Protein AF-A0A7R8H6S0-F1 (afdb_monomer)

Radius of gyration: 32.1 Å; Cα contacts (8 Å, |Δi|>4): 580; chains: 1; bounding box: 75×57×100 Å

pLDDT: mean 83.44, std 14.95, range [30.36, 95.69]

InterPro domains:
  IPR000210 BTB/POZ domain [PF00651] (3-63)
  IPR011333 SKP1/BTB/POZ domain superfamily [G3DSA:3.30.710.10] (1-94)
  IPR011333 SKP1/BTB/POZ domain superfamily [SSF54695] (4-63)

Secondary structure (DSSP, 8-state):
-------------SS-HHHHHHHHHHHHHS-----TTTHHHHHHHHHHTT-HHHHHHHHHHHHHH--HHHHHHHHHHHGGG--HHHHHHHHHHHHHTHHHHHT-GGGGGS-HHHHHHHHH-TT----HHHHHHHHHHHHHHHTT----TTTTT-HHHHHHHHHHHHGGGGGG--GGGS-HHHIIIIITTTT-S-HHHHHHHHHHHHHHT------------------EEEEEEE-S-GGGEEES---SEEEEEEEESS-EEEEEEEEE-B-TT-EEEEEEEETTEEEEEEEEE--TT--SEEEEEEEEEEEE-TT-EEEEEEEESSS-BSEEEE--PPPP-SSEEEEEPPSSEE-EEEEEEEEE-

Structure (mmCIF, N/CA/C/O backbone):
data_AF-A0A7R8H6S0-F1
#
_entry.id   AF-A0A7R8H6S0-F1
#
loop_
_atom_site.group_PDB
_atom_site.id
_atom_site.type_symbol
_atom_site.label_atom_id
_atom_site.label_alt_id
_atom_site.label_comp_id
_atom_site.label_asym_id
_atom_site.label_entity_id
_atom_site.label_seq_id
_atom_site.pdbx_PDB_ins_code
_atom_site.Cartn_x
_atom_site.Cartn_y
_atom_site.Cartn_z
_atom_site.occupancy
_atom_site.B_iso_or_equiv
_atom_site.auth_seq_id
_atom_site.auth_comp_id
_atom_site.auth_asym_id
_atom_site.auth_atom_id
_atom_site.pdbx_PDB_model_num
ATOM 1 N N . MET A 1 1 ? -0.229 -6.163 66.210 1.00 37.16 1 MET A N 1
ATOM 2 C CA . MET A 1 1 ? -0.300 -6.773 64.867 1.00 37.16 1 MET A CA 1
ATOM 3 C C . MET A 1 1 ? -1.257 -5.933 64.043 1.00 37.16 1 MET A C 1
ATOM 5 O O . MET A 1 1 ? -2.426 -6.271 63.925 1.00 37.16 1 MET A O 1
ATOM 9 N N . GLU A 1 2 ? -0.787 -4.789 63.555 1.00 43.22 2 GLU A N 1
ATOM 10 C CA . GLU A 1 2 ? -1.497 -4.060 62.506 1.00 43.22 2 GLU A CA 1
ATOM 11 C C . GLU A 1 2 ? -1.163 -4.761 61.197 1.00 43.22 2 GLU A C 1
ATOM 13 O O . GLU A 1 2 ? -0.018 -4.790 60.759 1.00 43.22 2 GLU A O 1
ATOM 18 N N . SER A 1 3 ? -2.159 -5.429 60.628 1.00 49.91 3 SER A N 1
ATOM 19 C CA . SER A 1 3 ? -2.093 -5.940 59.270 1.00 49.91 3 SER A CA 1
ATOM 20 C C . SER A 1 3 ? -1.896 -4.751 58.331 1.00 49.91 3 SER A C 1
ATOM 22 O O . SER A 1 3 ? -2.841 -3.989 58.112 1.00 49.91 3 SER A O 1
ATOM 24 N N . GLU A 1 4 ? -0.688 -4.581 57.796 1.00 51.12 4 GLU A N 1
ATOM 25 C CA . GLU A 1 4 ? -0.420 -3.687 56.671 1.00 51.12 4 GLU A CA 1
ATOM 26 C C . GLU A 1 4 ? -1.408 -4.025 55.544 1.00 51.12 4 GLU A C 1
ATOM 28 O O . GLU A 1 4 ? -1.285 -5.038 54.850 1.00 51.12 4 GLU A O 1
ATOM 33 N N . LYS A 1 5 ? -2.442 -3.193 55.379 1.00 58.12 5 LYS A N 1
ATOM 34 C CA . LYS A 1 5 ? -3.279 -3.205 54.180 1.00 58.12 5 LYS A CA 1
ATOM 35 C C . LYS A 1 5 ? -2.359 -2.844 53.021 1.00 58.12 5 LYS A C 1
ATOM 37 O O . LYS A 1 5 ? -2.042 -1.674 52.834 1.00 58.12 5 LYS A O 1
ATOM 42 N N . LYS A 1 6 ? -1.939 -3.839 52.239 1.00 59.38 6 LYS A N 1
ATOM 43 C CA . LYS A 1 6 ? -1.389 -3.600 50.903 1.00 59.38 6 LYS A CA 1
ATOM 44 C C . LYS A 1 6 ? -2.432 -2.800 50.128 1.00 59.38 6 LYS A C 1
ATOM 46 O O . LYS A 1 6 ? -3.485 -3.329 49.777 1.00 59.38 6 LYS A O 1
ATOM 51 N N . GLU A 1 7 ? -2.178 -1.512 49.924 1.00 63.22 7 GLU A N 1
ATOM 52 C CA . GLU A 1 7 ? -2.964 -0.706 49.001 1.00 63.22 7 GLU A CA 1
ATOM 53 C C . GLU A 1 7 ? -2.786 -1.322 47.611 1.00 63.22 7 GLU A C 1
ATOM 55 O O . GLU A 1 7 ? -1.752 -1.143 46.971 1.00 63.22 7 GLU A O 1
ATOM 60 N N . ASN A 1 8 ? -3.778 -2.093 47.164 1.00 77.56 8 ASN A N 1
ATOM 61 C CA . ASN A 1 8 ? -3.835 -2.642 45.812 1.00 77.56 8 ASN A CA 1
ATOM 62 C C . ASN A 1 8 ? -4.110 -1.497 44.826 1.00 77.56 8 ASN A C 1
ATOM 64 O O . ASN A 1 8 ? -5.227 -1.328 44.339 1.00 77.56 8 ASN A O 1
ATOM 68 N N . LYS A 1 9 ? -3.092 -0.670 44.578 1.00 86.56 9 LYS A N 1
ATOM 69 C CA . LYS A 1 9 ? -3.110 0.358 43.540 1.00 86.56 9 LYS A CA 1
ATOM 70 C C . LYS A 1 9 ? -2.977 -0.330 42.187 1.00 86.56 9 LYS A C 1
ATOM 72 O O . LYS A 1 9 ? -2.050 -1.105 41.971 1.00 86.56 9 LYS A O 1
ATOM 77 N N . ILE A 1 10 ? -3.929 -0.060 41.300 1.00 87.75 10 ILE A N 1
ATOM 78 C CA . ILE A 1 10 ? -3.900 -0.521 39.913 1.00 87.75 10 ILE A CA 1
ATOM 79 C C . ILE A 1 10 ? -3.520 0.684 39.062 1.00 87.75 10 ILE A C 1
ATOM 81 O O . ILE A 1 10 ? -4.277 1.651 38.986 1.00 87.75 10 ILE A O 1
ATOM 85 N N . GLU A 1 11 ? -2.342 0.633 38.449 1.00 90.38 11 GLU A N 1
ATOM 86 C CA . GLU A 1 11 ? -1.889 1.664 37.518 1.00 90.38 11 GLU A CA 1
ATOM 87 C C . GLU A 1 11 ? -2.497 1.432 36.131 1.00 90.38 11 GLU A C 1
ATOM 89 O O . GLU A 1 11 ? -2.486 0.318 35.603 1.00 90.38 11 GLU A O 1
ATOM 94 N N . VAL A 1 12 ? -3.034 2.498 35.537 1.00 91.75 12 VAL A N 1
ATOM 95 C CA . VAL A 1 12 ? -3.550 2.514 34.164 1.00 91.75 12 VAL A CA 1
ATOM 96 C C . VAL A 1 12 ? -2.610 3.395 33.349 1.00 91.75 12 VAL A C 1
ATOM 98 O O . VAL A 1 12 ? -2.536 4.595 33.591 1.00 91.75 12 VAL A O 1
ATOM 101 N N . LEU A 1 13 ? -1.853 2.785 32.434 1.00 91.12 13 LEU A N 1
ATOM 102 C CA . LEU A 1 13 ? -0.758 3.443 31.700 1.00 91.12 13 LEU A CA 1
ATOM 103 C C . LEU A 1 13 ? -1.096 3.738 30.231 1.00 91.12 13 LEU A C 1
ATOM 105 O O . LEU A 1 13 ? -0.345 4.419 29.545 1.00 91.12 13 LEU A O 1
ATOM 109 N N . ASP A 1 14 ? -2.198 3.184 29.738 1.00 90.44 14 ASP A N 1
ATOM 110 C CA . ASP A 1 14 ? -2.565 3.113 28.322 1.00 90.44 14 ASP A CA 1
ATOM 111 C C . ASP A 1 14 ? -3.850 3.886 27.984 1.00 90.44 14 ASP A C 1
ATOM 113 O O . ASP A 1 14 ? -4.357 3.781 26.870 1.00 90.44 14 ASP A O 1
ATOM 117 N N . VAL A 1 15 ? -4.397 4.634 28.945 1.00 91.62 15 VAL A N 1
ATOM 118 C CA . VAL A 1 15 ? -5.603 5.452 28.774 1.00 91.62 15 VAL A CA 1
ATOM 119 C C . VAL A 1 15 ? -5.359 6.818 29.396 1.00 91.62 15 VAL A C 1
ATOM 121 O O . VAL A 1 15 ? -4.911 6.906 30.539 1.00 91.62 15 VAL A O 1
ATOM 124 N N . GLU A 1 16 ? -5.694 7.875 28.661 1.00 93.31 16 GLU A N 1
ATOM 125 C CA . GLU A 1 16 ? -5.599 9.240 29.169 1.00 93.31 16 GLU A CA 1
ATOM 126 C C . GLU A 1 16 ? -6.530 9.450 30.381 1.00 93.31 16 GLU A C 1
ATOM 128 O O . GLU A 1 16 ? -7.654 8.925 30.411 1.00 93.31 16 GLU A O 1
ATOM 133 N N . PRO A 1 17 ? -6.119 10.246 31.388 1.00 93.94 17 PRO A N 1
ATOM 134 C CA . PRO A 1 17 ? -6.906 10.443 32.606 1.00 93.94 17 PRO A CA 1
ATOM 135 C C . PRO A 1 17 ? -8.337 10.940 32.356 1.00 93.94 17 PRO A C 1
ATOM 137 O O . PRO A 1 17 ? -9.260 10.557 33.077 1.00 93.94 17 PRO A O 1
ATOM 140 N N . GLU A 1 18 ? -8.544 11.782 31.339 1.00 93.75 18 GLU A N 1
ATOM 141 C CA . GLU A 1 18 ? -9.859 12.342 31.000 1.00 93.75 18 GLU A CA 1
ATOM 142 C C . GLU A 1 18 ? -10.824 11.290 30.431 1.00 93.75 18 GLU A C 1
ATOM 144 O O . GLU A 1 18 ? -12.000 11.243 30.818 1.00 93.75 18 GLU A O 1
ATOM 149 N N . ASP A 1 19 ? -10.327 10.399 29.573 1.00 93.94 19 ASP A N 1
ATOM 150 C CA . ASP A 1 19 ? -11.112 9.306 28.998 1.00 93.94 19 ASP A CA 1
ATOM 151 C C . ASP A 1 19 ? -11.450 8.262 30.064 1.00 93.94 19 ASP A C 1
ATOM 153 O O . ASP A 1 19 ? -12.594 7.805 30.159 1.00 93.94 19 ASP A O 1
ATOM 157 N N . PHE A 1 20 ? -10.490 7.937 30.937 1.00 94.62 20 PHE A N 1
ATOM 158 C CA . PHE A 1 20 ? -10.730 7.019 32.049 1.00 94.62 20 PHE A CA 1
ATOM 159 C C . PHE A 1 20 ? -11.716 7.602 33.070 1.00 94.62 20 PHE A C 1
ATOM 161 O O . PHE A 1 20 ? -12.605 6.906 33.561 1.00 94.62 20 PHE A O 1
ATOM 168 N N . LYS A 1 21 ? -11.642 8.908 33.348 1.00 93.50 21 LYS A N 1
ATOM 169 C CA . LYS A 1 21 ? -12.635 9.600 34.180 1.00 93.50 21 LYS A CA 1
ATOM 170 C C . LYS A 1 21 ? -14.029 9.553 33.553 1.00 93.50 21 LYS A C 1
ATOM 172 O O . LYS A 1 21 ? -15.009 9.351 34.269 1.00 93.50 21 LYS A O 1
ATOM 177 N N . SER A 1 22 ? -14.125 9.700 32.233 1.00 94.50 22 SER A N 1
ATOM 178 C CA . SER A 1 22 ? -15.390 9.580 31.498 1.00 94.50 22 SER A CA 1
ATOM 179 C C . SER A 1 22 ? -15.961 8.160 31.578 1.00 94.50 22 SER A C 1
ATOM 181 O O . SER A 1 22 ? -17.162 7.991 31.799 1.00 94.50 22 SER A O 1
ATOM 183 N N . LEU A 1 23 ? -15.101 7.139 31.499 1.00 95.69 23 LEU A N 1
ATOM 184 C CA . LEU A 1 23 ? -15.468 5.742 31.728 1.00 95.69 23 LEU A CA 1
ATOM 185 C C . LEU A 1 23 ? -16.005 5.512 33.149 1.00 95.69 23 LEU A C 1
ATOM 187 O O . LEU A 1 23 ? -17.052 4.891 33.315 1.00 95.69 23 LEU A O 1
ATOM 191 N N . LEU A 1 24 ? -15.326 6.029 34.178 1.00 94.12 24 LEU A N 1
ATOM 192 C CA . LEU A 1 24 ? -15.793 5.928 35.564 1.00 94.12 24 LEU A CA 1
ATOM 193 C C . LEU A 1 24 ? -17.132 6.649 35.761 1.00 94.12 24 LEU A C 1
ATOM 195 O O . LEU A 1 24 ? -18.025 6.115 36.413 1.00 94.12 24 LEU A O 1
ATOM 199 N N . GLY A 1 25 ? -17.303 7.827 35.155 1.00 94.12 25 GLY A N 1
ATOM 200 C CA . GLY A 1 25 ? -18.578 8.544 35.146 1.00 94.12 25 GLY A CA 1
ATOM 201 C C . GLY A 1 25 ? -19.708 7.696 34.561 1.00 94.12 25 GLY A C 1
ATOM 202 O O . GLY A 1 25 ? -20.786 7.622 35.148 1.00 94.12 25 GLY A O 1
ATOM 203 N N . TYR A 1 26 ? -19.442 6.979 33.469 1.00 95.50 26 TYR A N 1
ATOM 204 C CA . TYR A 1 26 ? -20.394 6.031 32.904 1.00 95.50 26 TYR A CA 1
ATOM 205 C C . TYR A 1 26 ? -20.711 4.876 33.865 1.00 95.50 26 TYR A C 1
ATOM 207 O O . TYR A 1 26 ? -21.879 4.591 34.106 1.00 95.50 26 TYR A O 1
ATOM 215 N N . LEU A 1 27 ? -19.694 4.246 34.457 1.00 94.56 27 LEU A N 1
ATOM 216 C CA . LEU A 1 27 ? -19.874 3.096 35.351 1.00 94.56 27 LEU A CA 1
ATOM 217 C C . LEU A 1 27 ? -20.654 3.435 36.627 1.00 94.56 27 LEU A C 1
ATOM 219 O O . LEU A 1 27 ? -21.456 2.627 37.085 1.00 94.56 27 LEU A O 1
ATOM 223 N N . TYR A 1 28 ? -20.426 4.619 37.196 1.00 95.19 28 TYR A N 1
ATOM 224 C CA . TYR A 1 28 ? -21.049 5.024 38.457 1.00 95.19 28 TYR A CA 1
ATOM 225 C C . TYR A 1 28 ? -22.362 5.793 38.277 1.00 95.19 28 TYR A C 1
ATOM 227 O O . TYR A 1 28 ? -23.196 5.772 39.180 1.00 95.19 28 TYR A O 1
ATOM 235 N N . LEU A 1 29 ? -22.553 6.496 37.154 1.00 94.50 29 LEU A N 1
ATOM 236 C CA . LEU A 1 29 ? -23.683 7.417 36.959 1.00 94.50 29 LEU A CA 1
ATOM 237 C C . LEU A 1 29 ? -24.564 7.074 35.744 1.00 94.50 29 LEU A C 1
ATOM 239 O O . LEU A 1 29 ? -25.540 7.784 35.513 1.00 94.50 29 LEU A O 1
ATOM 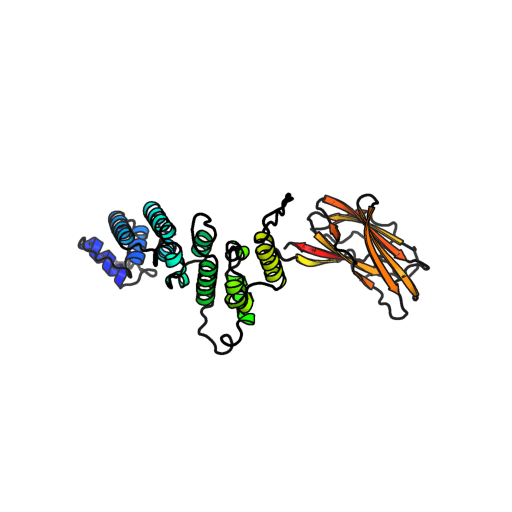243 N N . ASP A 1 30 ? -24.205 6.065 34.938 1.00 90.00 30 ASP A N 1
ATOM 244 C CA . ASP A 1 30 ? -24.798 5.731 33.621 1.00 90.00 30 ASP A CA 1
ATOM 245 C C . ASP A 1 30 ? -24.841 6.919 32.628 1.00 90.00 30 ASP A C 1
ATOM 247 O O . ASP A 1 30 ? -25.557 6.920 31.620 1.00 90.00 30 ASP A O 1
ATOM 251 N N . LYS A 1 31 ? -24.028 7.953 32.883 1.00 87.81 31 LYS A N 1
ATOM 252 C CA . LYS A 1 31 ? -23.928 9.170 32.069 1.00 87.81 31 LYS A CA 1
ATOM 253 C C . LYS A 1 31 ? -22.616 9.190 31.306 1.00 87.81 31 LYS A C 1
ATOM 255 O O . LYS A 1 31 ? -21.547 9.098 31.901 1.00 87.81 31 LYS A O 1
ATOM 260 N N . ILE A 1 32 ? -22.707 9.367 29.991 1.00 91.81 32 ILE A N 1
ATOM 261 C CA . ILE A 1 32 ? -21.542 9.545 29.131 1.00 91.81 32 ILE A CA 1
ATOM 262 C C . ILE A 1 32 ? -21.863 10.488 27.975 1.00 91.81 32 ILE A C 1
ATOM 264 O O . ILE A 1 32 ? -22.926 10.385 27.362 1.00 91.81 32 ILE A O 1
ATOM 268 N N . THR A 1 33 ? -20.933 11.391 27.680 1.00 92.19 33 THR A N 1
ATOM 269 C CA . THR A 1 33 ? -21.018 12.309 26.542 1.00 92.19 33 THR A CA 1
ATOM 270 C C . THR A 1 33 ? -19.977 11.893 25.516 1.00 92.19 33 THR A C 1
ATOM 272 O O . THR A 1 33 ? -18.779 12.038 25.754 1.00 92.19 33 THR A O 1
ATOM 275 N N . LEU A 1 34 ? -20.435 11.357 24.386 1.00 93.94 34 LEU A N 1
ATOM 276 C CA . LEU A 1 34 ? -19.569 10.944 23.283 1.00 93.94 34 LEU A CA 1
ATOM 277 C C . LEU A 1 34 ? -19.321 12.115 22.329 1.00 93.94 34 LEU A C 1
ATOM 279 O O . LEU A 1 34 ? -20.243 12.861 21.997 1.00 93.94 34 LEU A O 1
ATOM 283 N N . ASN A 1 35 ? -18.075 12.263 21.893 1.00 91.88 35 ASN A N 1
ATOM 284 C CA . ASN A 1 35 ? -17.638 13.218 20.884 1.00 91.88 35 ASN A CA 1
ATOM 285 C C . ASN A 1 35 ? -16.559 12.589 19.980 1.00 91.88 35 ASN A C 1
ATOM 287 O O . ASN A 1 35 ? -16.081 11.485 20.241 1.00 91.88 35 ASN A O 1
ATOM 291 N N . GLU A 1 36 ? -16.165 13.286 18.913 1.00 86.88 36 GLU A N 1
ATOM 292 C CA . GLU A 1 36 ? -15.186 12.779 17.936 1.00 86.88 36 GLU A CA 1
ATOM 293 C C . GLU A 1 36 ? -13.788 12.530 18.533 1.00 86.88 36 GLU A C 1
ATOM 295 O O . GLU A 1 36 ? -13.051 11.692 18.017 1.00 86.88 36 GLU A O 1
ATOM 300 N N . ASN A 1 37 ? -13.436 13.204 19.634 1.00 87.12 37 ASN A N 1
ATOM 301 C CA . ASN A 1 37 ? -12.122 13.085 20.271 1.00 87.12 37 ASN A CA 1
ATOM 302 C C . ASN A 1 37 ? -12.060 11.910 21.256 1.00 87.12 37 ASN A C 1
ATOM 304 O O . ASN A 1 37 ? -11.053 11.211 21.304 1.00 87.12 37 ASN A O 1
ATOM 308 N N . ASN A 1 38 ? -13.129 11.672 22.024 1.00 91.56 38 ASN A N 1
ATOM 309 C CA . ASN A 1 38 ? -13.133 10.667 23.090 1.00 91.56 38 ASN A CA 1
ATOM 310 C C . ASN A 1 38 ? -13.687 9.302 22.658 1.00 91.56 38 ASN A C 1
ATOM 312 O O . ASN A 1 38 ? -13.403 8.295 23.304 1.00 91.56 38 ASN A O 1
ATOM 316 N N . VAL A 1 39 ? -14.471 9.222 21.573 1.00 92.44 39 VAL A N 1
ATOM 317 C CA . VAL A 1 39 ? -15.181 7.978 21.235 1.00 92.44 39 VAL A CA 1
ATOM 318 C C . VAL A 1 39 ? -14.233 6.813 20.950 1.00 92.44 39 VAL A C 1
ATOM 320 O O . VAL A 1 39 ? -14.534 5.688 21.339 1.00 92.44 39 VAL A O 1
ATOM 323 N N . ALA A 1 40 ? -13.080 7.059 20.322 1.00 89.50 40 ALA A N 1
ATOM 324 C CA . ALA A 1 40 ? -12.101 6.012 20.034 1.00 89.50 40 ALA A CA 1
ATOM 325 C C . ALA A 1 40 ? -11.478 5.448 21.324 1.00 89.50 40 ALA A C 1
ATOM 327 O O . ALA A 1 40 ? -11.431 4.231 21.506 1.00 89.50 40 ALA A O 1
ATOM 328 N N . ALA A 1 41 ? -11.080 6.324 22.252 1.00 91.56 41 ALA A N 1
ATOM 329 C CA . ALA A 1 41 ? -10.533 5.934 23.550 1.00 91.56 41 ALA A CA 1
ATOM 330 C C . ALA A 1 41 ? -11.584 5.235 24.429 1.00 91.56 41 ALA A C 1
ATOM 332 O O . ALA A 1 41 ? -11.310 4.213 25.055 1.00 91.56 41 ALA A O 1
ATOM 333 N N . LEU A 1 42 ? -12.825 5.724 24.428 1.00 94.44 42 LEU A N 1
ATOM 334 C CA . LEU A 1 42 ? -13.928 5.101 25.161 1.00 94.44 42 LEU A CA 1
ATOM 335 C C . LEU A 1 42 ? -14.349 3.759 24.561 1.00 94.44 42 LEU A C 1
ATOM 337 O O . LEU A 1 42 ? -14.696 2.842 25.307 1.00 94.44 42 LEU A O 1
ATOM 341 N N . LEU A 1 43 ? -14.292 3.608 23.237 1.00 93.81 43 LEU A N 1
ATOM 342 C CA . LEU A 1 43 ? -14.485 2.321 22.578 1.00 93.81 43 LEU A CA 1
ATOM 343 C C . LEU A 1 43 ? -13.378 1.342 22.990 1.00 93.81 43 LEU A C 1
ATOM 345 O O . LEU A 1 43 ? -13.700 0.233 23.419 1.00 93.81 43 LEU A O 1
ATOM 349 N N . TYR A 1 44 ? -12.111 1.768 22.970 1.00 93.06 44 TYR A N 1
ATOM 350 C CA . TYR A 1 44 ? -10.987 0.975 23.476 1.00 93.06 44 TYR A CA 1
ATOM 351 C C . TYR A 1 44 ? -11.215 0.510 24.915 1.00 93.06 44 TYR A C 1
ATOM 353 O O . TYR A 1 44 ? -11.195 -0.690 25.188 1.00 93.06 44 TYR A O 1
ATOM 361 N N . CYS A 1 45 ? -11.539 1.438 25.817 1.00 93.94 45 CYS A N 1
ATOM 362 C CA . CYS A 1 45 ? -11.882 1.133 27.201 1.00 93.94 45 CYS A CA 1
ATOM 363 C C . CYS A 1 45 ? -13.044 0.140 27.307 1.00 93.94 45 CYS A C 1
ATOM 365 O O . CYS A 1 45 ? -12.981 -0.802 28.093 1.00 93.94 45 CYS A O 1
ATOM 367 N N . SER A 1 46 ? -14.097 0.313 26.505 1.00 94.38 46 SER A N 1
ATOM 368 C CA . SER A 1 46 ? -15.259 -0.578 26.534 1.00 94.38 46 SER A CA 1
ATOM 369 C C . SER A 1 46 ? -14.898 -2.021 26.172 1.00 94.38 46 SER A C 1
ATOM 371 O O . SER A 1 46 ? -15.391 -2.943 26.814 1.00 94.38 46 SER A O 1
ATOM 373 N N . HIS A 1 47 ? -13.993 -2.220 25.208 1.00 92.50 47 HIS A N 1
ATOM 374 C CA . HIS A 1 47 ? -13.483 -3.542 24.853 1.00 92.50 47 HIS A CA 1
ATOM 375 C C . HIS A 1 47 ? -12.531 -4.076 25.925 1.00 92.50 47 HIS A C 1
ATOM 377 O O . HIS A 1 47 ? -12.707 -5.198 26.393 1.00 92.50 47 HIS A O 1
ATOM 383 N N . LYS A 1 48 ? -11.566 -3.261 26.368 1.00 93.38 48 LYS A N 1
ATOM 384 C CA . LYS A 1 48 ? -10.565 -3.643 27.374 1.00 93.38 48 LYS A CA 1
ATOM 385 C C . LYS A 1 48 ? -11.199 -4.094 28.690 1.00 93.38 48 LYS A C 1
ATOM 387 O O . LYS A 1 48 ? -10.775 -5.090 29.268 1.00 93.38 48 LYS A O 1
ATOM 392 N N . TYR A 1 49 ? -12.209 -3.366 29.161 1.00 93.25 49 TYR A N 1
ATOM 393 C CA . TYR A 1 49 ? -12.894 -3.641 30.424 1.00 93.25 49 TYR A CA 1
ATOM 394 C C . TYR A 1 49 ? -14.184 -4.451 30.250 1.00 93.25 49 TYR A C 1
ATOM 396 O O . TYR A 1 49 ? -14.907 -4.638 31.226 1.00 93.25 49 TYR A O 1
ATOM 404 N N . MET A 1 50 ? -14.465 -4.952 29.039 1.00 94.38 50 MET A N 1
ATOM 405 C CA . MET A 1 50 ? -15.601 -5.832 28.744 1.00 94.38 50 MET A CA 1
ATOM 406 C C . MET A 1 50 ? -16.948 -5.214 29.160 1.00 94.38 50 MET A C 1
ATOM 408 O O . MET A 1 50 ? -17.692 -5.794 29.949 1.00 94.38 50 MET A O 1
ATOM 412 N N . ILE A 1 51 ? -17.268 -4.027 28.630 1.00 95.12 51 ILE A N 1
ATOM 413 C CA . ILE A 1 51 ? -18.491 -3.259 28.929 1.00 95.12 51 ILE A CA 1
ATOM 414 C C . ILE A 1 51 ? -19.358 -3.159 27.656 1.00 95.12 51 ILE A C 1
ATOM 416 O O . ILE A 1 51 ? -19.332 -2.136 26.963 1.00 95.12 51 ILE A O 1
ATOM 420 N N . PRO A 1 52 ? -20.179 -4.181 27.331 1.00 92.44 52 PRO A N 1
ATOM 421 C CA . PRO A 1 52 ? -20.842 -4.284 26.026 1.00 92.44 52 PRO A CA 1
ATOM 422 C C . PRO A 1 52 ? -21.859 -3.172 25.756 1.00 92.44 52 PRO A C 1
ATOM 424 O O . PRO A 1 52 ? -22.053 -2.756 24.614 1.00 92.44 52 PRO A O 1
ATOM 427 N N . LEU A 1 53 ? -22.519 -2.667 26.805 1.00 93.50 53 LEU A N 1
ATOM 428 C CA . LEU A 1 53 ? -23.467 -1.556 26.686 1.00 93.50 53 LEU A CA 1
ATOM 429 C C . LEU A 1 53 ? -22.770 -0.267 26.240 1.00 93.50 53 LEU A C 1
ATOM 431 O O . LEU A 1 53 ? -23.311 0.458 25.403 1.00 93.50 53 LEU A O 1
ATOM 435 N N . LEU A 1 54 ? -21.558 -0.017 26.745 1.00 94.81 54 LEU A N 1
ATOM 436 C CA . LEU A 1 54 ? -20.748 1.114 26.310 1.00 94.81 54 LEU A CA 1
ATOM 437 C C . LEU A 1 54 ? -20.253 0.903 24.881 1.00 94.81 54 LEU A C 1
ATOM 439 O O . LEU A 1 54 ? -20.389 1.815 24.072 1.00 94.81 54 LEU A O 1
ATOM 443 N N . THR A 1 55 ? -19.781 -0.301 24.541 1.00 93.25 55 THR A N 1
ATOM 444 C CA . THR A 1 55 ? -19.383 -0.646 23.166 1.00 93.25 55 THR A CA 1
ATOM 445 C C . THR A 1 55 ? -20.515 -0.342 22.190 1.00 93.25 55 THR A C 1
ATOM 447 O O . THR A 1 55 ? -20.316 0.384 21.222 1.00 93.25 55 THR A O 1
ATOM 450 N N . LYS A 1 56 ? -21.742 -0.779 22.500 1.00 92.50 56 LYS A N 1
ATOM 451 C CA . LYS A 1 56 ? -22.928 -0.503 21.680 1.00 92.50 56 LYS A CA 1
ATOM 452 C C . LYS A 1 56 ? -23.217 0.996 21.538 1.00 92.50 56 LYS A C 1
ATOM 454 O O . LYS A 1 56 ? -23.540 1.437 20.435 1.00 92.50 56 LYS A O 1
ATOM 459 N N . ARG A 1 57 ? -23.101 1.786 22.616 1.00 93.69 57 ARG A N 1
ATOM 460 C CA . ARG A 1 57 ? -23.273 3.253 22.566 1.00 93.69 57 ARG A CA 1
ATOM 461 C C . ARG A 1 57 ? -22.183 3.919 21.712 1.00 93.69 57 ARG A C 1
ATOM 463 O O . ARG A 1 57 ? -22.519 4.736 20.857 1.00 93.69 57 ARG A O 1
ATOM 470 N N . CYS A 1 58 ? -20.917 3.533 21.879 1.00 94.38 58 CYS A N 1
ATOM 471 C CA . CYS A 1 58 ? -19.797 4.035 21.078 1.00 94.38 58 CYS A CA 1
ATOM 472 C C . CYS A 1 58 ? -19.961 3.687 19.593 1.00 94.38 58 CYS A C 1
ATOM 474 O O . CYS A 1 58 ? -19.838 4.568 18.746 1.00 94.38 58 CYS A O 1
ATOM 476 N N . SER A 1 59 ? -20.315 2.441 19.261 1.00 92.62 59 SER A N 1
ATOM 477 C CA . SER A 1 59 ? -20.567 2.024 17.877 1.00 92.62 59 SER A CA 1
ATOM 478 C C . SER A 1 59 ? -21.742 2.779 17.250 1.00 92.62 59 SER A C 1
ATOM 480 O O . SER A 1 59 ? -21.648 3.199 16.100 1.00 92.62 59 SER A O 1
ATOM 482 N N . ALA A 1 60 ? -22.832 3.002 17.994 1.00 93.06 60 ALA A N 1
ATOM 483 C CA . ALA A 1 60 ? -23.975 3.777 17.507 1.00 93.06 60 ALA A CA 1
ATOM 484 C C . ALA A 1 60 ? -23.607 5.245 17.235 1.00 93.06 60 ALA A C 1
ATOM 486 O O . ALA A 1 60 ? -24.010 5.802 16.213 1.00 93.06 60 ALA A O 1
ATOM 487 N N . TYR A 1 61 ? -22.804 5.856 18.109 1.00 94.31 61 TYR A N 1
ATOM 488 C CA . TYR A 1 61 ? -22.287 7.204 17.884 1.00 94.31 61 TYR A CA 1
ATOM 489 C C . TYR A 1 61 ? -21.383 7.260 16.650 1.00 94.31 61 TYR A C 1
ATOM 491 O O . TYR A 1 61 ? -21.596 8.109 15.786 1.00 94.31 61 TYR A O 1
ATOM 499 N N . LEU A 1 62 ? -20.438 6.322 16.521 1.00 93.25 62 LEU A N 1
ATOM 500 C CA . LEU A 1 62 ? -19.547 6.233 15.364 1.00 93.25 62 LEU A CA 1
ATOM 501 C C . LEU A 1 62 ? -20.341 6.131 14.058 1.00 93.25 62 LEU A C 1
ATOM 503 O O . LEU A 1 62 ? -20.072 6.885 13.128 1.00 93.25 62 LEU A O 1
ATOM 507 N N . LEU A 1 63 ? -21.367 5.272 14.010 1.00 93.31 63 LEU A N 1
ATOM 508 C CA . LEU A 1 63 ? -22.265 5.141 12.855 1.00 93.31 63 LEU A CA 1
ATOM 509 C C . LEU A 1 63 ? -22.956 6.464 12.478 1.00 93.31 63 LEU A C 1
ATOM 511 O O . LEU A 1 63 ? -23.189 6.709 11.297 1.00 93.31 63 LEU A O 1
ATOM 515 N N . SER A 1 64 ? -23.270 7.316 13.459 1.00 93.81 64 SER A N 1
ATOM 516 C CA . SER A 1 64 ? -23.956 8.598 13.239 1.00 93.81 64 SER A CA 1
ATOM 517 C C . SER A 1 64 ? -23.063 9.690 12.638 1.00 93.81 64 SER A C 1
ATOM 519 O O . SER A 1 64 ? -23.572 10.625 12.022 1.00 93.81 64 SER A O 1
ATOM 521 N N . ILE A 1 65 ? -21.739 9.562 12.782 1.00 92.81 65 ILE A N 1
ATOM 522 C CA . ILE A 1 65 ? -20.766 10.576 12.347 1.00 92.81 65 ILE A CA 1
ATOM 523 C C . ILE A 1 65 ? -20.011 10.194 11.065 1.00 92.81 65 ILE A C 1
ATOM 525 O O . ILE A 1 65 ? -19.206 10.994 10.581 1.00 92.81 65 ILE A O 1
ATOM 529 N N . VAL A 1 66 ? -20.250 9.001 10.500 1.00 94.12 66 VAL A N 1
ATOM 530 C CA . VAL A 1 66 ? -19.570 8.550 9.272 1.00 94.12 66 VAL A CA 1
ATO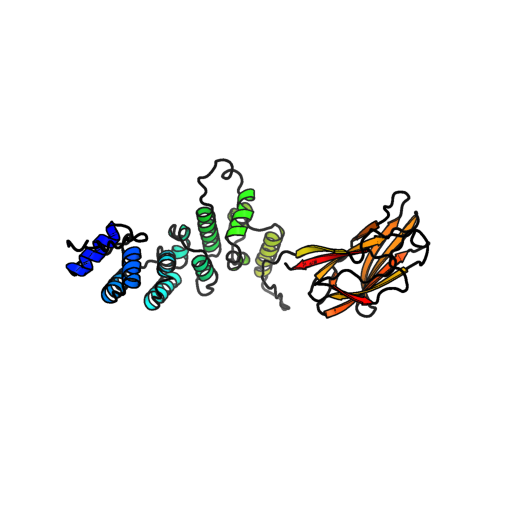M 531 C C . VAL A 1 66 ? -19.957 9.433 8.087 1.00 94.12 66 VAL A C 1
ATOM 533 O O . VAL A 1 66 ? -21.121 9.531 7.696 1.00 94.12 66 VAL A O 1
ATOM 536 N N . LYS A 1 67 ? -18.947 10.042 7.473 1.00 94.50 67 LYS A N 1
ATOM 537 C CA . LYS A 1 67 ? -19.019 10.884 6.275 1.00 94.50 67 LYS A CA 1
ATOM 538 C C . LYS A 1 67 ? -17.922 10.451 5.295 1.00 94.50 67 LYS A C 1
ATOM 540 O O . LYS A 1 67 ? -16.927 9.877 5.733 1.00 94.50 67 LYS A O 1
ATOM 545 N N . PRO A 1 68 ? -18.038 10.750 3.988 1.00 93.62 68 PRO A N 1
ATOM 546 C CA . PRO A 1 68 ? -16.999 10.399 3.015 1.00 93.62 68 PRO A CA 1
ATOM 547 C C . PRO A 1 68 ? -15.599 10.842 3.453 1.00 93.62 68 PRO A C 1
ATOM 549 O O . PRO A 1 68 ? -14.675 10.037 3.467 1.00 93.62 68 PRO A O 1
ATOM 552 N N . SER A 1 69 ? -15.473 12.073 3.953 1.00 93.31 69 SER A N 1
ATOM 553 C CA . SER A 1 69 ? -14.200 12.657 4.381 1.00 93.31 69 SER A CA 1
ATOM 554 C C . SER A 1 69 ? -13.568 12.022 5.626 1.00 93.31 69 SER A C 1
ATOM 556 O O . SER A 1 69 ? -12.382 12.227 5.857 1.00 93.31 69 SER A O 1
ATOM 558 N N . ASN A 1 70 ? -14.295 11.263 6.450 1.00 93.38 70 ASN A N 1
ATOM 559 C CA . ASN A 1 70 ? -13.728 10.636 7.653 1.00 93.38 70 ASN A CA 1
ATOM 560 C C . ASN A 1 70 ? -13.820 9.104 7.648 1.00 93.38 70 ASN A C 1
ATOM 562 O O . ASN A 1 70 ? -13.180 8.470 8.482 1.00 93.38 70 ASN A O 1
ATOM 566 N N . ALA A 1 71 ? -14.550 8.497 6.707 1.00 94.75 71 ALA A N 1
ATOM 567 C CA . ALA A 1 71 ? -14.829 7.063 6.701 1.00 94.75 71 ALA A CA 1
ATOM 568 C C . ALA A 1 71 ? -13.556 6.202 6.671 1.00 94.75 71 ALA A C 1
ATOM 570 O O . ALA A 1 71 ? -13.438 5.266 7.459 1.00 94.75 71 ALA A O 1
ATOM 571 N N . ILE A 1 72 ? -12.576 6.542 5.824 1.00 95.25 72 ILE A N 1
ATOM 572 C CA . ILE A 1 72 ? -11.304 5.801 5.736 1.00 95.25 72 ILE A CA 1
ATOM 573 C C . ILE A 1 72 ? -10.522 5.905 7.052 1.00 95.25 72 ILE A C 1
ATOM 575 O O . ILE A 1 72 ? -10.008 4.909 7.560 1.00 95.25 72 ILE A O 1
ATOM 579 N N . TYR A 1 73 ? -10.474 7.103 7.637 1.00 93.69 73 TYR A N 1
ATOM 580 C CA . TYR A 1 73 ? -9.801 7.332 8.911 1.00 93.69 73 TYR A CA 1
ATOM 581 C C . TYR A 1 73 ? -10.473 6.574 10.056 1.00 93.69 73 TYR A C 1
ATOM 583 O O . TYR A 1 73 ? -9.803 5.843 10.779 1.00 93.69 73 TYR A O 1
ATOM 591 N N . LEU A 1 74 ? -11.795 6.682 10.196 1.00 92.56 74 LEU A N 1
ATOM 592 C CA . LEU A 1 74 ? -12.533 5.967 11.233 1.00 92.56 74 LEU A CA 1
ATOM 593 C C . LEU A 1 74 ? -12.410 4.447 11.072 1.00 92.56 74 LEU A C 1
ATOM 595 O O . LEU A 1 74 ? -12.287 3.733 12.066 1.00 92.56 74 LEU A O 1
ATOM 599 N N . MET A 1 75 ? -12.390 3.944 9.835 1.00 92.62 75 MET A N 1
ATOM 600 C CA . MET A 1 75 ? -12.137 2.531 9.554 1.00 92.62 75 MET A CA 1
ATOM 601 C C . MET A 1 75 ? -10.739 2.096 10.022 1.00 92.62 75 MET A C 1
ATOM 603 O O . MET A 1 75 ? -10.619 1.043 10.643 1.00 92.62 75 MET A O 1
ATOM 607 N N . SER A 1 76 ? -9.711 2.924 9.808 1.00 92.38 76 SER A N 1
ATOM 608 C CA . SER A 1 76 ? -8.356 2.687 10.333 1.00 92.38 76 SER A CA 1
ATOM 609 C C . SER A 1 76 ? -8.334 2.658 11.865 1.00 92.38 76 SER A C 1
ATOM 611 O O . SER A 1 76 ? -7.840 1.703 12.462 1.00 92.38 76 SER A O 1
ATOM 613 N N . GLN A 1 77 ? -8.948 3.653 12.517 1.00 88.81 77 GLN A N 1
ATOM 614 C CA . GLN A 1 77 ? -8.955 3.760 13.982 1.00 88.81 77 GLN A CA 1
ATOM 615 C C . GLN A 1 77 ? -9.715 2.623 14.674 1.00 88.81 77 GLN A C 1
ATOM 617 O O . GLN A 1 77 ? -9.425 2.288 15.819 1.00 88.81 77 GLN A O 1
ATOM 622 N N . THR A 1 78 ? -10.696 2.026 13.996 1.00 88.44 78 THR A N 1
ATOM 623 C CA . THR A 1 78 ? -11.572 1.003 14.586 1.00 88.44 78 THR A CA 1
ATOM 624 C C . THR A 1 78 ? -11.226 -0.426 14.182 1.00 88.44 78 THR A C 1
ATOM 626 O O . THR A 1 78 ? -11.897 -1.365 14.613 1.00 88.44 78 THR A O 1
ATOM 629 N N . ARG A 1 79 ? -10.154 -0.618 13.403 1.00 87.00 79 ARG A N 1
ATOM 630 C CA . ARG A 1 79 ? -9.768 -1.911 12.822 1.00 87.00 79 ARG A CA 1
ATOM 631 C C . ARG A 1 79 ? -9.594 -3.029 13.854 1.00 87.00 79 ARG A C 1
ATOM 633 O O . ARG A 1 79 ? -9.882 -4.182 13.554 1.00 87.00 79 ARG A O 1
ATOM 640 N N . PHE A 1 80 ? -9.153 -2.691 15.064 1.00 86.19 80 PHE A N 1
ATOM 641 C CA . PHE A 1 80 ? -8.881 -3.653 16.138 1.00 86.19 80 PHE A CA 1
ATOM 642 C C . PHE A 1 80 ? -10.127 -4.100 16.918 1.00 86.19 80 PHE A C 1
ATOM 644 O O . PHE A 1 80 ? -10.052 -5.080 17.652 1.00 86.19 80 PHE A O 1
ATOM 651 N N . PHE A 1 81 ? -11.260 -3.402 16.783 1.00 83.69 81 PHE A N 1
ATOM 652 C CA . PHE A 1 81 ? -12.448 -3.621 17.621 1.00 83.69 81 PHE A CA 1
ATOM 653 C C . PHE A 1 81 ? -13.458 -4.623 17.044 1.00 83.69 81 PHE A C 1
ATOM 655 O O . PHE A 1 81 ? -14.510 -4.816 17.644 1.00 83.69 81 PHE A O 1
ATOM 662 N N . ASP A 1 82 ? -13.153 -5.248 15.900 1.00 80.31 82 ASP A N 1
ATOM 663 C CA . ASP A 1 82 ? -14.023 -6.203 15.191 1.00 80.31 82 ASP A CA 1
ATOM 664 C C . ASP A 1 82 ? -15.495 -5.746 15.123 1.00 80.31 82 ASP A C 1
ATOM 666 O O . ASP A 1 82 ? -16.414 -6.368 15.656 1.00 80.31 82 ASP A O 1
ATOM 670 N N . LEU A 1 83 ? -15.717 -4.583 14.497 1.00 87.56 83 LEU A N 1
ATOM 671 C CA . LEU A 1 83 ? -17.041 -3.979 14.326 1.00 87.56 83 LEU A CA 1
ATOM 672 C C . LEU A 1 83 ? -17.529 -4.143 12.873 1.00 87.56 83 LEU A C 1
ATOM 674 O O . LEU A 1 83 ? -17.439 -3.187 12.094 1.00 87.56 83 LEU A O 1
ATOM 678 N N . PRO A 1 84 ? -18.067 -5.314 12.471 1.00 88.50 84 PRO A N 1
ATOM 679 C CA . PRO A 1 84 ? -18.402 -5.597 11.072 1.00 88.50 84 PRO A CA 1
ATOM 680 C C . PRO A 1 84 ? -19.459 -4.638 10.514 1.00 88.50 84 PRO A C 1
ATOM 682 O O . PRO A 1 84 ? -19.258 -4.054 9.456 1.00 88.50 84 PRO A O 1
ATOM 685 N N . VAL A 1 85 ? -20.526 -4.362 11.275 1.00 89.19 85 VAL A N 1
ATOM 686 C CA . VAL A 1 85 ? -21.598 -3.436 10.860 1.00 89.19 85 VAL A CA 1
ATOM 687 C C . VAL A 1 85 ? -21.065 -2.018 10.623 1.00 89.19 85 VAL A C 1
ATOM 689 O O . VAL A 1 85 ? -21.486 -1.333 9.692 1.00 89.19 85 VAL A O 1
ATOM 692 N N . PHE A 1 86 ? -20.124 -1.569 11.457 1.00 90.69 86 PHE A N 1
ATOM 693 C CA . PHE A 1 86 ? -19.489 -0.265 11.288 1.00 90.69 86 PHE A CA 1
ATOM 694 C C . PHE A 1 86 ? -18.594 -0.238 10.048 1.00 90.69 86 PHE A C 1
ATOM 696 O O . PHE A 1 86 ? -18.667 0.694 9.249 1.00 90.69 86 PHE A O 1
ATOM 703 N N . ARG A 1 87 ? -17.792 -1.290 9.857 1.00 91.81 87 ARG A N 1
ATOM 704 C CA . ARG A 1 87 ? -16.921 -1.451 8.691 1.00 91.81 87 ARG A CA 1
ATOM 705 C C . ARG A 1 87 ? -17.713 -1.448 7.384 1.00 91.81 87 ARG A C 1
ATOM 707 O O . ARG A 1 87 ? -17.330 -0.741 6.455 1.00 91.81 87 ARG A O 1
ATOM 714 N N . ASP A 1 88 ? -18.824 -2.175 7.329 1.00 92.62 88 ASP A N 1
ATOM 715 C CA . ASP A 1 88 ? -19.701 -2.220 6.156 1.00 92.62 88 ASP A CA 1
ATOM 716 C C . ASP A 1 88 ? -20.300 -0.842 5.865 1.00 92.62 88 ASP A C 1
ATOM 718 O O . ASP A 1 88 ? -20.323 -0.400 4.714 1.00 92.62 88 ASP A O 1
ATOM 722 N N . LYS A 1 89 ? -20.696 -0.105 6.913 1.00 93.50 89 LYS A N 1
ATOM 723 C CA . LYS A 1 89 ? -21.190 1.264 6.752 1.00 93.50 89 LYS A CA 1
ATOM 724 C C . LYS A 1 89 ? -20.119 2.214 6.216 1.00 93.50 89 LYS A C 1
ATOM 726 O O . LYS A 1 89 ? -20.417 3.038 5.352 1.00 93.50 89 LYS A O 1
ATOM 731 N N . CYS A 1 90 ? -18.882 2.108 6.701 1.00 94.50 90 CYS A N 1
ATOM 732 C CA . CYS A 1 90 ? -17.760 2.880 6.169 1.00 94.50 90 CYS A CA 1
ATOM 733 C C . CYS A 1 90 ? -17.558 2.592 4.679 1.00 94.50 90 CYS A C 1
ATOM 735 O O . CYS A 1 90 ? -17.469 3.535 3.896 1.00 94.50 90 CYS A O 1
ATOM 737 N N . TRP A 1 91 ? -17.563 1.320 4.271 1.00 94.75 91 TRP A N 1
ATOM 738 C CA . TRP A 1 91 ? -17.449 0.952 2.859 1.00 94.75 91 TRP A CA 1
ATOM 739 C C . TRP A 1 91 ? -18.596 1.490 2.007 1.00 94.75 91 TRP A C 1
ATOM 741 O O . TRP A 1 91 ? -18.332 2.049 0.947 1.00 94.75 91 TRP A O 1
ATOM 751 N N . GLU A 1 92 ? -19.842 1.402 2.475 1.00 94.19 92 GLU A N 1
ATOM 752 C CA . GLU A 1 92 ? -21.006 1.979 1.787 1.00 94.19 92 GLU A CA 1
ATOM 753 C C . GLU A 1 92 ? -20.812 3.483 1.520 1.00 94.19 92 GLU A C 1
ATOM 755 O O . GLU A 1 92 ? -21.041 3.970 0.411 1.00 94.19 92 GLU A O 1
ATOM 760 N N . VAL A 1 93 ? -20.341 4.227 2.526 1.00 94.44 93 VAL A N 1
ATOM 761 C CA . VAL A 1 93 ? -20.100 5.671 2.415 1.00 94.44 93 VAL A CA 1
ATOM 762 C C . VAL A 1 93 ? -18.918 5.983 1.490 1.00 94.44 93 VAL A C 1
ATOM 764 O O . VAL A 1 93 ? -19.011 6.927 0.705 1.00 94.44 93 VAL A O 1
ATOM 767 N N . ILE A 1 94 ? -17.843 5.187 1.537 1.00 95.12 94 ILE A N 1
ATOM 768 C CA . ILE A 1 94 ? -16.676 5.330 0.650 1.00 95.12 94 ILE A CA 1
ATOM 769 C C . ILE A 1 94 ? -17.060 5.037 -0.803 1.00 95.12 94 ILE A C 1
ATOM 771 O O . ILE A 1 94 ? -16.643 5.761 -1.699 1.00 95.12 94 ILE A O 1
ATOM 775 N N . VAL A 1 95 ? -17.865 4.006 -1.067 1.00 93.94 95 VAL A N 1
ATOM 776 C CA . VAL A 1 95 ? -18.320 3.673 -2.428 1.00 93.94 95 VAL A CA 1
ATOM 777 C C . VAL A 1 95 ? -19.192 4.792 -2.998 1.00 93.94 95 VAL A C 1
ATOM 779 O O . VAL A 1 95 ? -19.062 5.136 -4.171 1.00 93.94 95 VAL A O 1
ATOM 782 N N . ARG A 1 96 ? -20.055 5.395 -2.170 1.00 92.69 96 ARG A N 1
ATOM 783 C CA . ARG A 1 96 ? -20.949 6.482 -2.593 1.00 92.69 96 ARG A CA 1
ATOM 784 C C . ARG A 1 96 ? -20.196 7.738 -3.038 1.00 92.69 96 ARG A C 1
ATOM 786 O O . ARG A 1 96 ? -20.651 8.411 -3.957 1.00 92.69 96 ARG A O 1
ATOM 793 N N . ASP A 1 97 ? -19.089 8.064 -2.376 1.00 93.81 97 ASP A N 1
ATOM 794 C CA . ASP A 1 97 ? -18.271 9.237 -2.694 1.00 93.81 97 ASP A CA 1
ATOM 795 C C . ASP A 1 97 ? -16.789 8.955 -2.424 1.00 93.81 97 ASP A C 1
ATOM 797 O O . ASP A 1 97 ? -16.185 9.407 -1.446 1.00 93.81 97 ASP A O 1
ATOM 801 N N . SER A 1 98 ? -16.202 8.148 -3.309 1.00 93.75 98 SER A N 1
ATOM 802 C CA . SER A 1 98 ? -14.810 7.729 -3.158 1.00 93.75 98 SER A CA 1
ATOM 803 C C . SER A 1 98 ? -13.859 8.906 -3.333 1.00 93.75 98 SER A C 1
ATOM 805 O O . SER A 1 98 ? -12.862 8.992 -2.625 1.00 93.75 98 SER A O 1
ATOM 807 N N . LYS A 1 99 ? -14.174 9.847 -4.230 1.00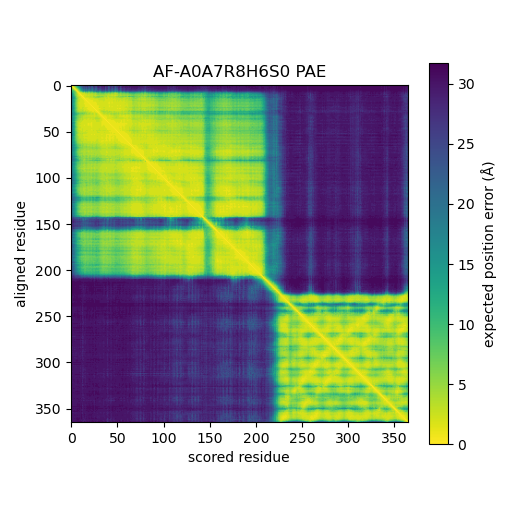 93.31 99 LYS A N 1
ATOM 808 C CA . LYS A 1 99 ? -13.321 11.010 -4.487 1.00 93.31 99 LYS A CA 1
ATOM 809 C C . LYS A 1 99 ? -13.089 11.817 -3.206 1.00 93.31 99 LYS A C 1
ATOM 811 O O . LYS A 1 99 ? -11.937 11.983 -2.811 1.00 93.31 99 LYS A O 1
ATOM 816 N N . SER A 1 100 ? -14.153 12.238 -2.514 1.00 94.00 100 SER A N 1
ATOM 817 C CA . SER A 1 100 ? -14.004 12.997 -1.265 1.00 94.00 100 SER A CA 1
ATOM 818 C C . SER A 1 100 ? -13.390 12.183 -0.126 1.00 94.00 100 SER A C 1
ATOM 820 O O . SER A 1 100 ? -12.759 12.757 0.761 1.00 94.00 100 SER A O 1
ATOM 822 N N . ALA A 1 101 ? -13.532 10.855 -0.141 1.00 94.56 101 ALA A N 1
ATOM 823 C CA . ALA A 1 101 ? -12.865 9.997 0.831 1.00 94.56 101 ALA A CA 1
ATOM 824 C C . ALA A 1 101 ? -11.336 9.999 0.667 1.00 94.56 101 ALA A C 1
ATOM 826 O O . ALA A 1 101 ? -10.617 10.103 1.662 1.00 94.56 101 ALA A O 1
ATOM 827 N N . PHE A 1 102 ? -10.834 9.941 -0.571 1.00 94.75 102 PHE A N 1
ATOM 828 C CA . PHE A 1 102 ? -9.395 9.993 -0.853 1.00 94.75 102 PHE A CA 1
ATOM 829 C C . PHE A 1 102 ? -8.793 11.402 -0.732 1.00 94.75 102 PHE A C 1
ATOM 831 O O . PHE A 1 102 ? -7.636 11.525 -0.347 1.00 94.75 102 PHE A O 1
ATOM 838 N N . GLU A 1 103 ? -9.549 12.463 -1.023 1.00 93.75 103 GLU A N 1
ATOM 839 C CA . GLU A 1 103 ? -9.075 13.857 -0.898 1.00 93.75 103 GLU A CA 1
ATOM 840 C C . GLU A 1 103 ? -8.982 14.346 0.559 1.00 93.75 103 GLU A C 1
ATOM 842 O O . GLU A 1 103 ? -8.508 15.450 0.818 1.00 93.75 103 GLU A O 1
ATOM 847 N N . SER A 1 104 ? -9.428 13.543 1.527 1.00 93.81 104 SER A N 1
ATOM 848 C CA . SER A 1 104 ? -9.421 13.922 2.937 1.00 93.81 104 SER A CA 1
ATOM 849 C C . SER A 1 104 ? -8.014 14.071 3.516 1.00 93.81 104 SER A C 1
ATOM 851 O O . SER A 1 104 ? -7.193 13.158 3.449 1.00 93.81 104 SER A O 1
ATOM 853 N N . GLU A 1 105 ? -7.782 15.156 4.256 1.00 91.31 105 GLU A N 1
ATOM 854 C CA . GLU A 1 105 ? -6.570 15.335 5.068 1.00 91.31 105 GLU A CA 1
ATOM 855 C C . GLU A 1 105 ? -6.403 14.242 6.136 1.00 91.31 105 GLU A C 1
ATOM 857 O O . GLU A 1 105 ? -5.288 13.924 6.555 1.00 91.31 105 GLU A O 1
ATOM 862 N N . SER A 1 106 ? -7.506 13.613 6.559 1.00 90.44 106 SER A N 1
ATOM 863 C CA . SER A 1 106 ? -7.476 12.528 7.547 1.00 90.44 106 SER A CA 1
ATOM 864 C C . SER A 1 106 ? -6.780 11.274 7.010 1.00 90.44 106 SER A C 1
ATOM 866 O O . SER A 1 106 ? -6.331 10.437 7.794 1.00 90.44 106 SER A O 1
ATOM 868 N N . PHE A 1 107 ? -6.625 11.170 5.686 1.00 92.38 107 PHE A N 1
ATOM 869 C CA . PHE A 1 107 ? -5.879 10.107 5.020 1.00 92.38 107 PHE A CA 1
ATOM 870 C C . PHE A 1 107 ? -4.400 10.082 5.444 1.00 92.38 107 PHE A C 1
ATOM 872 O O . PHE A 1 107 ? -3.792 9.020 5.492 1.00 92.38 107 PHE A O 1
ATOM 879 N N . ALA A 1 108 ? -3.827 11.216 5.862 1.00 91.88 108 ALA A N 1
ATOM 880 C CA . ALA A 1 108 ? -2.460 11.289 6.383 1.00 91.88 108 ALA A CA 1
ATOM 881 C C . ALA A 1 108 ? -2.235 10.462 7.668 1.00 91.88 108 ALA A C 1
ATOM 883 O O . ALA A 1 108 ? -1.105 10.085 7.976 1.00 91.88 108 ALA A O 1
ATOM 884 N N . LYS A 1 109 ? -3.301 10.197 8.435 1.00 91.19 109 LYS A N 1
ATOM 885 C CA . LYS A 1 109 ? -3.239 9.605 9.783 1.00 91.19 109 LYS A CA 1
ATOM 886 C C . LYS A 1 109 ? -3.525 8.101 9.818 1.00 91.19 109 LYS A C 1
ATOM 888 O O . LYS A 1 109 ? -3.542 7.521 10.900 1.00 91.19 109 LYS A O 1
ATOM 893 N N . ILE A 1 110 ? -3.798 7.481 8.672 1.00 94.69 110 ILE A N 1
ATOM 894 C CA . ILE A 1 110 ? -4.187 6.066 8.613 1.00 94.69 110 ILE A CA 1
ATOM 895 C C . ILE A 1 110 ? -2.975 5.140 8.714 1.00 94.69 110 ILE A C 1
ATOM 897 O O . ILE A 1 110 ? -1.847 5.514 8.384 1.00 94.69 110 ILE A O 1
ATOM 901 N N . ASP A 1 111 ? -3.214 3.904 9.134 1.00 92.94 111 ASP A N 1
ATOM 902 C CA . ASP A 1 111 ? -2.217 2.840 9.084 1.00 92.94 111 ASP A CA 1
ATOM 903 C C . ASP A 1 111 ? -2.000 2.314 7.649 1.00 92.94 111 ASP A C 1
ATOM 905 O O . ASP A 1 111 ? -2.853 2.449 6.767 1.00 92.94 111 ASP A O 1
ATOM 909 N N . PHE A 1 112 ? -0.840 1.692 7.414 1.00 93.81 112 PHE A N 1
ATOM 910 C CA . PHE A 1 112 ? -0.454 1.177 6.094 1.00 93.81 112 PHE A CA 1
ATOM 911 C C . PHE A 1 112 ? -1.410 0.110 5.550 1.00 93.81 112 PHE A C 1
ATOM 913 O O . PHE A 1 112 ? -1.613 0.003 4.341 1.00 93.81 112 PHE A O 1
ATOM 920 N N . GLU A 1 113 ? -1.999 -0.699 6.422 1.00 94.00 113 GLU A N 1
ATOM 921 C CA . GLU A 1 113 ? -2.879 -1.765 5.974 1.00 94.00 113 GLU A CA 1
ATOM 922 C C . GLU A 1 113 ? -4.230 -1.206 5.521 1.00 94.00 113 GLU A C 1
ATOM 924 O O . GLU A 1 113 ? -4.758 -1.657 4.507 1.00 94.00 113 GLU A O 1
ATOM 929 N N . THR A 1 114 ? -4.740 -0.160 6.180 1.00 94.62 114 THR A N 1
ATOM 930 C CA . THR A 1 114 ? -5.895 0.589 5.666 1.00 94.62 114 THR A CA 1
ATOM 931 C C . THR A 1 114 ? -5.589 1.222 4.307 1.00 94.62 114 THR A C 1
ATOM 933 O O . THR A 1 114 ? -6.398 1.093 3.389 1.00 94.62 114 THR A O 1
ATOM 936 N N . LEU A 1 115 ? -4.420 1.854 4.132 1.00 95.62 115 LEU A N 1
ATOM 937 C CA . LEU A 1 115 ? -3.991 2.384 2.828 1.00 95.62 115 LEU A CA 1
ATOM 938 C C . LEU A 1 115 ? -4.066 1.305 1.737 1.00 95.62 115 LEU A C 1
ATOM 940 O O . LEU A 1 115 ? -4.615 1.536 0.657 1.00 95.62 115 LEU A O 1
ATOM 944 N N . LEU A 1 116 ? -3.515 0.126 2.027 1.00 94.75 116 LEU A N 1
ATOM 945 C CA . LEU A 1 116 ? -3.497 -0.994 1.099 1.00 94.75 116 LEU A CA 1
ATOM 946 C C . LEU A 1 116 ? -4.907 -1.494 0.773 1.00 94.75 116 LEU A C 1
ATOM 948 O O . LEU A 1 116 ? -5.217 -1.707 -0.398 1.00 94.75 116 LEU A O 1
ATOM 952 N N . ASP A 1 117 ? -5.752 -1.668 1.791 1.00 93.25 117 ASP A N 1
ATOM 953 C CA . ASP A 1 117 ? -7.121 -2.166 1.645 1.00 93.25 117 ASP A CA 1
ATOM 954 C C . ASP A 1 117 ? -7.958 -1.240 0.749 1.00 93.25 117 ASP A C 1
ATOM 956 O O . ASP A 1 117 ? -8.671 -1.722 -0.137 1.00 93.25 117 ASP A O 1
ATOM 960 N N . VAL A 1 118 ? -7.841 0.085 0.921 1.00 94.50 118 VAL A N 1
ATOM 961 C CA . VAL A 1 118 ? -8.582 1.048 0.091 1.00 94.50 118 VAL A CA 1
ATOM 962 C C . VAL A 1 118 ? -8.034 1.112 -1.333 1.00 94.50 118 VAL A C 1
ATOM 964 O O . VAL A 1 118 ? -8.821 1.045 -2.274 1.00 94.50 118 VAL A O 1
ATOM 967 N N . LEU A 1 119 ? -6.711 1.175 -1.529 1.00 93.50 119 LEU A N 1
ATOM 968 C CA . LEU A 1 119 ? -6.137 1.230 -2.882 1.00 93.50 119 LEU A CA 1
ATOM 969 C C . LEU A 1 119 ? -6.381 -0.056 -3.681 1.00 93.50 119 LEU A C 1
ATOM 971 O O . LEU A 1 119 ? -6.577 -0.007 -4.893 1.00 93.50 119 LEU A O 1
ATOM 975 N N . ARG A 1 120 ? -6.382 -1.217 -3.017 1.00 92.94 120 ARG A N 1
ATOM 976 C CA . ARG A 1 120 ? -6.619 -2.521 -3.651 1.00 92.94 120 ARG A CA 1
ATOM 977 C C . ARG A 1 120 ? -8.061 -2.697 -4.130 1.00 92.94 120 ARG A C 1
ATOM 979 O O . ARG A 1 120 ? -8.299 -3.526 -5.017 1.00 92.94 120 ARG A O 1
ATOM 986 N N . ASN A 1 121 ? -9.015 -1.976 -3.544 1.00 89.06 121 ASN A N 1
ATOM 987 C CA . ASN A 1 121 ? -10.429 -2.132 -3.846 1.00 89.06 121 ASN A CA 1
ATOM 988 C C . ASN A 1 121 ? -10.760 -1.585 -5.248 1.00 89.06 121 ASN A C 1
ATOM 990 O O . ASN A 1 121 ? -10.742 -0.382 -5.495 1.00 89.06 121 ASN A O 1
ATOM 994 N N . LYS A 1 122 ? -11.082 -2.496 -6.173 1.00 81.56 122 LYS A N 1
ATOM 995 C CA . LYS A 1 122 ? -11.379 -2.174 -7.578 1.00 81.56 122 LYS A CA 1
ATOM 996 C C . LYS A 1 122 ? -12.811 -1.693 -7.812 1.00 81.56 122 LYS A C 1
ATOM 998 O O . LYS A 1 122 ? -13.090 -1.221 -8.912 1.00 81.56 122 LYS A O 1
ATOM 1003 N N . ASP A 1 123 ? -13.683 -1.818 -6.815 1.00 83.38 123 ASP A N 1
ATOM 1004 C CA . ASP A 1 123 ? -15.095 -1.433 -6.907 1.00 83.38 123 ASP A CA 1
ATOM 1005 C C . ASP A 1 123 ? -15.298 0.067 -6.645 1.00 83.38 123 ASP A C 1
ATOM 1007 O O . ASP A 1 123 ? -16.370 0.617 -6.897 1.00 83.38 123 ASP A O 1
ATOM 1011 N N . LEU A 1 124 ? -14.260 0.749 -6.159 1.00 86.94 124 LEU A N 1
ATOM 1012 C CA . LEU A 1 124 ? -14.277 2.182 -5.918 1.00 86.94 124 LEU A CA 1
ATOM 1013 C C . LEU A 1 124 ? -14.098 2.968 -7.221 1.00 86.94 124 LEU A C 1
ATOM 1015 O O . LEU A 1 124 ? -13.175 2.728 -8.004 1.00 86.94 124 LEU A O 1
ATOM 1019 N N . ASN A 1 125 ? -14.961 3.962 -7.426 1.00 86.94 125 ASN A N 1
ATOM 1020 C CA . ASN A 1 125 ? -14.932 4.811 -8.609 1.00 86.94 125 ASN A CA 1
ATOM 1021 C C . ASN A 1 125 ? -14.310 6.174 -8.284 1.00 86.94 125 ASN A C 1
ATOM 1023 O O . ASN A 1 125 ? -14.973 7.065 -7.752 1.00 86.94 125 ASN A O 1
ATOM 1027 N N . TYR A 1 126 ? -13.031 6.343 -8.613 1.00 89.69 126 TYR A N 1
ATOM 1028 C CA . TYR A 1 126 ? -12.314 7.608 -8.464 1.00 89.69 126 TYR A CA 1
ATOM 1029 C C . TYR A 1 126 ? -11.256 7.791 -9.566 1.00 89.69 126 TYR A C 1
ATOM 1031 O O . TYR A 1 126 ? -10.700 6.805 -10.073 1.00 89.69 126 TYR A O 1
ATOM 1039 N N . PRO A 1 127 ? -10.920 9.046 -9.926 1.00 91.31 127 PRO A N 1
ATOM 1040 C CA . PRO A 1 127 ? -9.787 9.321 -10.800 1.00 91.31 127 PRO A CA 1
ATOM 1041 C C . PRO A 1 127 ? -8.490 8.851 -10.141 1.00 91.31 127 PRO A C 1
ATOM 1043 O O . PRO A 1 127 ? -8.221 9.170 -8.983 1.00 91.31 127 PRO A O 1
ATOM 1046 N N . GLN A 1 128 ? -7.660 8.103 -10.869 1.00 92.38 128 GLN A N 1
ATOM 1047 C CA . GLN A 1 128 ? -6.455 7.495 -10.290 1.00 92.38 128 GLN A CA 1
ATOM 1048 C C . GLN A 1 128 ? -5.459 8.531 -9.762 1.00 92.38 128 GLN A C 1
ATOM 1050 O O . GLN A 1 128 ? -4.729 8.236 -8.817 1.00 92.38 128 GLN A O 1
ATOM 1055 N N . ILE A 1 129 ? -5.467 9.750 -10.312 1.00 93.31 129 ILE A N 1
ATOM 1056 C CA . ILE A 1 129 ? -4.656 10.856 -9.801 1.00 93.31 129 ILE A CA 1
ATOM 1057 C C . ILE A 1 129 ? -4.985 11.196 -8.341 1.00 93.31 129 ILE A C 1
ATOM 1059 O O . ILE A 1 129 ? -4.091 11.512 -7.563 1.00 93.31 129 ILE A O 1
ATOM 1063 N N . VAL A 1 130 ? -6.252 11.060 -7.938 1.00 94.19 130 VAL A N 1
ATOM 1064 C CA . VAL A 1 130 ? -6.699 11.363 -6.575 1.00 94.19 130 VAL A CA 1
ATOM 1065 C C . VAL A 1 130 ? -6.111 10.349 -5.596 1.00 94.19 130 VAL A C 1
ATOM 1067 O O . VAL A 1 130 ? -5.552 10.732 -4.573 1.00 94.19 130 VAL A O 1
ATOM 1070 N N . ALA A 1 131 ? -6.140 9.062 -5.948 1.00 94.44 131 ALA A N 1
ATOM 1071 C CA . ALA A 1 131 ? -5.488 8.023 -5.154 1.00 94.44 131 ALA A CA 1
ATOM 1072 C C . ALA A 1 131 ? -3.967 8.194 -5.090 1.00 94.44 131 ALA A C 1
ATOM 1074 O O . ALA A 1 131 ? -3.369 7.952 -4.043 1.00 94.44 131 ALA A O 1
ATOM 1075 N N . PHE A 1 132 ? -3.337 8.642 -6.178 1.00 95.06 132 PHE A N 1
ATOM 1076 C CA . PHE A 1 132 ? -1.908 8.946 -6.183 1.00 95.06 132 PHE A CA 1
ATOM 1077 C C . PHE A 1 132 ? -1.557 10.100 -5.241 1.00 95.06 132 PHE A C 1
ATOM 1079 O O . PHE A 1 132 ? -0.651 9.960 -4.419 1.00 95.06 132 PHE A O 1
ATOM 1086 N N . ASN A 1 133 ? -2.314 11.196 -5.283 1.00 94.00 133 ASN A N 1
ATOM 1087 C CA . ASN A 1 133 ? -2.125 12.327 -4.376 1.00 94.00 133 ASN A CA 1
ATOM 1088 C C . ASN A 1 133 ? -2.360 11.933 -2.911 1.00 94.00 133 ASN A C 1
ATOM 1090 O O . ASN A 1 133 ? -1.565 12.300 -2.047 1.00 94.00 133 ASN A O 1
ATOM 1094 N N . ALA A 1 134 ? -3.390 11.130 -2.633 1.00 94.44 134 ALA A N 1
ATOM 1095 C CA . ALA A 1 134 ? -3.661 10.604 -1.297 1.00 94.44 134 ALA A CA 1
ATOM 1096 C C . ALA A 1 134 ? -2.519 9.707 -0.784 1.00 94.44 134 ALA A C 1
ATOM 1098 O O . ALA A 1 134 ? -2.090 9.826 0.364 1.00 94.44 134 ALA A O 1
ATOM 1099 N N . ALA A 1 135 ? -1.965 8.847 -1.645 1.00 94.38 135 ALA A N 1
ATOM 1100 C CA . ALA A 1 135 ? -0.813 8.013 -1.314 1.00 94.38 135 ALA A CA 1
ATOM 1101 C C . ALA A 1 135 ? 0.435 8.860 -1.008 1.00 94.38 135 ALA A C 1
ATOM 1103 O O . ALA A 1 135 ? 1.139 8.593 -0.033 1.00 94.38 135 ALA A O 1
ATOM 1104 N N . ILE A 1 136 ? 0.687 9.917 -1.790 1.00 91.50 136 ILE A N 1
ATOM 1105 C CA . ILE A 1 136 ? 1.761 10.877 -1.503 1.00 91.50 136 ILE A CA 1
ATOM 1106 C C . ILE A 1 136 ? 1.528 11.549 -0.151 1.00 91.50 136 ILE A C 1
ATOM 1108 O O . ILE A 1 136 ? 2.449 11.564 0.660 1.00 91.50 136 ILE A O 1
ATOM 1112 N N . LEU A 1 137 ? 0.323 12.065 0.110 1.00 91.50 137 LEU A N 1
ATOM 1113 C CA . LEU A 1 137 ? -0.041 12.709 1.376 1.00 91.50 137 LEU A CA 1
ATOM 1114 C C . LEU A 1 137 ? 0.208 11.785 2.576 1.00 91.50 137 LEU A C 1
ATOM 1116 O O . LEU A 1 137 ? 0.782 12.200 3.582 1.00 91.50 137 LEU A O 1
ATOM 1120 N N . TRP A 1 138 ? -0.190 10.520 2.463 1.00 94.38 138 TRP A N 1
ATOM 1121 C CA . TRP A 1 138 ? 0.079 9.526 3.492 1.00 94.38 138 TRP A CA 1
ATOM 1122 C C . TRP A 1 138 ? 1.583 9.319 3.696 1.00 94.38 138 TRP A C 1
ATOM 1124 O O . TRP A 1 138 ? 2.081 9.430 4.816 1.00 94.38 138 TRP A O 1
ATOM 1134 N N . ALA A 1 139 ? 2.334 9.069 2.621 1.00 91.31 139 ALA A N 1
ATOM 1135 C CA . ALA A 1 139 ? 3.760 8.768 2.714 1.00 91.31 139 ALA A CA 1
ATOM 1136 C C . ALA A 1 139 ? 4.579 9.959 3.237 1.00 91.31 139 ALA A C 1
ATOM 1138 O O . ALA A 1 139 ? 5.516 9.771 4.015 1.00 91.31 139 ALA A O 1
ATOM 1139 N N . THR A 1 140 ? 4.229 11.186 2.847 1.00 86.19 140 THR A N 1
ATOM 1140 C CA . THR A 1 140 ? 4.881 12.401 3.352 1.00 86.19 140 THR A CA 1
ATOM 1141 C C . THR A 1 140 ? 4.603 12.611 4.837 1.00 86.19 140 THR A C 1
ATOM 1143 O O . THR A 1 140 ? 5.530 12.955 5.574 1.00 86.19 140 THR A O 1
ATOM 1146 N N . ALA A 1 141 ? 3.386 12.321 5.305 1.00 88.19 141 ALA A N 1
ATOM 1147 C CA . ALA A 1 141 ? 3.048 12.358 6.725 1.00 88.19 141 ALA A CA 1
ATOM 1148 C C . ALA A 1 141 ? 3.839 11.317 7.542 1.00 88.19 141 ALA A C 1
ATOM 1150 O O . ALA A 1 141 ? 4.372 11.646 8.605 1.00 88.19 141 ALA A O 1
ATOM 1151 N N . GLN A 1 142 ? 4.004 10.090 7.025 1.00 86.31 142 GLN A N 1
ATOM 1152 C CA . GLN A 1 142 ? 4.775 9.036 7.705 1.00 86.31 142 GLN A CA 1
ATOM 1153 C C . GLN A 1 142 ? 6.263 9.366 7.851 1.00 86.31 142 GLN A C 1
ATOM 1155 O O . GLN A 1 142 ? 6.897 8.959 8.826 1.00 86.31 142 GLN A O 1
ATOM 1160 N N . LEU A 1 143 ? 6.836 10.144 6.928 1.00 80.69 143 LEU A N 1
ATOM 1161 C CA . LEU A 1 143 ? 8.233 10.573 7.025 1.00 80.69 143 LEU A CA 1
ATOM 1162 C C . LEU A 1 143 ? 8.502 11.520 8.207 1.00 80.69 143 LEU A C 1
ATOM 1164 O O . LEU A 1 143 ? 9.668 11.838 8.446 1.00 80.69 143 LEU A O 1
ATOM 1168 N N . LYS A 1 144 ? 7.469 11.968 8.947 1.00 67.25 144 LYS A N 1
ATOM 1169 C CA . LYS A 1 144 ? 7.578 12.917 10.074 1.00 67.25 144 LYS A CA 1
ATOM 1170 C C . LYS A 1 144 ? 8.485 14.104 9.739 1.00 67.25 144 LYS A C 1
ATOM 1172 O O . LYS A 1 144 ? 9.248 14.573 10.587 1.00 67.25 144 LYS A O 1
ATOM 1177 N N . LEU A 1 145 ? 8.448 14.572 8.490 1.00 54.25 145 LEU A N 1
ATOM 1178 C CA . LEU A 1 145 ? 9.256 15.701 8.061 1.00 54.25 145 LEU A CA 1
ATOM 1179 C C . LEU A 1 145 ? 8.725 16.946 8.779 1.00 54.25 145 LEU A C 1
ATOM 1181 O O . LEU A 1 145 ? 7.856 17.647 8.276 1.00 54.25 145 LEU A O 1
ATOM 1185 N N . LYS A 1 146 ? 9.327 17.289 9.925 1.00 43.53 146 LYS A N 1
ATOM 1186 C CA . LYS A 1 146 ? 9.720 18.686 10.103 1.00 43.53 146 LYS A CA 1
ATOM 1187 C C . LYS A 1 146 ? 10.571 18.979 8.881 1.00 43.53 146 LYS A C 1
ATOM 1189 O O . LYS A 1 146 ? 11.682 18.455 8.784 1.00 43.53 146 LYS A O 1
ATOM 1194 N N . LEU A 1 147 ? 9.969 19.661 7.914 1.00 45.47 147 LEU A N 1
ATOM 1195 C CA . LEU A 1 147 ? 10.569 20.092 6.663 1.00 45.47 147 LEU A CA 1
ATOM 1196 C C . LEU A 1 147 ? 11.915 20.732 7.000 1.00 45.47 147 LEU A C 1
ATOM 1198 O O . LEU A 1 147 ? 12.005 21.881 7.412 1.00 45.47 147 LEU A O 1
ATOM 1202 N N . THR A 1 148 ? 12.983 19.943 6.939 1.00 43.84 148 THR A N 1
ATOM 1203 C CA . THR A 1 148 ? 14.323 20.499 6.952 1.00 43.84 148 THR A CA 1
ATOM 1204 C C . THR A 1 148 ? 14.464 21.078 5.558 1.00 43.84 148 THR A C 1
ATOM 1206 O O . THR A 1 148 ? 14.326 20.343 4.580 1.00 43.84 148 THR A O 1
ATOM 1209 N N . GLU A 1 149 ? 14.703 22.385 5.478 1.00 49.03 149 GLU A N 1
ATOM 1210 C CA . GLU A 1 149 ? 14.742 23.244 4.275 1.00 49.03 149 GLU A CA 1
ATOM 1211 C C . GLU A 1 149 ? 15.540 22.664 3.081 1.00 49.03 149 GLU A C 1
ATOM 1213 O O . GLU A 1 149 ? 15.453 23.132 1.945 1.00 49.03 149 GLU A O 1
ATOM 1218 N N . LYS A 1 150 ? 16.336 21.617 3.323 1.00 48.34 150 LYS A N 1
ATOM 1219 C CA . LYS A 1 150 ? 17.108 20.853 2.341 1.00 48.34 150 LYS A CA 1
ATOM 1220 C C . LYS A 1 150 ? 16.260 19.907 1.471 1.00 48.34 150 LYS A C 1
ATOM 1222 O O . LYS A 1 150 ? 16.668 19.622 0.349 1.00 48.34 150 LYS A O 1
ATOM 1227 N N . TYR A 1 151 ? 15.120 19.411 1.964 1.00 49.31 151 TYR A N 1
ATOM 1228 C CA . TYR A 1 151 ? 14.271 18.430 1.263 1.00 49.31 151 TYR A CA 1
ATOM 1229 C C . TYR A 1 151 ? 13.148 19.063 0.432 1.00 49.31 151 TYR A C 1
ATOM 1231 O O . TYR A 1 151 ? 12.729 18.471 -0.558 1.00 49.31 151 TYR A O 1
ATOM 1239 N N . GLU A 1 152 ? 12.716 20.279 0.776 1.00 51.44 152 GLU A N 1
ATOM 1240 C CA . GLU A 1 152 ? 11.697 21.034 0.027 1.00 51.44 152 GLU A CA 1
ATOM 1241 C C . GLU A 1 152 ? 12.141 21.398 -1.394 1.00 51.44 152 GLU A C 1
ATOM 1243 O O . GLU A 1 152 ? 11.316 21.567 -2.286 1.00 51.44 152 GLU A O 1
ATOM 1248 N N . LYS A 1 153 ? 13.454 21.499 -1.632 1.00 54.75 153 LYS A N 1
ATOM 1249 C CA . LYS A 1 153 ? 13.990 22.077 -2.872 1.00 54.75 153 LYS A CA 1
ATOM 1250 C C . LYS A 1 153 ? 14.228 21.074 -4.004 1.00 54.75 153 LYS A C 1
ATOM 1252 O O . LYS A 1 153 ? 14.573 21.504 -5.100 1.00 54.75 153 LYS A O 1
ATOM 1257 N N . ASN A 1 154 ? 14.074 19.759 -3.788 1.00 59.75 154 ASN A N 1
ATOM 1258 C CA . ASN A 1 154 ? 14.240 18.785 -4.877 1.00 59.75 154 ASN A CA 1
ATOM 1259 C C . ASN A 1 154 ? 13.324 17.543 -4.752 1.00 59.75 154 ASN A C 1
ATOM 1261 O O . ASN A 1 154 ? 13.721 16.540 -4.145 1.00 59.75 154 ASN A O 1
ATOM 1265 N N . PRO A 1 155 ? 12.140 17.565 -5.396 1.00 59.00 155 PRO A N 1
ATOM 1266 C CA . PRO A 1 155 ? 11.182 16.454 -5.422 1.00 59.00 155 PRO A CA 1
ATOM 1267 C C . PRO A 1 155 ? 11.787 15.107 -5.849 1.00 59.00 155 PRO A C 1
ATOM 1269 O O . PRO A 1 155 ? 11.419 14.061 -5.317 1.00 59.00 155 PRO A O 1
ATOM 1272 N N . ARG A 1 156 ? 12.799 15.115 -6.732 1.00 62.34 156 ARG A N 1
ATOM 1273 C CA . ARG A 1 156 ? 13.434 13.890 -7.254 1.00 62.34 156 ARG A CA 1
ATOM 1274 C C . ARG A 1 156 ? 14.220 13.103 -6.205 1.00 62.34 156 ARG A C 1
ATOM 1276 O O . ARG A 1 156 ? 14.435 11.909 -6.382 1.00 62.34 156 ARG A O 1
ATOM 1283 N N . ILE A 1 157 ? 14.653 13.745 -5.119 1.00 70.44 157 ILE A N 1
ATOM 1284 C CA . ILE A 1 157 ? 15.342 13.069 -4.006 1.00 70.44 157 ILE A CA 1
ATOM 1285 C C . ILE A 1 157 ? 14.323 12.407 -3.069 1.00 70.44 157 ILE A C 1
ATOM 1287 O O . ILE A 1 157 ? 14.607 11.378 -2.453 1.00 70.44 157 ILE A O 1
ATOM 1291 N N . LEU A 1 158 ? 13.133 12.998 -2.954 1.00 78.19 158 LEU A N 1
ATOM 1292 C CA . LEU A 1 158 ? 12.081 12.521 -2.065 1.00 78.19 158 LEU A CA 1
ATOM 1293 C C . LEU A 1 158 ? 11.297 11.353 -2.679 1.00 78.19 158 LEU A C 1
ATOM 1295 O O . LEU A 1 158 ? 10.933 10.425 -1.955 1.00 78.19 158 LEU A O 1
ATOM 1299 N N . GLY A 1 159 ? 11.119 11.353 -4.003 1.00 83.69 159 GLY A N 1
ATOM 1300 C CA . GLY A 1 159 ? 10.403 10.320 -4.755 1.00 83.69 159 GLY A CA 1
ATOM 1301 C C . GLY A 1 159 ? 10.793 8.876 -4.402 1.00 83.69 159 GLY A C 1
ATOM 1302 O O . GLY A 1 159 ? 9.915 8.109 -4.004 1.00 83.69 159 GLY A O 1
ATOM 1303 N N . PRO A 1 160 ? 12.085 8.491 -4.425 1.00 86.06 160 PRO A N 1
ATOM 1304 C CA . PRO A 1 160 ? 12.510 7.138 -4.055 1.00 86.06 160 PRO A CA 1
ATOM 1305 C C . PRO A 1 160 ? 12.193 6.751 -2.601 1.00 86.06 160 PRO A C 1
ATOM 1307 O O . PRO A 1 160 ? 11.869 5.595 -2.329 1.00 86.06 160 PRO A O 1
ATOM 1310 N N . LYS A 1 161 ? 12.245 7.704 -1.658 1.00 84.88 161 LYS A N 1
ATOM 1311 C CA . LYS A 1 161 ? 11.885 7.455 -0.249 1.00 84.88 161 LYS A CA 1
ATOM 1312 C C . LYS A 1 161 ? 10.381 7.256 -0.087 1.00 84.88 161 LYS A C 1
ATOM 1314 O O . LYS A 1 161 ? 9.969 6.313 0.582 1.00 84.88 161 LYS A O 1
ATOM 1319 N N . ILE A 1 162 ? 9.579 8.106 -0.731 1.00 88.12 162 ILE A N 1
ATOM 1320 C CA . ILE A 1 162 ? 8.120 7.953 -0.782 1.00 88.12 162 ILE A CA 1
ATOM 1321 C C . ILE A 1 162 ? 7.767 6.596 -1.390 1.00 88.12 162 ILE A C 1
ATOM 1323 O O . ILE A 1 162 ? 6.992 5.847 -0.803 1.00 88.12 162 ILE A O 1
ATOM 1327 N N . ARG A 1 163 ? 8.400 6.229 -2.511 1.00 90.38 163 ARG A N 1
ATOM 1328 C CA . ARG A 1 163 ? 8.207 4.923 -3.148 1.00 90.38 163 ARG A CA 1
ATOM 1329 C C . ARG A 1 163 ? 8.502 3.774 -2.182 1.00 90.38 163 ARG A C 1
ATOM 1331 O O . ARG A 1 163 ? 7.714 2.838 -2.093 1.00 90.38 163 ARG A O 1
ATOM 1338 N N . SER A 1 164 ? 9.609 3.854 -1.443 1.00 88.31 164 SER A N 1
ATOM 1339 C CA . SER A 1 164 ? 9.980 2.830 -0.461 1.00 88.31 164 SER A CA 1
ATOM 1340 C C . SER A 1 164 ? 8.955 2.682 0.665 1.00 88.31 164 SER A C 1
ATOM 1342 O O . SER A 1 164 ? 8.766 1.568 1.142 1.00 88.31 164 SER A O 1
ATOM 1344 N N . LEU A 1 165 ? 8.317 3.772 1.101 1.00 89.56 165 LEU A N 1
ATOM 1345 C CA . LEU A 1 165 ? 7.270 3.731 2.128 1.00 89.56 165 LEU A CA 1
ATOM 1346 C C . LEU A 1 165 ? 5.948 3.195 1.597 1.00 89.56 165 LEU A C 1
ATOM 1348 O O . LEU A 1 165 ? 5.279 2.427 2.281 1.00 89.56 165 LEU A O 1
ATOM 1352 N N . LEU A 1 166 ? 5.579 3.596 0.381 1.00 90.31 166 LEU A N 1
ATOM 1353 C CA . LEU A 1 166 ? 4.388 3.081 -0.280 1.00 90.31 166 LEU A CA 1
ATOM 1354 C C . LEU A 1 166 ? 4.506 1.578 -0.535 1.00 90.31 166 LEU A C 1
ATOM 1356 O O . LEU A 1 166 ? 3.507 0.872 -0.435 1.00 90.31 166 LEU A O 1
ATOM 1360 N N . GLY A 1 167 ? 5.704 1.069 -0.839 1.00 91.31 167 GLY A N 1
ATOM 1361 C CA . GLY A 1 167 ? 5.939 -0.361 -1.035 1.00 91.31 167 GLY A CA 1
ATOM 1362 C C . GLY A 1 167 ? 4.922 -0.962 -2.011 1.00 91.31 167 GLY A C 1
ATOM 1363 O O . GLY A 1 167 ? 4.674 -0.397 -3.069 1.00 91.31 167 GLY A O 1
ATOM 1364 N N . ARG A 1 168 ? 4.264 -2.057 -1.615 1.00 89.00 168 ARG A N 1
ATOM 1365 C CA . ARG A 1 168 ? 3.198 -2.728 -2.390 1.00 89.00 168 ARG A CA 1
ATOM 1366 C C . ARG A 1 168 ? 1.894 -1.929 -2.551 1.00 89.00 168 ARG A C 1
ATOM 1368 O O . ARG A 1 168 ? 0.972 -2.405 -3.193 1.00 89.00 168 ARG A O 1
ATOM 1375 N N . ALA A 1 169 ? 1.743 -0.764 -1.927 1.00 89.44 169 ALA A N 1
ATOM 1376 C CA . ALA A 1 169 ? 0.532 0.044 -2.075 1.00 89.44 169 ALA A CA 1
ATOM 1377 C C . ALA A 1 169 ? 0.532 0.822 -3.400 1.00 89.44 169 ALA A C 1
ATOM 1379 O O . ALA A 1 169 ? -0.519 0.962 -4.026 1.00 89.44 169 ALA A O 1
ATOM 1380 N N . ILE A 1 170 ? 1.712 1.262 -3.869 1.00 92.00 170 ILE A N 1
ATOM 1381 C CA . ILE A 1 170 ? 1.862 1.957 -5.164 1.00 92.00 170 ILE A CA 1
ATOM 1382 C C . ILE A 1 170 ? 1.361 1.101 -6.324 1.00 92.00 170 ILE A C 1
ATOM 1384 O O . ILE A 1 170 ? 0.860 1.597 -7.330 1.00 92.00 170 ILE A O 1
ATOM 1388 N N . ASP A 1 171 ? 1.455 -0.204 -6.125 1.00 89.25 171 ASP A N 1
ATOM 1389 C CA . ASP A 1 171 ? 1.105 -1.212 -7.083 1.00 89.25 171 ASP A CA 1
ATOM 1390 C C . ASP A 1 171 ? -0.409 -1.214 -7.418 1.00 89.25 171 ASP A C 1
ATOM 1392 O O . ASP A 1 171 ? -0.869 -1.560 -8.512 1.00 89.25 171 ASP A O 1
ATOM 1396 N N . HIS A 1 172 ? -1.234 -0.745 -6.497 1.00 90.12 172 HIS A N 1
ATOM 1397 C CA . HIS A 1 172 ? -2.667 -0.689 -6.729 1.00 90.12 172 HIS A CA 1
ATOM 1398 C C . HIS A 1 172 ? -3.117 0.580 -7.476 1.00 90.12 172 HIS A C 1
ATOM 1400 O O . HIS A 1 172 ? -4.283 0.684 -7.858 1.00 90.12 172 HIS A O 1
ATOM 1406 N N . ILE A 1 173 ? -2.197 1.506 -7.774 1.00 91.88 173 ILE A N 1
ATOM 1407 C CA . ILE A 1 173 ? -2.479 2.734 -8.525 1.00 91.88 173 ILE A CA 1
ATOM 1408 C C . ILE A 1 173 ? -2.340 2.472 -10.030 1.00 91.88 173 ILE A C 1
ATOM 1410 O O . ILE A 1 173 ? -1.272 2.153 -10.552 1.00 91.88 173 ILE A O 1
ATOM 1414 N N . CYS A 1 174 ? -3.435 2.648 -10.769 1.00 89.94 174 CYS A N 1
ATOM 1415 C CA . CYS A 1 174 ? -3.472 2.406 -12.210 1.00 89.94 174 CYS A CA 1
ATOM 1416 C C . CYS A 1 174 ? -3.046 3.649 -13.009 1.00 89.94 174 CYS A C 1
ATOM 1418 O O . CYS A 1 174 ? -3.884 4.307 -13.625 1.00 89.94 174 CYS A O 1
ATOM 1420 N N . PHE A 1 175 ? -1.744 3.938 -13.068 1.00 90.50 175 PHE A N 1
ATOM 1421 C CA . PHE A 1 175 ? -1.193 5.090 -13.804 1.00 90.50 175 PHE A CA 1
ATOM 1422 C C . PHE A 1 175 ? -1.620 5.172 -15.281 1.00 90.50 175 PHE A C 1
ATOM 1424 O O . PHE A 1 175 ? -1.787 6.259 -15.816 1.00 90.50 175 PHE A O 1
ATOM 1431 N N . SER A 1 176 ? -1.874 4.039 -15.949 1.00 86.62 176 SER A N 1
ATOM 1432 C CA . SER A 1 176 ? -2.339 4.029 -17.347 1.00 86.62 176 SER A CA 1
ATOM 1433 C C . SER A 1 176 ? -3.772 4.537 -17.546 1.00 86.62 176 SER A C 1
ATOM 1435 O O . SER A 1 176 ? -4.206 4.656 -18.686 1.00 86.62 176 SER A O 1
ATOM 1437 N N . LYS A 1 177 ? -4.528 4.766 -16.464 1.00 87.94 177 LYS A N 1
ATOM 1438 C CA . LYS A 1 177 ? -5.860 5.389 -16.502 1.00 87.94 177 LYS A CA 1
ATOM 1439 C C . LYS A 1 177 ? -5.816 6.900 -16.228 1.00 87.94 177 LYS A C 1
ATOM 1441 O O . LYS A 1 177 ? -6.872 7.521 -16.211 1.00 87.94 177 LYS A O 1
ATOM 1446 N N . MET A 1 178 ? -4.640 7.467 -15.960 1.00 89.75 178 MET A N 1
ATOM 1447 C CA . MET A 1 178 ? -4.459 8.914 -15.827 1.00 89.75 178 MET A CA 1
ATOM 1448 C C . MET A 1 178 ? -4.303 9.553 -17.211 1.00 89.75 178 MET A C 1
ATOM 1450 O O . MET A 1 178 ? -3.874 8.903 -18.169 1.00 89.75 178 MET A O 1
ATOM 1454 N N . SER A 1 179 ? -4.639 10.834 -17.311 1.00 89.69 179 SER A N 1
ATOM 1455 C CA . SER A 1 179 ? -4.371 11.647 -18.495 1.00 89.69 179 SER A CA 1
ATOM 1456 C C . SER A 1 179 ? -2.870 11.917 -18.663 1.00 89.69 179 SER A C 1
ATOM 1458 O O . SER A 1 179 ? -2.079 11.825 -17.720 1.00 89.69 179 SER A O 1
ATOM 1460 N N . SER A 1 180 ? -2.455 12.265 -19.883 1.00 87.94 180 SER A N 1
ATOM 1461 C CA . SER A 1 180 ? -1.063 12.652 -20.148 1.00 87.94 180 SER A CA 1
ATOM 1462 C C . SER A 1 180 ? -0.657 13.928 -19.403 1.00 87.94 180 SER A C 1
ATOM 1464 O O . SER A 1 180 ? 0.494 14.033 -18.992 1.00 87.94 180 SER A O 1
ATOM 1466 N N . GLU A 1 181 ? -1.596 14.850 -19.190 1.00 90.19 181 GLU A N 1
ATOM 1467 C CA . GLU A 1 181 ? -1.400 16.088 -18.424 1.00 90.19 181 GLU A CA 1
ATOM 1468 C C . GLU A 1 181 ? -1.095 15.771 -16.954 1.00 90.19 181 GLU A C 1
ATOM 1470 O O . GLU A 1 181 ? -0.034 16.132 -16.453 1.00 90.19 181 GLU A O 1
ATOM 1475 N N . GLU A 1 182 ? -1.935 14.964 -16.295 1.00 91.25 182 GLU A N 1
ATOM 1476 C CA . GLU A 1 182 ? -1.707 14.517 -14.909 1.00 91.25 182 GLU A CA 1
ATOM 1477 C C . GLU A 1 182 ? -0.365 13.783 -14.746 1.00 91.25 182 GLU A C 1
ATOM 1479 O O . GLU A 1 182 ? 0.342 13.955 -13.747 1.00 91.25 182 GLU A O 1
ATOM 1484 N N . MET A 1 183 ? 0.017 12.973 -15.740 1.00 90.88 183 MET A N 1
ATOM 1485 C CA . MET A 1 183 ? 1.310 12.293 -15.743 1.00 90.88 183 MET A CA 1
ATOM 1486 C C . MET A 1 183 ? 2.478 13.285 -15.808 1.00 90.88 183 MET A C 1
ATOM 1488 O O . MET A 1 183 ? 3.426 13.150 -15.033 1.00 90.88 183 MET A O 1
ATOM 1492 N N . CYS A 1 184 ? 2.427 14.263 -16.713 1.00 87.81 184 CYS A N 1
ATOM 1493 C CA . CYS A 1 184 ? 3.495 15.245 -16.910 1.00 87.81 184 CYS A CA 1
ATOM 1494 C C . CYS A 1 184 ? 3.619 16.237 -15.750 1.00 87.81 184 CYS A C 1
ATOM 1496 O O . CYS A 1 184 ? 4.740 16.562 -15.359 1.00 87.81 184 CYS A O 1
ATOM 1498 N N . ASP A 1 185 ? 2.495 16.679 -15.189 1.00 87.81 185 ASP A N 1
ATOM 1499 C CA . ASP A 1 185 ? 2.470 17.768 -14.211 1.00 87.81 185 ASP A CA 1
ATOM 1500 C C . ASP A 1 185 ? 2.669 17.275 -12.775 1.00 87.81 185 ASP A C 1
ATOM 1502 O O . ASP A 1 185 ? 3.229 17.989 -11.943 1.00 87.81 185 ASP A O 1
ATOM 1506 N N . ILE A 1 186 ? 2.240 16.043 -12.472 1.00 88.44 186 ILE A N 1
ATOM 1507 C CA . ILE A 1 186 ? 2.203 15.528 -11.096 1.00 88.44 186 ILE A CA 1
ATOM 1508 C C . ILE A 1 186 ? 3.068 14.272 -10.949 1.00 88.44 186 ILE A C 1
ATOM 1510 O O . ILE A 1 186 ? 3.972 14.227 -10.108 1.00 88.44 186 ILE A O 1
ATOM 1514 N N . VAL A 1 187 ? 2.839 13.244 -11.772 1.00 90.19 187 VAL A N 1
ATOM 1515 C CA . VAL A 1 187 ? 3.478 11.929 -11.574 1.00 90.19 187 VAL A CA 1
ATOM 1516 C C . VAL A 1 187 ? 4.969 11.954 -11.907 1.00 90.19 187 VAL A C 1
ATOM 1518 O O . VAL A 1 187 ? 5.783 11.510 -11.098 1.00 90.19 187 VAL A O 1
ATOM 1521 N N . VAL A 1 188 ? 5.360 12.481 -13.067 1.00 88.81 188 VAL A N 1
ATOM 1522 C CA . VAL A 1 188 ? 6.767 12.529 -13.499 1.00 88.81 188 VAL A CA 1
ATOM 1523 C C . VAL A 1 188 ? 7.617 13.420 -12.576 1.00 88.81 188 VAL A C 1
ATOM 1525 O O . VAL A 1 188 ? 8.679 12.963 -12.137 1.00 88.81 188 VAL A O 1
ATOM 1528 N N . PRO A 1 189 ? 7.183 14.640 -12.196 1.00 86.62 189 PRO A N 1
ATOM 1529 C CA . PRO A 1 189 ? 7.951 15.497 -11.294 1.00 86.62 189 PRO A CA 1
ATOM 1530 C C . PRO A 1 189 ? 8.111 14.919 -9.884 1.00 86.62 189 PRO A C 1
ATOM 1532 O O . PRO A 1 189 ? 9.112 15.217 -9.231 1.00 86.62 189 PRO A O 1
ATOM 1535 N N . SER A 1 190 ? 7.187 14.057 -9.433 1.00 86.56 190 SER A N 1
ATOM 1536 C CA . SER A 1 190 ? 7.267 13.411 -8.113 1.00 86.56 190 SER A CA 1
ATOM 1537 C C . SER A 1 190 ? 8.525 12.552 -7.921 1.00 86.56 190 SER A C 1
ATOM 1539 O O . SER A 1 190 ? 8.942 12.314 -6.789 1.00 86.56 190 SER A O 1
ATOM 1541 N N . GLY A 1 191 ? 9.125 12.049 -9.010 1.00 87.38 191 GLY A N 1
ATOM 1542 C CA . GLY A 1 191 ? 10.280 11.146 -8.961 1.00 87.38 191 GLY A CA 1
ATOM 1543 C C . GLY A 1 191 ? 10.001 9.784 -8.310 1.00 87.38 191 GLY A C 1
ATOM 1544 O O . GLY A 1 191 ? 10.942 9.073 -7.960 1.00 87.38 191 GLY A O 1
ATOM 1545 N N . ILE A 1 192 ? 8.728 9.428 -8.096 1.00 89.25 192 ILE A N 1
ATOM 1546 C CA . ILE A 1 192 ? 8.311 8.156 -7.483 1.00 89.25 192 ILE A CA 1
ATOM 1547 C C . ILE A 1 192 ? 8.429 6.997 -8.483 1.00 89.25 192 ILE A C 1
ATOM 1549 O O . ILE A 1 192 ? 8.714 5.860 -8.097 1.00 89.25 192 ILE A O 1
ATOM 1553 N N . LEU A 1 193 ? 8.215 7.274 -9.770 1.00 89.50 193 LEU A N 1
ATOM 1554 C CA . LEU A 1 193 ? 8.363 6.305 -10.852 1.00 89.50 193 LEU A CA 1
ATOM 1555 C C . LEU A 1 193 ? 9.739 6.425 -11.512 1.00 89.50 193 LEU A C 1
ATOM 1557 O O . LEU A 1 193 ? 10.285 7.517 -11.668 1.00 89.50 193 LEU A O 1
ATOM 1561 N N . SER A 1 194 ? 10.284 5.285 -11.925 1.00 87.31 194 SER A N 1
ATOM 1562 C CA . SER A 1 194 ? 11.478 5.202 -12.764 1.00 87.31 194 SER A CA 1
ATOM 1563 C C . SER A 1 194 ? 11.182 5.625 -14.206 1.00 87.31 194 SER A C 1
ATOM 1565 O O . SER A 1 194 ? 10.040 5.586 -14.668 1.00 87.31 194 SER A O 1
ATOM 1567 N N . ALA A 1 195 ? 12.231 5.996 -14.945 1.00 83.19 195 ALA A N 1
ATOM 1568 C CA . ALA A 1 195 ? 12.111 6.347 -16.3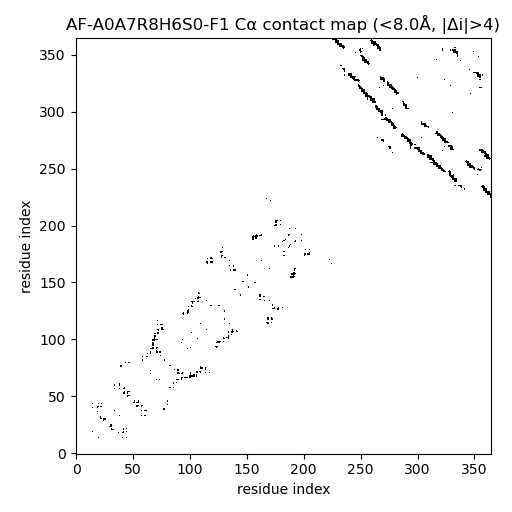59 1.00 83.19 195 ALA A CA 1
ATOM 1569 C C . ALA A 1 195 ? 11.486 5.208 -17.191 1.00 83.19 195 ALA A C 1
ATOM 1571 O O . ALA A 1 195 ? 10.616 5.469 -18.020 1.00 83.19 195 ALA A O 1
ATOM 1572 N N . ASP A 1 196 ? 11.856 3.954 -16.915 1.00 83.62 196 ASP A N 1
ATOM 1573 C CA . ASP A 1 196 ? 11.316 2.779 -17.609 1.00 83.62 196 ASP A CA 1
ATOM 1574 C C . ASP A 1 196 ? 9.812 2.593 -17.352 1.00 83.62 196 ASP A C 1
ATOM 1576 O O . ASP A 1 196 ? 9.049 2.300 -18.277 1.00 83.62 196 ASP A O 1
ATOM 1580 N N . GLU A 1 197 ? 9.359 2.811 -16.111 1.00 86.06 197 GLU A N 1
ATOM 1581 C CA . GLU A 1 197 ? 7.934 2.762 -15.759 1.00 86.06 197 GLU A CA 1
ATOM 1582 C C . GLU A 1 197 ? 7.145 3.847 -16.485 1.00 86.06 197 GLU A C 1
ATOM 1584 O O . GLU A 1 197 ? 6.098 3.558 -17.066 1.00 86.06 197 GLU A O 1
ATOM 1589 N N . ILE A 1 198 ? 7.668 5.076 -16.497 1.00 88.06 198 ILE A N 1
ATOM 1590 C CA . ILE A 1 198 ? 7.051 6.214 -17.181 1.00 88.06 198 ILE A CA 1
ATOM 1591 C C . ILE A 1 198 ? 6.878 5.896 -18.670 1.00 88.06 198 ILE A C 1
ATOM 1593 O O . ILE A 1 198 ? 5.768 6.003 -19.193 1.00 88.06 198 ILE A O 1
ATOM 1597 N N . VAL A 1 199 ? 7.937 5.431 -19.344 1.00 85.25 199 VAL A N 1
ATOM 1598 C CA . VAL A 1 199 ? 7.883 5.050 -20.765 1.00 85.25 199 VAL A CA 1
ATOM 1599 C C . VAL A 1 199 ? 6.838 3.957 -21.000 1.00 85.25 199 VAL A C 1
ATOM 1601 O O . VAL A 1 199 ? 5.999 4.087 -21.893 1.00 85.25 199 VAL A O 1
ATOM 1604 N N . CYS A 1 200 ? 6.822 2.906 -20.175 1.00 82.62 200 CYS A N 1
ATOM 1605 C CA . CYS A 1 200 ? 5.841 1.826 -20.300 1.00 82.62 200 CYS A CA 1
ATOM 1606 C C . CYS A 1 200 ? 4.395 2.314 -20.125 1.00 82.62 200 CYS A C 1
ATOM 1608 O O . CYS A 1 200 ? 3.494 1.857 -20.834 1.00 82.62 200 CYS A O 1
ATOM 1610 N N . ILE A 1 201 ? 4.156 3.230 -19.185 1.00 85.81 201 ILE A N 1
ATOM 1611 C CA . ILE A 1 201 ? 2.836 3.821 -18.953 1.00 85.81 201 ILE A CA 1
ATOM 1612 C C . ILE A 1 201 ? 2.409 4.643 -20.172 1.00 85.81 201 ILE A C 1
ATOM 1614 O O . ILE A 1 201 ? 1.304 4.435 -20.673 1.00 85.81 201 ILE A O 1
ATOM 1618 N N . PHE A 1 202 ? 3.285 5.491 -20.717 1.00 84.38 202 PHE A N 1
ATOM 1619 C CA . PHE A 1 202 ? 2.986 6.273 -21.922 1.00 84.38 202 PHE A CA 1
ATOM 1620 C C . PHE A 1 202 ? 2.691 5.391 -23.142 1.00 84.38 202 PHE A C 1
ATOM 1622 O O . PHE A 1 202 ? 1.748 5.671 -23.887 1.00 84.38 202 PHE A O 1
ATOM 1629 N N . VAL A 1 203 ? 3.414 4.282 -23.328 1.00 84.62 203 VAL A N 1
ATOM 1630 C CA . VAL A 1 203 ? 3.106 3.301 -24.385 1.00 84.62 203 VAL A CA 1
ATOM 1631 C C . VAL A 1 203 ? 1.707 2.702 -24.193 1.00 84.62 203 VAL A C 1
ATOM 1633 O O . VAL A 1 203 ? 0.957 2.577 -25.160 1.00 84.62 203 VAL A O 1
ATOM 1636 N N . LYS A 1 204 ? 1.304 2.375 -22.957 1.00 82.50 204 LYS A N 1
ATOM 1637 C CA . LYS A 1 204 ? -0.047 1.859 -22.664 1.00 82.50 204 LYS A CA 1
ATOM 1638 C C . LYS A 1 204 ? -1.142 2.900 -22.905 1.00 82.50 204 LYS A C 1
ATOM 1640 O O . LYS A 1 204 ? -2.163 2.554 -23.497 1.00 82.50 204 LYS A O 1
ATOM 1645 N N . ILE A 1 205 ? -0.932 4.151 -22.490 1.00 81.62 205 ILE A N 1
ATOM 1646 C CA . ILE A 1 205 ? -1.884 5.255 -22.705 1.00 81.62 205 ILE A CA 1
ATOM 1647 C C . ILE A 1 205 ? -2.083 5.480 -24.212 1.00 81.62 205 ILE A C 1
ATOM 1649 O O . ILE A 1 205 ? -3.206 5.456 -24.709 1.00 81.62 205 ILE A O 1
ATOM 1653 N N . THR A 1 206 ? -0.988 5.597 -24.969 1.00 79.12 206 THR A N 1
ATOM 1654 C CA . THR A 1 206 ? -1.031 5.838 -26.424 1.00 79.12 206 THR A CA 1
ATOM 1655 C C . THR A 1 206 ? -1.575 4.652 -27.225 1.00 79.12 206 THR A C 1
ATOM 1657 O O . THR A 1 206 ? -2.257 4.857 -28.228 1.00 79.12 206 THR A O 1
ATOM 1660 N N . SER A 1 207 ? -1.332 3.415 -26.781 1.00 74.31 207 SER A N 1
ATOM 1661 C CA . SER A 1 207 ? -1.879 2.209 -27.424 1.00 74.31 207 SER A CA 1
ATOM 1662 C C . SER A 1 207 ? -3.372 2.021 -27.148 1.00 74.31 207 SER A C 1
ATOM 1664 O O . SER A 1 207 ? -4.091 1.538 -28.016 1.00 74.31 207 SER A O 1
ATOM 1666 N N . SER A 1 208 ? -3.859 2.437 -25.975 1.00 61.66 208 SER A N 1
ATOM 1667 C CA . SER A 1 208 ? -5.287 2.361 -25.626 1.00 61.66 208 SER A CA 1
ATOM 1668 C C . SER A 1 208 ? -6.140 3.343 -26.441 1.00 61.66 208 SER A C 1
ATOM 1670 O O . SER A 1 208 ? -7.304 3.065 -26.712 1.00 61.66 208 SER A O 1
ATOM 1672 N N . ASN A 1 209 ? -5.540 4.442 -26.913 1.00 55.00 209 ASN A N 1
ATOM 1673 C CA . ASN A 1 209 ? -6.185 5.419 -27.797 1.00 55.00 209 ASN A CA 1
ATOM 1674 C C . ASN A 1 209 ? -6.299 4.948 -29.262 1.00 55.00 209 ASN A C 1
ATOM 1676 O O . ASN A 1 209 ? -6.953 5.609 -30.065 1.00 55.00 209 ASN A O 1
ATOM 1680 N N . LYS A 1 210 ? -5.694 3.808 -29.629 1.00 48.91 210 LYS A N 1
ATOM 1681 C CA . LYS A 1 210 ? -5.843 3.182 -30.951 1.00 48.91 210 LYS A CA 1
ATOM 1682 C C . LYS A 1 210 ? -6.844 2.029 -30.875 1.00 48.91 210 LYS A C 1
ATOM 1684 O O . LYS A 1 210 ? -6.458 0.878 -30.688 1.00 48.91 210 LYS A O 1
ATOM 1689 N N . THR A 1 211 ? -8.134 2.299 -31.055 1.00 37.75 211 THR A N 1
ATOM 1690 C CA . THR A 1 211 ? -9.106 1.228 -31.334 1.00 37.75 211 THR A CA 1
ATOM 1691 C C . THR A 1 211 ? -9.253 1.030 -32.839 1.00 37.75 211 THR A C 1
ATOM 1693 O O . THR A 1 211 ? -9.919 1.808 -33.507 1.00 37.75 211 THR A O 1
ATOM 1696 N N . LEU A 1 212 ? -8.583 -0.011 -33.348 1.00 34.97 212 LEU A N 1
ATOM 1697 C CA . LEU A 1 212 ? -9.045 -1.022 -34.317 1.00 34.97 212 LEU A CA 1
ATOM 1698 C C . LEU A 1 212 ? -7.808 -1.711 -34.921 1.00 34.97 212 LEU A C 1
ATOM 1700 O O . LEU A 1 212 ? -7.170 -1.177 -35.816 1.00 34.97 212 LEU A O 1
ATOM 1704 N N . GLU A 1 213 ? -7.439 -2.882 -34.396 1.00 30.94 213 GLU A N 1
ATOM 1705 C CA . GLU A 1 213 ? -7.476 -4.151 -35.140 1.00 30.94 213 GLU A CA 1
ATOM 1706 C C . GLU A 1 213 ? -6.868 -5.317 -34.336 1.00 30.94 213 GLU A C 1
ATOM 1708 O O . GLU A 1 213 ? -5.897 -5.209 -33.591 1.00 30.94 213 GLU A O 1
ATOM 1713 N N . LYS A 1 214 ? -7.554 -6.449 -34.477 1.00 34.19 214 LYS A N 1
ATOM 1714 C CA . LYS A 1 214 ? -7.405 -7.771 -33.859 1.00 34.19 214 LYS A CA 1
ATOM 1715 C C . LYS A 1 214 ? -5.959 -8.258 -33.639 1.00 34.19 214 LYS A C 1
ATOM 1717 O O . LYS A 1 214 ? -5.315 -8.728 -34.570 1.00 34.19 214 LYS A O 1
ATOM 1722 N N . ASN A 1 215 ? -5.529 -8.303 -32.375 1.00 30.36 215 ASN A N 1
ATOM 1723 C CA . ASN A 1 215 ? -5.169 -9.519 -31.610 1.00 30.36 215 ASN A CA 1
ATOM 1724 C C . ASN A 1 215 ? -4.359 -9.132 -30.356 1.00 30.36 215 ASN A C 1
ATOM 1726 O O . ASN A 1 215 ? -3.148 -8.926 -30.459 1.00 30.36 215 ASN A O 1
ATOM 1730 N N . PRO A 1 216 ? -4.941 -9.109 -29.145 1.00 36.31 216 PRO A N 1
ATOM 1731 C CA . PRO A 1 216 ? -4.140 -9.028 -27.938 1.00 36.31 216 PRO A CA 1
ATOM 1732 C C . PRO A 1 216 ? -3.677 -10.445 -27.579 1.00 36.31 216 PRO A C 1
ATOM 1734 O O . PRO A 1 216 ? -4.354 -11.176 -26.857 1.00 36.31 216 PRO A O 1
ATOM 1737 N N . LYS A 1 217 ? -2.505 -10.867 -28.070 1.00 34.91 217 LYS A N 1
ATOM 1738 C CA . LYS A 1 217 ? -1.806 -11.990 -27.431 1.00 34.91 217 LYS A CA 1
ATOM 1739 C C . LYS A 1 217 ? -1.342 -11.515 -26.056 1.00 34.91 217 LYS A C 1
ATOM 1741 O O . LYS A 1 217 ? -0.321 -10.851 -25.943 1.00 34.91 217 LYS A O 1
ATOM 1746 N N . ASN A 1 218 ? -2.165 -11.826 -25.054 1.00 34.75 218 ASN A N 1
ATOM 1747 C CA . ASN A 1 218 ? -1.879 -11.917 -23.623 1.00 34.75 218 ASN A CA 1
ATOM 1748 C C . ASN A 1 218 ? -0.521 -11.351 -23.190 1.00 34.75 218 ASN A C 1
ATOM 1750 O O . ASN A 1 218 ? 0.431 -12.093 -22.950 1.00 34.75 218 ASN A O 1
ATOM 1754 N N . ILE A 1 219 ? -0.471 -10.037 -22.988 1.00 38.06 219 ILE A N 1
ATOM 1755 C CA . ILE A 1 219 ? 0.541 -9.435 -22.129 1.00 38.06 219 ILE A CA 1
ATOM 1756 C C . ILE A 1 219 ? 0.085 -9.698 -20.689 1.00 38.06 219 ILE A C 1
ATOM 1758 O O . ILE A 1 219 ? -0.631 -8.907 -20.078 1.00 38.06 219 ILE A O 1
ATOM 1762 N N . LYS A 1 220 ? 0.467 -10.859 -20.153 1.00 34.69 220 LYS A N 1
ATOM 1763 C CA . LYS A 1 220 ? 0.515 -11.067 -18.706 1.00 34.69 220 LYS A CA 1
ATOM 1764 C C . LYS A 1 220 ? 1.796 -10.400 -18.216 1.00 34.69 220 LYS A C 1
ATOM 1766 O O . LYS A 1 220 ? 2.865 -10.984 -18.350 1.00 34.69 220 LYS A O 1
ATOM 1771 N N . VAL A 1 221 ? 1.699 -9.184 -17.680 1.00 36.66 221 VAL A N 1
ATOM 1772 C CA . VAL A 1 221 ? 2.753 -8.653 -16.803 1.00 36.66 221 VAL A CA 1
ATOM 1773 C C . VAL A 1 221 ? 2.318 -8.976 -15.377 1.00 36.66 221 VAL A C 1
ATOM 1775 O O . VAL A 1 221 ? 1.337 -8.387 -14.919 1.00 36.66 221 VAL A O 1
ATOM 1778 N N . PRO A 1 222 ? 2.953 -9.936 -14.685 1.00 35.66 222 PRO A N 1
ATOM 1779 C CA . PRO A 1 222 ? 2.777 -10.062 -13.259 1.00 35.66 222 PRO A CA 1
ATOM 1780 C C . PRO A 1 222 ? 3.593 -8.973 -12.584 1.00 35.66 222 PRO A C 1
ATOM 1782 O O . PRO A 1 222 ? 4.678 -8.585 -13.016 1.00 35.66 222 PRO A O 1
ATOM 1785 N N . PHE A 1 223 ? 2.999 -8.474 -11.529 1.00 34.09 223 PHE A N 1
ATOM 1786 C CA . PHE A 1 223 ? 3.490 -7.390 -10.738 1.00 34.09 223 PHE A CA 1
ATOM 1787 C C . PHE A 1 223 ? 3.944 -7.972 -9.412 1.00 34.09 223 PHE A C 1
ATOM 1789 O O . PHE A 1 223 ? 3.156 -8.624 -8.735 1.00 34.09 223 PHE A O 1
ATOM 1796 N N . GLU A 1 224 ? 5.222 -7.787 -9.116 1.00 34.28 224 GLU A N 1
ATOM 1797 C CA . GLU A 1 224 ? 5.869 -8.028 -7.834 1.00 34.28 224 GLU A CA 1
ATOM 1798 C C . GLU A 1 224 ? 7.150 -7.190 -7.884 1.00 34.28 224 GLU A C 1
ATOM 1800 O O . GLU A 1 224 ? 7.945 -7.318 -8.819 1.00 34.28 224 GLU A O 1
ATOM 1805 N N . SER A 1 225 ? 7.348 -6.289 -6.923 1.00 47.94 225 SER A N 1
ATOM 1806 C CA . SER A 1 225 ? 8.620 -5.584 -6.758 1.00 47.94 225 SER A CA 1
ATOM 1807 C C . SER A 1 225 ? 9.706 -6.569 -6.308 1.00 47.94 225 SER A C 1
ATOM 1809 O O . SER A 1 225 ? 10.049 -6.675 -5.139 1.00 47.94 225 SER A O 1
ATOM 1811 N N . GLN A 1 226 ? 10.264 -7.303 -7.267 1.00 46.47 226 GLN A N 1
ATOM 1812 C CA . GLN A 1 226 ? 11.501 -8.060 -7.117 1.00 46.47 226 GLN A CA 1
ATOM 1813 C C . GLN A 1 226 ? 12.507 -7.444 -8.085 1.00 46.47 226 GLN A C 1
ATOM 1815 O O . GLN A 1 226 ? 12.395 -7.577 -9.305 1.00 46.47 226 GLN A O 1
ATOM 1820 N N . SER A 1 227 ? 13.479 -6.700 -7.563 1.00 55.31 227 SER A N 1
ATOM 1821 C CA . SER A 1 227 ? 14.565 -6.209 -8.402 1.00 55.31 227 SER A CA 1
ATOM 1822 C C . SER A 1 227 ? 15.507 -7.367 -8.729 1.00 55.31 227 SER A C 1
ATOM 1824 O O . SER A 1 227 ? 15.890 -8.161 -7.870 1.00 55.31 227 SER A O 1
ATOM 1826 N N . TRP A 1 228 ? 15.876 -7.474 -10.002 1.00 71.75 228 TRP A N 1
ATOM 1827 C CA . TRP A 1 228 ? 16.956 -8.342 -10.450 1.00 71.75 228 TRP A CA 1
ATOM 1828 C C . TRP A 1 228 ? 18.255 -7.904 -9.760 1.00 71.75 228 TRP A C 1
ATOM 1830 O O . TRP A 1 228 ? 18.812 -6.859 -10.097 1.00 71.75 228 TRP A O 1
ATOM 1840 N N . LYS A 1 229 ? 18.747 -8.682 -8.791 1.00 78.88 229 LYS A N 1
ATOM 1841 C CA . LYS A 1 229 ? 20.029 -8.402 -8.132 1.00 78.88 229 LYS A CA 1
ATOM 1842 C C . LYS A 1 229 ? 21.161 -9.090 -8.876 1.00 78.88 229 LYS A C 1
ATOM 1844 O O . LYS A 1 229 ? 21.071 -10.281 -9.177 1.00 78.88 229 LYS A O 1
ATOM 1849 N N . LEU A 1 230 ? 22.229 -8.337 -9.140 1.00 86.06 230 LEU A N 1
ATOM 1850 C CA . LEU A 1 230 ? 23.480 -8.867 -9.671 1.00 86.06 230 LEU A CA 1
ATOM 1851 C C . LEU A 1 230 ? 24.143 -9.761 -8.629 1.00 86.06 230 LEU A C 1
ATOM 1853 O O . LEU A 1 230 ? 24.464 -9.316 -7.532 1.00 86.06 230 LEU A O 1
ATOM 1857 N N . ASN A 1 231 ? 24.350 -11.015 -9.003 1.00 87.69 231 ASN A N 1
ATOM 1858 C CA . ASN A 1 231 ? 25.002 -12.026 -8.198 1.00 87.69 231 ASN A CA 1
ATOM 1859 C C . ASN A 1 231 ? 26.141 -12.668 -8.994 1.00 87.69 231 ASN A C 1
ATOM 1861 O O . ASN A 1 231 ? 26.131 -12.731 -10.228 1.00 87.69 231 ASN A O 1
ATOM 1865 N N . LYS A 1 232 ? 27.119 -13.178 -8.253 1.00 90.44 232 LYS A N 1
ATOM 1866 C CA . LYS A 1 232 ? 28.280 -13.887 -8.776 1.00 90.44 232 LYS A CA 1
ATOM 1867 C C . LYS A 1 232 ? 28.334 -15.258 -8.116 1.00 90.44 232 LYS A C 1
ATOM 1869 O O . LYS A 1 232 ? 28.298 -15.351 -6.893 1.00 90.44 232 LYS A O 1
ATOM 1874 N N . TYR A 1 233 ? 28.407 -16.312 -8.918 1.00 89.69 233 TYR A N 1
ATOM 1875 C CA . TYR A 1 233 ? 28.682 -17.660 -8.441 1.00 89.69 233 TYR A CA 1
ATOM 1876 C C . TYR A 1 233 ? 30.109 -18.037 -8.822 1.00 89.69 233 TYR A C 1
ATOM 1878 O O . TYR A 1 233 ? 30.402 -18.272 -9.993 1.00 89.69 233 TYR A O 1
ATOM 1886 N N . THR A 1 234 ? 30.984 -18.055 -7.822 1.00 87.31 234 THR A N 1
ATOM 1887 C CA . THR A 1 234 ? 32.374 -18.495 -7.947 1.00 87.31 234 THR A CA 1
ATOM 1888 C C . THR A 1 234 ? 32.421 -20.017 -7.875 1.00 87.31 234 THR A C 1
ATOM 1890 O O . THR A 1 234 ? 32.010 -20.586 -6.866 1.00 87.31 234 THR A O 1
ATOM 1893 N N . LEU A 1 235 ? 32.916 -20.680 -8.921 1.00 82.31 235 LEU A N 1
ATOM 1894 C CA . LEU A 1 235 ? 32.996 -22.142 -8.962 1.00 82.31 235 LEU A CA 1
ATOM 1895 C C . LEU A 1 235 ? 34.148 -22.687 -8.114 1.00 82.31 235 LEU A C 1
ATOM 1897 O O . LEU A 1 235 ? 33.962 -23.682 -7.421 1.00 82.31 235 LEU A O 1
ATOM 1901 N N . PHE A 1 236 ? 35.311 -22.028 -8.155 1.00 74.00 236 PHE A N 1
ATOM 1902 C CA . PHE A 1 236 ? 36.543 -22.475 -7.496 1.00 74.00 236 PHE A CA 1
ATOM 1903 C C . PHE A 1 236 ? 37.258 -21.308 -6.821 1.00 74.00 236 PHE A C 1
ATOM 1905 O O . PHE A 1 236 ? 37.215 -20.179 -7.316 1.00 74.00 236 PHE A O 1
ATOM 1912 N N . ASN A 1 237 ? 37.945 -21.571 -5.708 1.00 59.91 237 ASN A N 1
ATOM 1913 C CA . ASN A 1 237 ? 38.727 -20.540 -5.035 1.00 59.91 237 ASN A CA 1
ATOM 1914 C C . ASN A 1 237 ? 39.927 -20.182 -5.907 1.00 59.91 237 ASN A C 1
ATOM 1916 O O . ASN A 1 237 ? 40.660 -21.063 -6.354 1.00 59.91 237 ASN A O 1
ATOM 1920 N N . GLY A 1 238 ? 40.171 -18.894 -6.126 1.00 54.69 238 GLY A N 1
ATOM 1921 C CA . GLY A 1 238 ? 41.280 -18.415 -6.957 1.00 54.69 238 GLY A CA 1
ATOM 1922 C C . GLY A 1 238 ? 42.682 -18.705 -6.399 1.00 54.69 238 GLY A C 1
ATOM 1923 O O . GLY A 1 238 ? 43.655 -18.219 -6.965 1.00 54.69 238 GLY A O 1
ATOM 1924 N N . SER A 1 239 ? 42.813 -19.470 -5.310 1.00 55.75 239 SER A N 1
ATOM 1925 C CA . SER A 1 239 ? 44.087 -19.787 -4.654 1.00 55.75 239 SER A CA 1
ATOM 1926 C C . SER A 1 239 ? 44.958 -20.793 -5.416 1.00 55.75 239 SER A C 1
ATOM 1928 O O . SER A 1 239 ? 46.149 -20.884 -5.129 1.00 55.75 239 SER A O 1
ATOM 1930 N N . HIS A 1 240 ? 44.412 -21.521 -6.399 1.00 65.06 240 HIS A N 1
ATOM 1931 C CA . HIS A 1 240 ? 45.139 -22.560 -7.148 1.00 65.06 240 HIS A CA 1
ATOM 1932 C C . HIS A 1 240 ? 45.003 -22.415 -8.671 1.00 65.06 240 HIS A C 1
ATOM 1934 O O . HIS A 1 240 ? 44.723 -23.385 -9.382 1.00 65.06 240 HIS A O 1
ATOM 1940 N N . ILE A 1 241 ? 45.204 -21.202 -9.197 1.00 76.81 241 ILE A N 1
ATOM 1941 C CA . ILE A 1 241 ? 45.357 -21.023 -10.645 1.00 76.81 241 ILE A CA 1
ATOM 1942 C C . ILE A 1 241 ? 46.759 -21.478 -11.042 1.00 76.81 241 ILE A C 1
ATOM 1944 O O . ILE A 1 241 ? 47.761 -20.896 -10.632 1.00 76.81 241 ILE A O 1
ATOM 1948 N N . ASN A 1 242 ? 46.822 -22.515 -11.865 1.00 80.44 242 ASN A N 1
ATOM 1949 C CA . ASN A 1 242 ? 48.070 -23.071 -12.357 1.00 80.44 242 ASN A CA 1
ATOM 1950 C C . ASN A 1 242 ? 48.393 -22.487 -13.735 1.00 80.44 242 ASN A C 1
ATOM 1952 O O . ASN A 1 242 ? 47.493 -22.172 -14.518 1.00 80.44 242 ASN A O 1
ATOM 1956 N N . SER A 1 243 ? 49.680 -22.365 -14.047 1.00 79.94 243 SER A N 1
ATOM 1957 C CA . SER A 1 243 ? 50.149 -22.013 -15.385 1.00 79.94 243 SER A CA 1
ATOM 1958 C C . SER A 1 243 ? 50.326 -23.267 -16.242 1.00 79.94 243 SER A C 1
ATOM 1960 O O . SER A 1 243 ? 50.713 -24.331 -15.756 1.00 79.94 243 SER A O 1
ATOM 1962 N N . GLY A 1 244 ? 50.030 -23.146 -17.534 1.00 69.62 244 GLY A N 1
ATOM 1963 C CA . GLY A 1 244 ? 50.280 -24.192 -18.521 1.00 69.62 244 GLY A CA 1
ATOM 1964 C C . GLY A 1 244 ? 49.115 -24.413 -19.481 1.00 69.62 244 GLY A C 1
ATOM 1965 O O . GLY A 1 244 ? 47.972 -24.041 -19.223 1.00 69.62 244 GLY A O 1
ATOM 1966 N N . ALA A 1 245 ? 49.433 -25.039 -20.612 1.00 67.38 245 ALA A N 1
ATOM 1967 C CA . ALA A 1 245 ? 48.575 -25.099 -21.786 1.00 67.38 245 ALA A CA 1
ATOM 1968 C C . ALA A 1 245 ? 47.960 -26.497 -21.984 1.00 67.38 245 ALA A C 1
ATOM 1970 O O . ALA A 1 245 ? 48.551 -27.371 -22.625 1.00 67.38 245 ALA A O 1
ATOM 1971 N N . TYR A 1 246 ? 46.746 -26.700 -21.469 1.00 70.44 246 TYR A N 1
ATOM 1972 C CA . TYR A 1 246 ? 46.132 -28.035 -21.394 1.00 70.44 246 TYR A CA 1
ATOM 1973 C C . TYR A 1 246 ? 45.126 -28.326 -22.517 1.00 70.44 246 TYR A C 1
ATOM 1975 O O . TYR A 1 246 ? 45.128 -29.428 -23.058 1.00 70.44 246 TYR A O 1
ATOM 1983 N N . SER A 1 247 ? 44.326 -27.341 -22.935 1.00 78.06 247 SER A N 1
ATOM 1984 C CA . SER A 1 247 ? 43.312 -27.476 -23.988 1.00 78.06 247 SER A CA 1
ATOM 1985 C C . SER A 1 247 ? 42.966 -26.127 -24.615 1.00 78.06 247 SER A C 1
ATOM 1987 O O . SER A 1 247 ? 43.288 -25.066 -24.080 1.00 78.06 247 SER A O 1
ATOM 1989 N N . P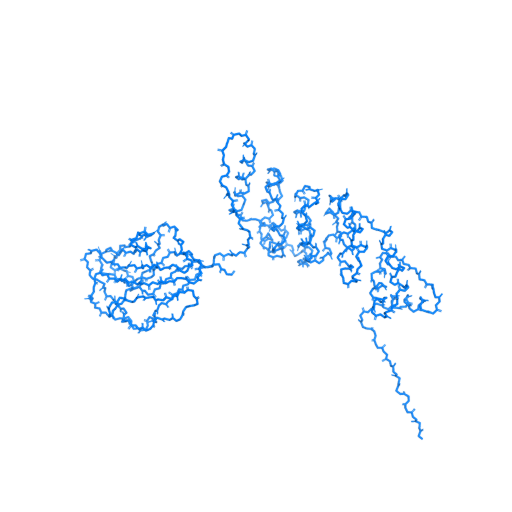HE A 1 248 ? 42.297 -26.196 -25.763 1.00 79.38 248 PHE A N 1
ATOM 1990 C CA . PHE A 1 248 ? 41.721 -25.062 -26.482 1.00 79.38 248 PHE A CA 1
ATOM 1991 C C . PHE A 1 248 ? 40.291 -24.749 -26.032 1.00 79.3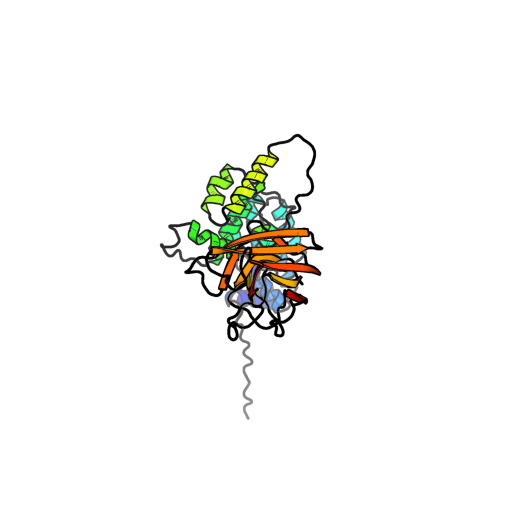8 248 PHE A C 1
ATOM 1993 O O . PHE A 1 248 ? 39.757 -23.706 -26.392 1.00 79.38 248 PHE A O 1
ATOM 2000 N N . PHE A 1 249 ? 39.648 -25.639 -25.265 1.00 83.06 249 PHE A N 1
ATOM 2001 C CA . PHE A 1 249 ? 38.291 -25.423 -24.769 1.00 83.06 249 PHE A CA 1
ATOM 2002 C C . PHE A 1 249 ? 38.004 -26.156 -23.452 1.00 83.06 249 PHE A C 1
ATOM 2004 O O . PHE A 1 249 ? 38.597 -27.193 -23.149 1.00 83.06 249 PHE A O 1
ATOM 2011 N N . SER A 1 250 ? 37.043 -25.623 -22.701 1.00 85.69 250 SER A N 1
ATOM 2012 C CA . SER A 1 250 ? 36.401 -26.232 -21.535 1.00 85.69 250 SER A CA 1
ATOM 2013 C C . SER A 1 250 ? 34.884 -26.188 -21.708 1.00 85.69 250 SER A C 1
ATOM 2015 O O . SER A 1 250 ? 34.338 -25.275 -22.339 1.00 85.69 250 SER A O 1
ATOM 2017 N N . ALA A 1 251 ? 34.200 -27.181 -21.143 1.00 88.44 251 ALA A N 1
ATOM 2018 C CA . ALA A 1 251 ? 32.753 -27.237 -21.113 1.00 88.44 251 ALA A CA 1
ATOM 2019 C C . ALA A 1 251 ? 32.234 -27.641 -19.731 1.00 88.44 251 ALA A C 1
ATOM 20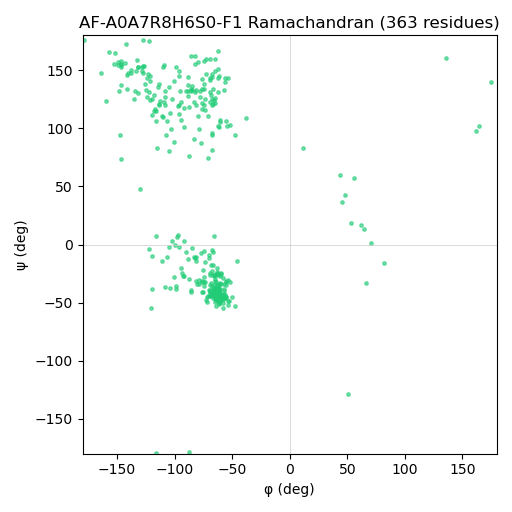21 O O . ALA A 1 251 ? 32.578 -28.699 -19.216 1.00 88.44 251 ALA A O 1
ATOM 2022 N N . LEU A 1 252 ? 31.358 -26.808 -19.186 1.00 90.75 252 LEU A N 1
ATOM 2023 C CA . LEU A 1 252 ? 30.728 -26.942 -17.884 1.00 90.75 252 LEU A CA 1
ATOM 2024 C C . LEU A 1 252 ? 29.226 -27.180 -18.073 1.00 90.75 252 LEU A C 1
ATOM 2026 O O . LEU A 1 252 ? 28.536 -26.336 -18.650 1.00 90.75 252 LEU A O 1
ATOM 2030 N N . GLY A 1 253 ? 28.726 -28.312 -17.588 1.00 91.56 253 GLY A N 1
ATOM 2031 C CA . GLY A 1 253 ? 27.297 -28.595 -17.476 1.00 91.56 253 GLY A CA 1
ATOM 2032 C C . GLY A 1 253 ? 26.762 -28.102 -16.138 1.00 91.56 253 GLY A C 1
ATOM 2033 O O . GLY A 1 253 ? 27.362 -28.359 -15.093 1.00 91.56 253 GLY A O 1
ATOM 2034 N N . PHE A 1 254 ? 25.648 -27.381 -16.160 1.00 92.94 254 PHE A N 1
ATOM 2035 C CA . PHE A 1 254 ? 24.999 -26.912 -14.947 1.00 92.94 254 PHE A CA 1
ATOM 2036 C C . PHE A 1 254 ? 23.486 -26.806 -15.120 1.00 92.94 254 PHE A C 1
ATOM 2038 O O . PHE A 1 254 ? 22.958 -26.602 -16.212 1.00 92.94 254 PHE A O 1
ATOM 2045 N N . LYS A 1 255 ? 22.787 -26.901 -13.999 1.00 92.12 255 LYS A N 1
ATOM 2046 C CA . LYS A 1 255 ? 21.342 -26.776 -13.872 1.00 92.12 255 LYS A CA 1
ATOM 2047 C C . LYS A 1 255 ? 21.031 -25.642 -12.904 1.00 92.12 255 LYS A C 1
ATOM 2049 O O . LYS A 1 255 ? 21.765 -25.442 -11.935 1.00 92.12 255 LYS A O 1
ATOM 2054 N N . VAL A 1 256 ? 19.954 -24.902 -13.156 1.00 89.69 256 VAL A N 1
ATOM 2055 C CA . VAL A 1 256 ? 19.528 -23.805 -12.277 1.00 89.69 256 VAL A CA 1
ATOM 2056 C C . VAL A 1 256 ? 18.256 -24.186 -11.522 1.00 89.69 256 VAL A C 1
ATOM 2058 O O . VAL A 1 256 ? 17.292 -24.646 -12.125 1.00 89.69 256 VAL A O 1
ATOM 2061 N N . HIS A 1 257 ? 18.219 -23.969 -10.209 1.00 85.50 257 HIS A N 1
ATOM 2062 C CA . HIS A 1 257 ? 17.067 -24.282 -9.343 1.00 85.50 257 HIS A CA 1
ATOM 2063 C C . HIS A 1 257 ? 15.976 -23.208 -9.350 1.00 85.50 257 HIS A C 1
ATOM 2065 O O . HIS A 1 257 ? 14.881 -23.412 -8.826 1.00 85.50 257 HIS A O 1
ATOM 2071 N N . ARG A 1 258 ? 16.267 -22.039 -9.926 1.00 85.06 258 ARG A N 1
ATOM 2072 C CA . ARG A 1 258 ? 15.358 -20.891 -10.059 1.00 85.06 258 ARG A CA 1
ATOM 2073 C C . ARG A 1 258 ? 15.601 -20.202 -11.398 1.00 85.06 258 ARG A C 1
ATOM 2075 O O . ARG A 1 258 ? 16.691 -20.302 -11.944 1.00 85.06 258 ARG A O 1
ATOM 2082 N N . THR A 1 259 ? 14.609 -19.487 -11.920 1.00 85.31 259 THR A N 1
ATOM 2083 C CA . THR A 1 259 ? 14.789 -18.734 -13.167 1.00 85.31 259 THR A CA 1
ATOM 2084 C C . THR A 1 259 ? 15.739 -17.559 -12.937 1.00 85.31 259 THR A C 1
ATOM 2086 O O . THR A 1 259 ? 15.474 -16.712 -12.083 1.00 85.31 259 THR A O 1
ATOM 2089 N N . VAL A 1 260 ? 16.833 -17.499 -13.697 1.00 89.62 260 VAL A N 1
ATOM 2090 C CA . VAL A 1 260 ? 17.849 -16.435 -13.599 1.00 89.62 260 VAL A CA 1
ATOM 2091 C C . VAL A 1 260 ? 18.189 -15.875 -14.977 1.00 89.62 260 VAL A C 1
ATOM 2093 O O . VAL A 1 260 ? 18.082 -16.581 -15.978 1.00 89.62 260 VAL A O 1
ATOM 2096 N N . LYS A 1 261 ? 18.628 -14.616 -15.049 1.00 90.00 261 LYS A N 1
ATOM 2097 C CA . LYS A 1 261 ? 19.215 -14.054 -16.277 1.00 90.00 261 LYS A CA 1
ATOM 2098 C C . LYS A 1 261 ? 20.727 -14.152 -16.193 1.00 90.00 261 LYS A C 1
ATOM 2100 O O . LYS A 1 261 ? 21.317 -13.564 -15.296 1.00 90.00 261 LYS A O 1
ATOM 2105 N N . ILE A 1 262 ? 21.374 -14.857 -17.110 1.00 91.31 262 ILE A N 1
ATOM 2106 C CA . ILE A 1 262 ? 22.839 -14.918 -17.139 1.00 91.31 262 ILE A CA 1
ATOM 2107 C C . ILE A 1 262 ? 23.396 -13.735 -17.932 1.00 91.31 262 ILE A C 1
ATOM 2109 O O . ILE A 1 262 ? 22.915 -13.416 -19.017 1.00 91.31 262 ILE A O 1
ATOM 2113 N N . ILE A 1 263 ? 24.388 -13.058 -17.356 1.00 91.38 263 ILE A N 1
ATOM 2114 C CA . ILE A 1 263 ? 24.942 -11.808 -17.890 1.00 91.38 263 ILE A CA 1
ATOM 2115 C C . ILE A 1 263 ? 26.289 -12.058 -18.557 1.00 91.38 263 ILE A C 1
ATOM 2117 O O . ILE A 1 263 ? 26.592 -11.460 -19.585 1.00 91.38 263 ILE A O 1
ATOM 2121 N N . GLY A 1 264 ? 27.102 -12.945 -17.989 1.00 92.88 264 GLY A N 1
ATOM 2122 C CA . GLY A 1 264 ? 28.444 -13.207 -18.483 1.00 92.88 264 GLY A CA 1
ATOM 2123 C C . GLY A 1 264 ? 29.156 -14.288 -17.689 1.00 92.88 264 GLY A C 1
ATOM 2124 O O . GLY A 1 264 ? 28.643 -14.792 -16.687 1.00 92.88 264 GLY A O 1
ATOM 2125 N N . LEU A 1 265 ? 30.355 -14.627 -18.146 1.00 93.50 265 LEU A N 1
ATOM 2126 C CA . LEU A 1 265 ? 31.245 -15.584 -17.496 1.00 93.50 265 LEU A CA 1
ATOM 2127 C C . LEU A 1 265 ? 32.587 -14.912 -17.215 1.00 93.50 265 LEU A C 1
ATOM 2129 O O . LEU A 1 265 ? 33.066 -14.132 -18.039 1.00 93.50 265 LEU A O 1
ATOM 2133 N N . THR A 1 266 ? 33.206 -15.240 -16.083 1.00 91.94 266 THR A N 1
ATOM 2134 C CA . THR A 1 266 ? 34.646 -15.014 -15.921 1.00 91.94 266 THR A CA 1
ATOM 2135 C C . THR A 1 266 ? 35.384 -16.242 -16.434 1.00 91.94 266 THR A C 1
ATOM 2137 O O . THR A 1 266 ? 35.087 -17.368 -16.023 1.00 91.94 266 THR A O 1
ATOM 2140 N N . VAL A 1 267 ? 36.348 -16.023 -17.322 1.00 91.50 267 VAL A N 1
ATOM 2141 C CA . VAL A 1 267 ? 37.185 -17.067 -17.915 1.00 91.50 267 VAL A CA 1
ATOM 2142 C C . VAL A 1 267 ? 38.656 -16.698 -17.746 1.00 91.50 267 VAL A C 1
ATOM 2144 O O . VAL A 1 267 ? 39.010 -15.522 -17.754 1.00 91.50 267 VAL A O 1
ATOM 2147 N N . LEU A 1 268 ? 39.523 -17.693 -17.587 1.00 88.75 268 LEU A N 1
ATOM 2148 C CA . LEU A 1 268 ? 40.970 -17.501 -17.587 1.00 88.75 268 LEU A CA 1
ATOM 2149 C C . LEU A 1 268 ? 41.485 -17.025 -18.951 1.00 88.75 268 LEU A C 1
ATOM 2151 O O . LEU A 1 268 ? 40.910 -17.348 -19.990 1.00 88.75 268 LEU A O 1
ATOM 2155 N N . SER A 1 269 ? 42.564 -16.246 -18.953 1.00 84.25 269 SER A N 1
ATOM 2156 C CA . SER A 1 269 ? 43.081 -15.646 -20.183 1.00 84.25 269 SER A CA 1
ATOM 2157 C C . SER A 1 269 ? 43.766 -16.641 -21.123 1.00 84.25 269 SER A C 1
ATOM 2159 O O . SER A 1 269 ? 44.404 -17.621 -20.714 1.00 84.25 269 SER A O 1
ATOM 2161 N N . GLY A 1 270 ? 43.613 -16.367 -22.420 1.00 83.00 270 GLY A N 1
ATOM 2162 C CA . GLY A 1 270 ? 44.363 -17.003 -23.497 1.00 83.00 270 GLY A CA 1
ATOM 2163 C C . GLY A 1 270 ? 45.682 -16.285 -23.786 1.00 83.00 270 GLY A C 1
ATOM 2164 O O . GLY A 1 270 ? 46.025 -15.292 -23.143 1.00 83.00 270 GLY A O 1
ATOM 2165 N N . GLN A 1 271 ? 46.417 -16.789 -24.777 1.00 82.69 271 GLN A N 1
ATOM 2166 C CA . GLN A 1 271 ? 47.622 -16.132 -25.289 1.00 82.69 271 GLN A CA 1
ATOM 2167 C C . GLN A 1 271 ? 47.290 -14.752 -25.891 1.00 82.69 271 GLN A C 1
ATOM 2169 O O . GLN A 1 271 ? 46.193 -14.567 -26.431 1.00 82.69 271 GLN A O 1
ATOM 2174 N N . PRO A 1 272 ? 48.225 -13.786 -25.859 1.00 81.19 272 PRO A N 1
ATOM 2175 C CA . PRO A 1 272 ? 48.037 -12.511 -26.539 1.00 81.19 272 PRO A CA 1
ATOM 2176 C C . PRO A 1 272 ? 47.694 -12.700 -28.021 1.00 81.19 272 PRO A C 1
ATOM 2178 O O . PRO A 1 272 ? 48.226 -13.591 -28.686 1.00 81.19 272 PRO A O 1
ATOM 2181 N N . ARG A 1 273 ? 46.814 -11.836 -28.541 1.00 81.81 273 ARG A N 1
ATOM 2182 C CA . ARG A 1 273 ? 46.255 -11.849 -29.909 1.00 81.81 273 ARG A CA 1
ATOM 2183 C C . ARG A 1 273 ? 45.271 -12.982 -30.212 1.00 81.81 273 ARG A C 1
ATOM 2185 O O . ARG A 1 273 ? 44.768 -13.047 -31.332 1.00 81.81 273 ARG A O 1
ATOM 2192 N N . ASP A 1 274 ? 44.970 -13.851 -29.250 1.00 86.38 274 ASP A N 1
ATOM 2193 C CA . ASP A 1 274 ? 43.930 -14.867 -29.406 1.00 86.38 274 ASP A CA 1
ATOM 2194 C C . ASP A 1 274 ? 42.528 -14.303 -29.131 1.00 86.38 274 ASP A C 1
ATOM 2196 O O . ASP A 1 274 ? 42.362 -13.251 -28.511 1.00 86.38 274 ASP A O 1
ATOM 2200 N N . VAL A 1 275 ? 41.502 -15.018 -29.585 1.00 88.88 275 VAL A N 1
ATOM 2201 C CA . VAL A 1 275 ? 40.100 -14.667 -29.362 1.00 88.88 275 VAL A CA 1
ATOM 2202 C C . VAL A 1 275 ? 39.443 -15.745 -28.516 1.00 88.88 275 VAL A C 1
ATOM 2204 O O . VAL A 1 275 ? 39.289 -16.889 -28.956 1.00 88.88 275 VAL A O 1
ATOM 2207 N N . LEU A 1 276 ? 39.033 -15.348 -27.313 1.00 90.75 276 LEU A N 1
ATOM 2208 C CA . LEU A 1 276 ? 38.210 -16.140 -26.413 1.00 90.75 276 LEU A CA 1
ATOM 2209 C C . LEU A 1 276 ? 36.765 -16.129 -26.896 1.00 90.75 276 LEU A C 1
ATOM 2211 O O . LEU A 1 276 ? 36.205 -15.070 -27.164 1.00 90.75 276 LEU A O 1
ATOM 2215 N N . HIS A 1 277 ? 36.144 -17.300 -26.929 1.00 91.75 277 HIS A N 1
ATOM 2216 C CA . HIS A 1 277 ? 34.738 -17.506 -27.240 1.00 91.75 277 HIS A CA 1
ATOM 2217 C C . HIS A 1 277 ? 34.053 -18.157 -26.058 1.00 91.75 277 HIS A C 1
ATOM 2219 O O . HIS A 1 277 ? 34.444 -19.244 -25.629 1.00 91.75 277 HIS A O 1
ATOM 2225 N N . ILE A 1 278 ? 32.985 -17.530 -25.581 1.00 93.69 278 ILE A N 1
ATOM 2226 C CA . ILE A 1 278 ? 32.086 -18.138 -24.610 1.00 93.69 278 ILE A CA 1
ATOM 2227 C C . ILE A 1 278 ? 30.724 -18.384 -25.231 1.00 93.69 278 ILE A C 1
ATOM 2229 O O . ILE A 1 278 ? 30.194 -17.533 -25.943 1.00 93.69 278 ILE A O 1
ATOM 2233 N N . ASN A 1 279 ? 30.141 -19.544 -24.942 1.00 93.31 279 ASN A N 1
ATOM 2234 C CA . ASN A 1 279 ? 28.797 -19.886 -25.389 1.00 93.31 279 ASN A CA 1
ATOM 2235 C C . ASN A 1 279 ? 28.000 -20.562 -24.280 1.00 93.31 279 ASN A C 1
ATOM 2237 O O . ASN A 1 279 ? 28.558 -21.293 -23.465 1.00 93.31 279 ASN A O 1
ATOM 2241 N N . ILE A 1 280 ? 26.685 -20.375 -24.308 1.00 93.69 280 ILE A N 1
ATOM 2242 C CA . ILE A 1 280 ? 25.727 -21.134 -23.505 1.00 93.69 280 ILE A CA 1
ATOM 2243 C C . ILE A 1 280 ? 24.809 -21.882 -24.453 1.00 93.69 280 ILE A C 1
ATOM 2245 O O . ILE A 1 280 ? 24.239 -21.289 -25.370 1.00 93.69 280 ILE A O 1
ATOM 2249 N N . LYS A 1 281 ? 24.663 -23.187 -24.228 1.00 93.06 281 LYS A N 1
ATOM 2250 C CA . LYS A 1 281 ? 23.793 -24.054 -25.019 1.00 93.06 281 LYS A CA 1
ATOM 2251 C C . LYS A 1 281 ? 22.738 -24.731 -24.148 1.00 93.06 281 LYS A C 1
ATOM 2253 O O . LYS A 1 281 ? 23.062 -25.202 -23.062 1.00 93.06 281 LYS A O 1
ATOM 2258 N N . LYS A 1 282 ? 21.515 -24.844 -24.669 1.00 92.19 282 LYS A N 1
ATOM 2259 C CA . LYS A 1 282 ? 20.417 -25.676 -24.144 1.00 92.19 282 LYS A CA 1
ATOM 2260 C C . LYS A 1 282 ? 20.150 -26.783 -25.157 1.00 92.19 282 LYS A C 1
ATOM 2262 O O . LYS A 1 282 ? 19.883 -26.483 -26.320 1.00 92.19 282 LYS A O 1
ATOM 2267 N N . ASN A 1 283 ? 20.277 -28.048 -24.757 1.00 85.38 283 ASN A N 1
ATOM 2268 C CA . ASN A 1 283 ? 20.091 -29.213 -25.640 1.00 85.38 283 ASN A CA 1
ATOM 2269 C C . ASN A 1 283 ? 20.841 -29.090 -26.988 1.00 85.38 283 ASN A C 1
ATOM 2271 O O . ASN A 1 283 ? 20.289 -29.344 -28.054 1.00 85.38 283 ASN A O 1
ATOM 2275 N N . GLY A 1 284 ? 22.088 -28.605 -26.956 1.00 82.12 284 GLY A N 1
ATOM 2276 C CA . GLY A 1 284 ? 22.921 -28.395 -28.150 1.00 82.12 284 GLY A CA 1
ATOM 2277 C C . GLY A 1 284 ? 22.657 -27.099 -28.933 1.00 82.12 284 GLY A C 1
ATOM 2278 O O . GLY A 1 284 ? 23.533 -26.668 -29.685 1.00 82.12 284 GLY A O 1
ATOM 2279 N N . THR A 1 285 ? 21.529 -26.422 -28.704 1.00 87.50 285 THR A N 1
ATOM 2280 C CA . THR A 1 285 ? 21.182 -25.148 -29.357 1.00 87.50 285 THR A CA 1
ATOM 2281 C C . THR A 1 285 ? 21.857 -23.979 -28.644 1.00 87.50 285 THR A C 1
ATOM 2283 O O . THR A 1 285 ? 21.787 -23.881 -27.421 1.00 87.50 285 THR A O 1
ATOM 2286 N N . CYS A 1 286 ? 22.521 -23.089 -29.388 1.00 86.44 286 CYS A N 1
ATOM 2287 C CA . CYS A 1 286 ? 23.201 -21.919 -28.824 1.00 86.44 286 CYS A CA 1
ATOM 2288 C C . CYS A 1 286 ? 22.193 -20.852 -28.384 1.00 86.44 286 CYS A C 1
ATOM 2290 O O . CYS A 1 286 ? 21.491 -20.283 -29.214 1.00 86.44 286 CYS A O 1
ATOM 2292 N N . CYS A 1 287 ? 22.145 -20.580 -27.082 1.00 87.62 287 CYS A N 1
ATOM 2293 C CA . CYS A 1 287 ? 21.290 -19.562 -26.474 1.00 87.62 287 CYS A CA 1
ATOM 2294 C C . CYS A 1 287 ? 22.000 -18.211 -26.364 1.00 87.62 287 CYS A C 1
ATOM 2296 O O . CYS A 1 287 ? 21.354 -17.169 -26.363 1.00 87.62 287 CYS A O 1
ATOM 2298 N N . GLY A 1 288 ? 23.330 -18.219 -26.283 1.00 88.31 288 GLY A N 1
ATOM 2299 C CA . GLY A 1 288 ? 24.109 -16.997 -26.183 1.00 88.31 288 GLY A CA 1
ATOM 2300 C C . GLY A 1 288 ? 25.575 -17.217 -26.481 1.00 88.31 288 GLY A C 1
ATOM 2301 O O . GLY A 1 288 ? 26.117 -18.285 -26.199 1.00 88.31 288 GLY A O 1
ATOM 2302 N N . LYS A 1 289 ? 26.195 -16.191 -27.063 1.00 92.12 289 LYS A N 1
ATOM 2303 C CA . LYS A 1 289 ? 27.601 -16.179 -27.454 1.00 92.12 289 LYS A CA 1
ATOM 2304 C C . LYS A 1 289 ? 28.223 -14.815 -27.186 1.00 92.12 289 LYS A C 1
ATOM 2306 O O . LYS A 1 289 ? 27.558 -13.788 -27.340 1.00 92.12 289 LYS A O 1
ATOM 2311 N N . ALA A 1 290 ? 29.490 -14.809 -26.812 1.00 91.88 290 ALA A N 1
ATOM 2312 C CA . ALA A 1 290 ? 30.302 -13.605 -26.744 1.00 91.88 290 ALA A CA 1
ATOM 2313 C C . ALA A 1 290 ? 31.760 -13.934 -27.036 1.00 91.88 290 ALA A C 1
ATOM 2315 O O . ALA A 1 290 ? 32.192 -15.078 -26.884 1.00 91.88 290 ALA A O 1
ATOM 2316 N N . LEU A 1 291 ? 32.491 -12.912 -27.468 1.00 92.00 291 LEU A N 1
ATOM 2317 C CA . LEU A 1 291 ? 33.904 -13.005 -27.784 1.00 92.00 291 LEU A CA 1
ATOM 2318 C C . LEU A 1 291 ? 34.691 -11.916 -27.064 1.00 92.00 291 LEU A C 1
ATOM 2320 O O . LEU A 1 291 ? 34.152 -10.848 -26.769 1.00 92.00 291 LEU A O 1
ATOM 2324 N N . PHE A 1 292 ? 35.958 -12.196 -26.792 1.00 90.50 292 PHE A N 1
ATOM 2325 C CA . PHE A 1 292 ? 36.905 -11.251 -26.217 1.00 90.50 292 PHE A CA 1
ATOM 2326 C C . PHE A 1 292 ? 38.274 -11.449 -26.862 1.00 90.50 292 PHE A C 1
ATOM 2328 O O . PHE A 1 292 ? 38.726 -12.582 -27.006 1.00 90.50 292 PHE A O 1
ATOM 2335 N N . VAL A 1 293 ? 38.929 -10.359 -27.254 1.00 89.62 293 VAL A N 1
ATOM 2336 C CA . VAL A 1 293 ? 40.247 -10.399 -27.900 1.00 89.62 293 VAL A CA 1
ATOM 2337 C C . VAL A 1 293 ? 41.321 -10.159 -26.846 1.00 89.62 293 VAL A C 1
ATOM 2339 O O . VAL A 1 293 ? 41.339 -9.103 -26.217 1.00 89.62 293 VAL A O 1
ATOM 2342 N N . CYS A 1 294 ? 42.211 -11.130 -26.654 1.00 85.81 294 CYS A N 1
ATOM 2343 C CA . CYS A 1 294 ? 43.337 -11.016 -25.738 1.00 85.81 294 CYS A CA 1
ATOM 2344 C C . CYS A 1 294 ? 44.424 -10.101 -26.320 1.00 85.81 294 CYS A C 1
ATOM 2346 O O . CYS A 1 294 ? 44.791 -10.195 -27.491 1.00 85.81 294 CYS A O 1
ATOM 2348 N N . ASN A 1 295 ? 44.986 -9.249 -25.476 1.00 85.81 295 ASN A N 1
ATOM 2349 C CA . ASN A 1 295 ? 46.153 -8.408 -25.729 1.00 85.81 295 ASN A CA 1
ATOM 2350 C C . ASN A 1 295 ? 47.257 -8.709 -24.697 1.00 85.81 295 ASN A C 1
ATOM 2352 O O . ASN A 1 295 ? 47.047 -9.488 -23.767 1.00 85.81 295 ASN A O 1
ATOM 2356 N N . ASP A 1 296 ? 48.428 -8.091 -24.854 1.00 79.19 296 ASP A N 1
ATOM 2357 C CA . ASP A 1 296 ? 49.581 -8.313 -23.964 1.00 79.19 296 ASP A CA 1
ATOM 2358 C C . ASP A 1 296 ? 49.316 -7.882 -22.503 1.00 79.19 296 ASP A C 1
ATOM 2360 O O . ASP A 1 296 ? 49.963 -8.370 -21.582 1.00 79.19 296 ASP A O 1
ATOM 2364 N N . GLU A 1 297 ? 48.319 -7.021 -22.279 1.00 84.19 297 GLU A N 1
ATOM 2365 C CA . GLU A 1 297 ? 47.900 -6.520 -20.961 1.00 84.19 297 GLU A CA 1
ATOM 2366 C C . GLU A 1 297 ? 46.695 -7.281 -20.377 1.00 84.19 297 GLU A C 1
ATOM 2368 O O . GLU A 1 297 ? 46.129 -6.880 -19.357 1.00 84.19 297 GLU A O 1
ATOM 2373 N N . THR A 1 298 ? 46.249 -8.367 -21.020 1.00 83.25 298 THR A N 1
ATOM 2374 C CA . THR A 1 298 ? 45.042 -9.077 -20.587 1.00 83.25 298 THR A CA 1
ATOM 2375 C C . THR A 1 298 ? 45.265 -9.717 -19.212 1.00 83.25 298 THR A C 1
ATOM 2377 O O . THR A 1 298 ? 46.186 -10.524 -19.054 1.00 83.25 298 THR A O 1
ATOM 2380 N N . PRO A 1 299 ? 44.413 -9.417 -18.212 1.00 84.25 299 PRO A N 1
ATOM 2381 C CA . PRO A 1 299 ? 44.554 -9.978 -16.876 1.00 84.25 299 PRO A CA 1
ATOM 2382 C C . PRO A 1 299 ? 44.355 -11.495 -16.886 1.00 84.25 299 PRO A C 1
ATOM 2384 O O . PRO A 1 299 ? 43.708 -12.053 -17.767 1.00 84.25 299 PRO A O 1
ATOM 2387 N N . GLN A 1 300 ? 44.863 -12.172 -15.857 1.00 85.12 300 GLN A N 1
ATOM 2388 C CA . GLN A 1 300 ? 44.761 -13.629 -15.703 1.00 85.12 300 GLN A CA 1
ATOM 2389 C C . GLN A 1 300 ? 43.313 -14.156 -15.755 1.00 85.12 300 GLN A C 1
ATOM 2391 O O . GLN A 1 300 ? 43.079 -15.273 -16.214 1.00 85.12 300 GLN A O 1
ATOM 2396 N N . GLN A 1 301 ? 42.348 -13.352 -15.300 1.00 88.69 301 GLN A N 1
ATOM 2397 C CA . GLN A 1 301 ? 40.911 -13.613 -15.372 1.00 88.69 301 GLN A CA 1
ATOM 2398 C C . GLN A 1 301 ? 40.214 -12.482 -16.124 1.00 88.69 301 GLN A C 1
ATOM 2400 O O . GLN A 1 301 ? 40.397 -11.309 -15.802 1.00 88.69 301 GLN A O 1
ATOM 2405 N N . VAL A 1 302 ? 39.368 -12.842 -17.083 1.00 89.06 302 VAL A N 1
ATOM 2406 C CA . VAL A 1 302 ? 38.640 -11.914 -17.943 1.00 89.06 302 VAL A CA 1
ATOM 2407 C C . VAL A 1 302 ? 37.147 -12.144 -17.782 1.00 89.06 302 VAL A C 1
ATOM 2409 O O . VAL A 1 302 ? 36.643 -13.247 -17.993 1.00 89.06 302 VAL A O 1
ATOM 2412 N N . TYR A 1 303 ? 36.421 -11.085 -17.438 1.00 92.19 303 TYR A N 1
ATOM 2413 C CA . TYR A 1 303 ? 34.965 -11.087 -17.476 1.00 92.19 303 TYR A CA 1
ATOM 2414 C C . TYR A 1 303 ? 34.475 -10.789 -18.895 1.00 92.19 303 TYR A C 1
ATOM 2416 O O . TYR A 1 303 ? 34.774 -9.736 -19.456 1.00 92.19 303 TYR A O 1
ATOM 2424 N N . ILE A 1 304 ? 33.689 -11.704 -19.458 1.00 91.19 304 ILE A N 1
ATOM 2425 C CA . ILE A 1 304 ? 33.114 -11.574 -20.795 1.00 91.19 304 ILE A CA 1
ATOM 2426 C C . ILE A 1 304 ? 31.590 -11.533 -20.664 1.00 91.19 304 ILE A C 1
ATOM 2428 O O . ILE A 1 304 ? 30.953 -12.489 -20.211 1.00 91.19 304 ILE A O 1
ATOM 2432 N N . LYS A 1 305 ? 31.002 -10.404 -21.068 1.00 91.81 305 LYS A N 1
ATOM 2433 C CA . LYS A 1 305 ? 29.556 -10.161 -21.041 1.00 91.81 305 LYS A CA 1
ATOM 2434 C C . LYS A 1 305 ? 28.886 -10.713 -22.303 1.00 91.81 305 LYS A C 1
ATOM 2436 O O . LYS A 1 305 ? 29.373 -10.492 -23.411 1.00 91.81 305 LYS A O 1
ATOM 2441 N N . PHE A 1 306 ? 27.744 -11.379 -22.149 1.00 89.94 306 PHE A N 1
ATOM 2442 C CA . PHE A 1 306 ? 26.909 -11.789 -23.275 1.00 89.94 306 PHE A CA 1
ATOM 2443 C C . PHE A 1 306 ? 26.247 -10.586 -23.949 1.00 89.94 306 PHE A C 1
ATOM 2445 O O . PHE A 1 306 ? 25.829 -9.628 -23.301 1.00 89.94 306 PHE A O 1
ATOM 2452 N N . THR A 1 307 ? 26.159 -10.645 -25.275 1.00 77.31 307 THR A N 1
ATOM 2453 C CA . THR A 1 307 ? 25.579 -9.577 -26.103 1.00 77.31 307 THR A CA 1
ATOM 2454 C C . THR A 1 307 ? 24.056 -9.531 -26.019 1.00 77.31 307 THR A C 1
ATOM 2456 O O . THR A 1 307 ? 23.474 -8.452 -26.069 1.00 77.31 307 THR A O 1
ATOM 2459 N N . ASN A 1 308 ? 23.424 -10.690 -25.833 1.00 78.12 308 ASN A N 1
ATOM 2460 C CA . ASN A 1 308 ? 21.978 -10.834 -25.715 1.00 78.12 308 ASN A CA 1
ATOM 2461 C C . ASN A 1 308 ? 21.586 -11.215 -24.287 1.00 78.12 308 ASN A C 1
ATOM 2463 O O . ASN A 1 308 ? 22.346 -11.884 -23.584 1.00 78.12 308 ASN A O 1
ATOM 2467 N N . GLU A 1 309 ? 20.371 -10.845 -23.886 1.00 78.56 309 GLU A N 1
ATOM 2468 C CA . GLU A 1 309 ? 19.781 -11.361 -22.654 1.00 78.56 309 GLU A CA 1
ATOM 2469 C C . GLU A 1 309 ? 19.497 -12.859 -22.792 1.00 78.56 309 GLU A C 1
ATOM 2471 O O . GLU A 1 309 ? 18.802 -13.293 -23.710 1.00 78.56 309 GLU A O 1
ATOM 2476 N N . ILE A 1 310 ? 20.020 -13.652 -21.858 1.00 88.81 310 ILE A N 1
ATOM 2477 C CA . ILE A 1 310 ? 19.832 -15.102 -21.830 1.00 88.81 310 ILE A CA 1
ATOM 2478 C C . ILE A 1 310 ? 19.096 -15.446 -20.537 1.00 88.81 310 ILE A C 1
ATOM 2480 O O . ILE A 1 310 ? 19.622 -15.258 -19.437 1.00 88.81 310 ILE A O 1
ATOM 2484 N N . ILE A 1 311 ? 17.870 -15.949 -20.666 1.00 89.12 311 ILE A N 1
ATOM 2485 C CA . ILE A 1 311 ? 17.061 -16.406 -19.533 1.00 89.12 311 ILE A CA 1
ATOM 2486 C C . ILE A 1 311 ? 17.281 -17.906 -19.365 1.00 89.12 311 ILE A C 1
ATOM 2488 O O . ILE A 1 311 ? 17.046 -18.684 -20.288 1.00 89.12 311 ILE A O 1
ATOM 2492 N N . LEU A 1 312 ? 17.728 -18.303 -18.180 1.00 89.31 312 LEU A N 1
ATOM 2493 C CA . LEU A 1 312 ? 17.886 -19.695 -17.798 1.00 89.31 312 LEU A CA 1
ATOM 2494 C C . LEU A 1 312 ? 16.648 -20.129 -17.020 1.00 89.31 312 LEU A C 1
ATOM 2496 O O . LEU A 1 312 ? 16.384 -19.648 -15.920 1.00 89.31 312 LEU A O 1
ATOM 2500 N N . GLU A 1 313 ? 15.874 -21.020 -17.623 1.00 87.31 313 GLU A N 1
ATOM 2501 C CA . GLU A 1 313 ? 14.689 -21.622 -17.017 1.00 87.31 313 GLU A CA 1
ATOM 2502 C C . GLU A 1 313 ? 15.053 -22.548 -15.850 1.00 87.31 313 GLU A C 1
ATOM 2504 O O . GLU A 1 313 ? 16.054 -23.272 -15.896 1.00 87.31 313 GLU A O 1
ATOM 2509 N N . ARG A 1 314 ? 14.196 -22.544 -14.824 1.00 88.06 314 ARG A N 1
ATOM 2510 C CA . ARG A 1 314 ? 14.285 -23.457 -13.686 1.00 88.06 314 ARG A CA 1
ATOM 2511 C C . ARG A 1 314 ? 14.281 -24.912 -14.150 1.00 88.06 314 ARG A C 1
ATOM 2513 O O . ARG A 1 314 ? 13.502 -25.310 -15.006 1.00 88.0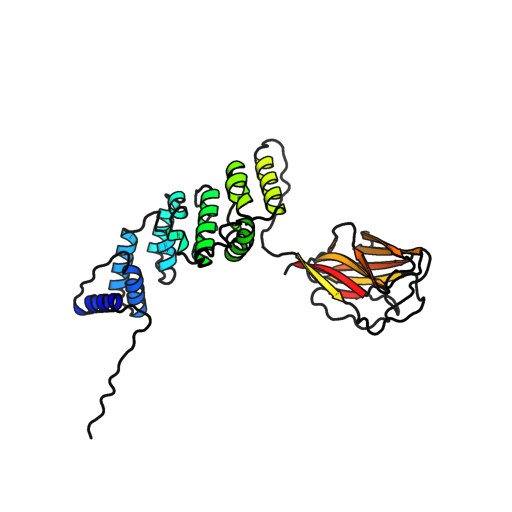6 314 ARG A O 1
ATOM 2520 N N . ASP A 1 315 ? 15.120 -25.699 -13.497 1.00 85.56 315 ASP A N 1
ATOM 2521 C CA . ASP A 1 315 ? 15.244 -27.137 -13.648 1.00 85.56 315 ASP A CA 1
ATOM 2522 C C . ASP A 1 315 ? 15.664 -27.625 -15.049 1.00 85.56 315 ASP A C 1
ATOM 2524 O O . ASP A 1 315 ? 15.589 -28.817 -15.345 1.00 85.56 315 ASP A O 1
ATOM 2528 N N . VAL A 1 316 ? 16.198 -26.726 -15.879 1.00 87.75 316 VAL A N 1
ATOM 2529 C CA . VAL A 1 316 ? 16.747 -27.041 -17.202 1.00 87.75 316 VAL A CA 1
ATOM 2530 C C . VAL A 1 316 ? 18.272 -27.113 -17.142 1.00 87.75 316 VAL A C 1
ATOM 2532 O O . VAL A 1 316 ? 18.921 -26.314 -16.465 1.00 87.75 316 VAL A O 1
ATOM 2535 N N . GLU A 1 317 ? 18.842 -28.078 -17.861 1.00 91.44 317 GLU A N 1
ATOM 2536 C CA . GLU A 1 317 ? 20.287 -28.238 -17.996 1.00 91.44 317 GLU A CA 1
ATOM 2537 C C . GLU A 1 317 ? 20.845 -27.371 -19.133 1.00 91.44 317 GLU A C 1
ATOM 2539 O O . GLU A 1 317 ? 20.322 -27.333 -20.252 1.00 91.44 317 GLU A O 1
ATOM 2544 N N . TYR A 1 318 ? 21.942 -26.684 -18.832 1.00 94.25 318 TYR A N 1
ATOM 2545 C CA . TYR A 1 318 ? 22.677 -25.826 -19.745 1.00 94.25 318 TYR A CA 1
ATOM 2546 C C . TYR A 1 318 ? 24.146 -26.225 -19.774 1.00 94.25 318 TYR A C 1
ATOM 2548 O O . TYR A 1 318 ? 24.706 -26.740 -18.808 1.00 94.25 318 TYR A O 1
ATOM 2556 N N . LYS A 1 319 ? 24.794 -25.938 -20.900 1.00 94.06 319 LYS A N 1
ATOM 2557 C CA . LYS A 1 319 ? 26.226 -26.153 -21.093 1.00 94.06 319 LYS A CA 1
ATOM 2558 C C . LYS A 1 319 ? 26.900 -24.824 -21.401 1.00 94.06 319 LYS A C 1
ATOM 2560 O O . LYS A 1 319 ? 26.673 -24.267 -22.477 1.00 94.06 319 LYS A O 1
ATOM 2565 N N . ALA A 1 320 ? 27.721 -24.330 -20.479 1.00 93.56 320 ALA A N 1
ATOM 2566 C CA . ALA A 1 320 ? 28.634 -23.223 -20.737 1.00 93.56 320 ALA A CA 1
ATOM 2567 C C . ALA A 1 320 ? 29.928 -23.765 -21.344 1.00 93.56 320 ALA A C 1
ATOM 2569 O O . ALA A 1 320 ? 30.498 -24.736 -20.856 1.00 93.56 320 ALA A O 1
ATOM 2570 N N . THR A 1 321 ? 30.407 -23.140 -22.411 1.00 92.31 321 THR A N 1
ATOM 2571 C CA . THR A 1 321 ? 31.685 -23.482 -23.038 1.00 92.31 321 THR A CA 1
ATOM 2572 C C . THR A 1 321 ? 32.547 -22.245 -23.131 1.00 92.31 321 THR A C 1
ATOM 2574 O O . THR A 1 321 ? 32.034 -21.202 -23.530 1.00 92.31 321 THR A O 1
ATOM 2577 N N . ALA A 1 322 ? 33.833 -22.383 -22.840 1.00 91.50 322 ALA A N 1
ATOM 2578 C CA . ALA A 1 322 ? 34.840 -21.360 -23.076 1.00 91.50 322 ALA A CA 1
ATOM 2579 C C . ALA A 1 322 ? 35.955 -21.957 -23.933 1.00 91.50 322 ALA A C 1
ATOM 2581 O O . ALA A 1 322 ? 36.406 -23.065 -23.646 1.00 91.50 322 ALA A O 1
ATOM 2582 N N . GLY A 1 323 ? 36.388 -21.258 -24.976 1.00 89.69 323 GLY A N 1
ATOM 2583 C CA . GLY A 1 323 ? 37.460 -21.724 -25.851 1.00 89.69 323 GLY A CA 1
ATOM 2584 C C . GLY A 1 323 ? 38.243 -20.594 -26.497 1.00 89.69 323 GLY A C 1
ATOM 2585 O O . GLY A 1 323 ? 37.789 -19.458 -26.511 1.00 89.69 323 GLY A O 1
ATOM 2586 N N . CYS A 1 324 ? 39.403 -20.927 -27.038 1.00 87.75 324 CYS A N 1
ATOM 2587 C CA . CYS A 1 324 ? 40.287 -20.035 -27.776 1.00 87.75 324 CYS A CA 1
ATOM 2588 C C . CYS A 1 324 ? 40.276 -20.393 -29.269 1.00 87.75 324 CYS A C 1
ATOM 2590 O O . CYS A 1 324 ? 40.000 -21.540 -29.627 1.00 87.75 324 CYS A O 1
ATOM 2592 N N . SER A 1 325 ? 40.574 -19.434 -30.147 1.00 84.50 325 SER A N 1
ATOM 2593 C CA . SER A 1 325 ? 40.505 -19.647 -31.603 1.00 84.50 325 SER A CA 1
ATOM 2594 C C . SER A 1 325 ? 41.778 -20.240 -32.179 1.00 84.50 325 SER A C 1
ATOM 2596 O O . SER A 1 325 ? 41.712 -21.080 -33.074 1.00 84.50 325 SER A O 1
ATOM 2598 N N . PHE A 1 326 ? 42.927 -19.770 -31.698 1.00 78.25 326 PHE A N 1
ATOM 2599 C CA . PHE A 1 326 ? 44.216 -20.034 -32.331 1.00 78.25 326 PHE A CA 1
ATOM 2600 C C . PHE A 1 326 ? 45.177 -20.779 -31.405 1.00 78.25 326 PHE A C 1
ATOM 2602 O O . PHE A 1 326 ? 45.890 -21.672 -31.856 1.00 78.25 326 PHE A O 1
ATOM 2609 N N . ASN A 1 327 ? 45.180 -20.450 -30.114 1.00 79.75 327 ASN A N 1
ATOM 2610 C CA . ASN A 1 327 ? 46.128 -20.956 -29.129 1.00 79.75 327 ASN A CA 1
ATOM 2611 C C . ASN A 1 327 ? 45.415 -21.546 -27.902 1.00 79.75 327 ASN A C 1
ATOM 2613 O O . ASN A 1 327 ? 44.195 -21.550 -27.791 1.00 79.75 327 ASN A O 1
ATOM 2617 N N . LYS A 1 328 ? 46.184 -22.121 -26.975 1.00 83.50 328 LYS A N 1
ATOM 2618 C CA . LYS A 1 328 ? 45.665 -22.685 -25.718 1.00 83.50 328 LYS A CA 1
ATOM 2619 C C . LYS A 1 328 ? 45.550 -21.606 -24.636 1.00 83.50 328 LYS A C 1
ATOM 2621 O O . LYS A 1 328 ? 46.198 -20.564 -24.717 1.00 83.50 328 LYS A O 1
ATOM 2626 N N . PHE A 1 329 ? 44.771 -21.888 -23.595 1.00 83.81 329 PHE A N 1
ATOM 2627 C CA . PHE A 1 329 ? 44.738 -21.059 -22.387 1.00 83.81 329 PHE A CA 1
ATOM 2628 C C . PHE A 1 329 ? 46.111 -21.005 -21.698 1.00 83.81 329 PHE A C 1
ATOM 2630 O O . PHE A 1 329 ? 46.838 -22.001 -21.685 1.00 83.81 329 PHE A O 1
ATOM 2637 N N . ASN A 1 330 ? 46.444 -19.854 -21.106 1.00 80.94 330 ASN A N 1
ATOM 2638 C CA . ASN A 1 330 ? 47.690 -19.660 -20.347 1.00 80.94 330 ASN A CA 1
ATOM 2639 C C . ASN A 1 330 ? 47.608 -20.256 -18.944 1.00 80.94 330 ASN A C 1
ATOM 2641 O O . ASN A 1 330 ? 48.612 -20.682 -18.365 1.00 80.94 330 ASN A O 1
ATOM 2645 N N . TYR A 1 331 ? 46.393 -20.258 -18.409 1.00 84.75 331 TYR A N 1
ATOM 2646 C CA . TYR A 1 331 ? 46.093 -20.606 -17.039 1.00 84.75 331 TYR A CA 1
ATOM 2647 C C . TYR A 1 331 ? 44.932 -21.587 -16.990 1.00 84.75 331 TYR A C 1
ATOM 2649 O O . TYR A 1 331 ? 44.053 -21.576 -17.853 1.00 84.75 331 TYR A O 1
ATOM 2657 N N . TYR A 1 332 ? 44.900 -22.408 -15.948 1.00 85.25 332 TYR A N 1
ATOM 2658 C CA . TYR A 1 332 ? 43.804 -23.333 -15.695 1.00 85.25 332 TYR A CA 1
ATOM 2659 C C . TYR A 1 332 ? 43.571 -23.517 -14.197 1.00 85.25 332 TYR A C 1
ATOM 2661 O O . TYR A 1 332 ? 44.473 -23.321 -13.379 1.00 85.25 332 TYR A O 1
ATOM 2669 N N . VAL A 1 333 ? 42.363 -23.945 -13.845 1.00 83.69 333 VAL A N 1
ATOM 2670 C CA . VAL A 1 333 ? 42.042 -24.459 -12.510 1.00 83.69 333 VAL A CA 1
ATOM 2671 C C . VAL A 1 333 ? 41.920 -25.977 -12.609 1.00 83.69 333 VAL A C 1
ATOM 2673 O O . VAL A 1 333 ? 41.327 -26.481 -13.564 1.00 83.69 333 VAL A O 1
ATOM 2676 N N . LYS A 1 334 ? 42.503 -26.725 -11.666 1.00 79.06 334 LYS A N 1
ATOM 2677 C CA . LYS A 1 334 ? 42.248 -28.171 -11.566 1.00 79.06 334 LYS A CA 1
ATOM 2678 C C . LYS A 1 334 ? 40.816 -28.384 -11.093 1.00 79.06 334 LYS A C 1
ATOM 2680 O O . LYS A 1 334 ? 40.323 -27.613 -10.280 1.00 79.06 334 LYS A O 1
ATOM 2685 N N . ASN A 1 335 ? 40.147 -29.412 -11.600 1.00 74.31 335 ASN A N 1
ATOM 2686 C CA . ASN A 1 335 ? 38.798 -29.689 -11.125 1.00 74.31 335 ASN A CA 1
ATOM 2687 C C . ASN A 1 335 ? 38.826 -30.155 -9.673 1.00 74.31 335 ASN A C 1
ATOM 2689 O O . ASN A 1 335 ? 39.401 -31.196 -9.360 1.00 74.31 335 ASN A O 1
ATOM 2693 N N . GLU A 1 336 ? 38.150 -29.394 -8.830 1.00 72.00 336 GLU A N 1
ATOM 2694 C CA . GLU A 1 336 ? 37.805 -29.751 -7.460 1.00 72.00 336 GLU A CA 1
ATOM 2695 C C . GLU A 1 336 ? 36.275 -29.833 -7.347 1.00 72.00 336 GLU A C 1
ATOM 2697 O O . GLU A 1 336 ? 35.557 -29.642 -8.337 1.00 72.00 336 GLU A O 1
ATOM 2702 N N . GLU A 1 337 ? 35.751 -30.139 -6.161 1.00 74.25 337 GLU A N 1
ATOM 2703 C CA . GLU A 1 337 ? 34.315 -29.991 -5.937 1.00 74.25 337 GLU A CA 1
ATOM 2704 C C . GLU A 1 337 ? 33.934 -28.503 -6.043 1.00 74.25 337 GLU A C 1
ATOM 2706 O O . GLU A 1 337 ? 34.549 -27.662 -5.383 1.00 74.25 337 GLU A O 1
ATOM 2711 N N . PRO A 1 338 ? 32.953 -28.144 -6.891 1.00 79.81 338 PRO A N 1
ATOM 2712 C CA . PRO A 1 338 ? 32.545 -26.759 -7.047 1.00 79.81 338 PRO A CA 1
ATOM 2713 C C . PRO A 1 338 ? 31.878 -26.266 -5.763 1.00 79.81 338 PRO A C 1
ATOM 2715 O O . PRO A 1 338 ? 31.167 -27.016 -5.091 1.00 79.81 338 PRO A O 1
ATOM 2718 N N . TYR A 1 339 ? 32.049 -24.982 -5.445 1.00 79.38 339 TYR A N 1
ATOM 2719 C CA . TYR A 1 339 ? 31.415 -24.404 -4.263 1.00 79.38 339 TYR A CA 1
ATOM 2720 C C . TYR A 1 339 ? 29.901 -24.590 -4.271 1.00 79.38 339 TYR A C 1
ATOM 2722 O O . TYR A 1 339 ? 29.244 -24.466 -5.308 1.00 79.38 339 TYR A O 1
ATOM 2730 N N . PHE A 1 340 ? 29.337 -24.830 -3.088 1.00 81.50 340 PHE A N 1
ATOM 2731 C CA . PHE A 1 340 ? 27.894 -24.924 -2.932 1.00 81.50 340 PHE A CA 1
ATOM 2732 C C . PHE A 1 340 ? 27.213 -23.644 -3.426 1.00 81.50 340 PHE A C 1
ATOM 2734 O O . PHE A 1 340 ? 27.596 -22.529 -3.066 1.00 81.50 340 PHE A O 1
ATOM 2741 N N . SER A 1 341 ? 26.160 -23.818 -4.220 1.00 83.00 341 SER A N 1
ATOM 2742 C CA . SER A 1 341 ? 25.279 -22.737 -4.634 1.00 83.00 341 SER A CA 1
ATOM 2743 C C . SER A 1 341 ? 23.828 -23.152 -4.434 1.00 83.00 341 SER A C 1
ATOM 2745 O O . SER A 1 341 ? 23.421 -24.205 -4.923 1.00 83.00 341 SER A O 1
ATOM 2747 N N . PRO A 1 342 ? 23.004 -22.317 -3.780 1.00 80.06 342 PRO A N 1
ATOM 2748 C CA . PRO A 1 342 ? 21.573 -22.584 -3.663 1.00 80.06 342 PRO A CA 1
ATOM 2749 C C . PRO A 1 342 ? 20.836 -22.418 -5.003 1.00 80.06 342 PRO A C 1
ATOM 2751 O O . PRO A 1 342 ? 19.665 -22.775 -5.113 1.00 80.06 342 PRO A O 1
ATOM 2754 N N . I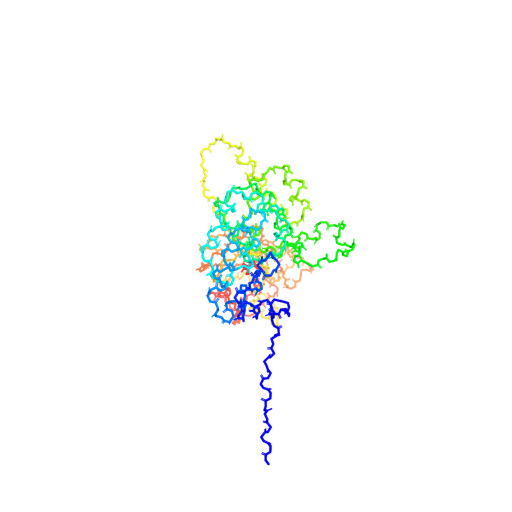LE A 1 343 ? 21.494 -21.839 -6.016 1.00 86.88 343 ILE A N 1
ATOM 2755 C CA . ILE A 1 343 ? 20.894 -21.504 -7.312 1.00 86.88 343 ILE A CA 1
ATOM 2756 C C . ILE A 1 343 ? 21.403 -22.425 -8.418 1.00 86.88 343 ILE A C 1
ATOM 2758 O O . ILE A 1 343 ? 20.619 -22.792 -9.288 1.00 86.88 343 ILE A O 1
ATOM 2762 N N . PHE A 1 344 ? 22.673 -22.825 -8.382 1.00 90.00 344 PHE A N 1
ATOM 2763 C CA . PHE A 1 344 ? 23.290 -23.642 -9.424 1.00 90.00 344 PHE A CA 1
ATOM 2764 C C . PHE A 1 344 ? 23.683 -25.016 -8.887 1.00 90.00 344 PHE A C 1
ATOM 2766 O O . PHE A 1 344 ? 24.318 -25.122 -7.844 1.00 90.00 344 PHE A O 1
ATOM 2773 N N . SER A 1 345 ? 23.380 -26.060 -9.652 1.00 89.88 345 SER A N 1
ATOM 2774 C CA . SER A 1 345 ? 23.986 -27.381 -9.492 1.00 89.88 345 SER A CA 1
ATOM 2775 C C . SER A 1 345 ? 24.844 -27.686 -10.703 1.00 89.88 345 SER A C 1
ATOM 2777 O O . SER A 1 345 ? 24.353 -27.668 -11.830 1.00 89.88 345 SER A O 1
ATOM 2779 N N . ILE A 1 346 ? 26.118 -27.983 -10.478 1.00 90.44 346 ILE A N 1
ATOM 2780 C CA . ILE A 1 346 ? 27.012 -28.439 -11.539 1.00 90.44 346 ILE A CA 1
ATOM 2781 C C . ILE A 1 346 ? 26.693 -29.905 -11.839 1.00 90.44 346 ILE A C 1
ATOM 2783 O O . ILE A 1 346 ? 26.726 -30.743 -10.943 1.00 90.44 346 ILE A O 1
ATOM 2787 N N . THR A 1 347 ? 26.340 -30.199 -13.089 1.00 85.81 347 THR A N 1
ATOM 2788 C CA . THR A 1 347 ? 25.935 -31.540 -13.544 1.00 85.81 347 THR A CA 1
ATOM 2789 C C . THR A 1 347 ? 27.066 -32.272 -14.255 1.00 85.81 347 THR A C 1
ATOM 2791 O O . THR A 1 347 ? 27.127 -33.497 -14.218 1.00 85.81 347 THR A O 1
ATOM 2794 N N . ALA A 1 348 ? 27.986 -31.531 -14.876 1.00 83.31 348 ALA A N 1
ATOM 2795 C CA . ALA A 1 348 ? 29.159 -32.090 -15.529 1.00 83.31 348 ALA A CA 1
ATOM 2796 C C . ALA A 1 348 ? 30.335 -31.114 -15.454 1.00 83.31 348 ALA A C 1
ATOM 2798 O O . ALA A 1 348 ? 30.205 -29.939 -15.805 1.00 83.31 348 ALA A O 1
ATOM 2799 N N . LEU A 1 349 ? 31.499 -31.617 -15.052 1.00 81.12 349 LEU A N 1
ATOM 2800 C CA . LEU A 1 349 ? 32.762 -30.891 -15.135 1.00 81.12 349 LEU A CA 1
ATOM 2801 C C . LEU A 1 349 ? 33.553 -31.338 -16.376 1.00 81.12 349 LEU A C 1
ATOM 2803 O O . LEU A 1 349 ? 33.393 -32.477 -16.829 1.00 81.12 349 LEU A O 1
ATOM 2807 N N . PRO A 1 350 ? 34.414 -30.470 -16.937 1.00 72.62 350 PRO A N 1
ATOM 2808 C CA . PRO A 1 350 ? 35.348 -30.874 -17.986 1.00 72.62 350 PRO A CA 1
ATOM 2809 C C . PRO A 1 350 ? 36.314 -31.937 -17.442 1.00 72.62 350 PRO A C 1
ATOM 2811 O O . PRO A 1 350 ? 36.398 -32.128 -16.238 1.00 72.62 350 PRO A O 1
ATOM 2814 N N . GLN A 1 351 ? 37.073 -32.646 -18.276 1.00 66.81 351 GLN A N 1
ATOM 2815 C CA . GLN A 1 351 ? 38.056 -33.608 -17.758 1.00 66.81 351 GLN A CA 1
ATOM 2816 C C . GLN A 1 351 ? 39.312 -32.875 -17.255 1.00 66.81 351 GLN A C 1
ATOM 2818 O O . GLN A 1 351 ? 39.927 -32.117 -17.998 1.00 66.81 351 GLN A O 1
ATOM 2823 N N . ASN A 1 352 ? 39.706 -33.138 -16.005 1.00 71.81 352 ASN A N 1
ATOM 2824 C CA . ASN A 1 352 ? 40.941 -32.698 -15.328 1.00 71.81 352 ASN A CA 1
ATOM 2825 C C . ASN A 1 352 ? 41.130 -31.189 -15.046 1.00 71.81 352 ASN A C 1
ATOM 2827 O O . ASN A 1 352 ? 41.735 -30.849 -14.028 1.00 71.81 352 ASN A O 1
ATOM 2831 N N . TYR A 1 353 ? 40.644 -30.285 -15.896 1.00 80.25 353 TYR A N 1
ATOM 2832 C CA . TYR A 1 353 ? 40.865 -28.839 -15.763 1.00 80.25 353 TYR A CA 1
ATOM 2833 C C . TYR A 1 353 ? 39.675 -28.006 -16.255 1.00 80.25 353 TYR A C 1
ATOM 2835 O O . TYR A 1 353 ? 38.927 -28.428 -17.134 1.00 80.25 353 TYR A O 1
ATOM 2843 N N . ASN A 1 354 ? 39.539 -26.784 -15.735 1.00 84.62 354 ASN A N 1
ATOM 2844 C CA . ASN A 1 354 ? 38.524 -25.816 -16.138 1.00 84.62 354 ASN A CA 1
ATOM 2845 C C . ASN A 1 354 ? 39.125 -24.415 -16.352 1.00 84.62 354 ASN A C 1
ATOM 2847 O O . ASN A 1 354 ? 40.090 -24.016 -15.701 1.00 84.62 354 ASN A O 1
ATOM 2851 N N . TYR A 1 355 ? 38.516 -23.669 -17.271 1.00 87.56 355 TYR A N 1
ATOM 2852 C CA . TYR A 1 355 ? 38.861 -22.287 -17.605 1.00 87.56 355 TYR A CA 1
ATOM 2853 C C . TYR A 1 355 ? 37.785 -21.289 -17.172 1.00 87.56 355 TYR A C 1
ATOM 2855 O O . TYR A 1 355 ? 38.055 -20.096 -17.150 1.00 87.56 355 TYR A O 1
ATOM 2863 N N . ILE A 1 356 ? 36.577 -21.752 -16.829 1.00 89.81 356 ILE A N 1
ATOM 2864 C CA . ILE A 1 356 ? 35.475 -20.915 -16.341 1.00 89.81 356 ILE A CA 1
ATOM 2865 C C . ILE A 1 356 ? 35.557 -20.864 -14.816 1.00 89.81 356 ILE A C 1
ATOM 2867 O O . ILE A 1 356 ? 35.420 -21.897 -14.161 1.00 89.81 356 ILE A O 1
ATOM 2871 N N . THR A 1 357 ? 35.764 -19.672 -14.259 1.00 87.56 357 THR A N 1
ATOM 2872 C CA . THR A 1 357 ? 35.903 -19.477 -12.807 1.00 87.56 357 THR A CA 1
ATOM 2873 C C . THR A 1 357 ? 34.615 -18.992 -12.164 1.00 87.56 357 THR A C 1
ATOM 2875 O O . THR A 1 357 ? 34.306 -19.408 -11.052 1.00 87.56 357 THR A O 1
ATOM 2878 N N . ASP A 1 358 ? 33.844 -18.151 -12.860 1.00 90.44 358 ASP A N 1
ATOM 2879 C CA . ASP A 1 358 ? 32.639 -17.544 -12.301 1.00 90.44 358 ASP A CA 1
ATOM 2880 C C . ASP A 1 358 ? 31.487 -17.464 -13.304 1.00 90.44 358 ASP A C 1
ATOM 2882 O O . ASP A 1 358 ? 31.685 -17.195 -14.493 1.00 90.44 358 ASP A O 1
ATOM 2886 N N . ILE A 1 359 ? 30.268 -17.585 -12.783 1.00 92.12 359 ILE A N 1
ATOM 2887 C CA . ILE A 1 359 ? 29.019 -17.301 -13.490 1.00 92.12 359 ILE A CA 1
ATOM 2888 C C . ILE A 1 359 ? 28.407 -16.020 -12.915 1.00 92.12 359 ILE A C 1
ATOM 2890 O O . ILE A 1 359 ? 28.117 -15.946 -11.720 1.00 92.12 359 ILE A O 1
ATOM 2894 N N . HIS A 1 360 ? 28.170 -15.018 -13.766 1.00 91.25 360 HIS A N 1
ATOM 2895 C CA . HIS A 1 360 ? 27.512 -13.763 -13.384 1.00 91.25 360 HIS A CA 1
ATOM 2896 C C . HIS A 1 360 ? 26.063 -13.774 -13.843 1.00 91.25 360 HIS A C 1
ATOM 2898 O O . HIS A 1 360 ? 25.779 -13.968 -15.028 1.00 91.25 360 HIS A O 1
ATOM 2904 N N . TYR A 1 361 ? 25.138 -13.555 -12.916 1.00 91.94 361 TYR A N 1
ATOM 2905 C CA . TYR A 1 361 ? 23.711 -13.692 -13.176 1.00 91.94 361 TYR A CA 1
ATOM 2906 C C . TYR A 1 361 ? 22.893 -12.689 -12.368 1.00 91.94 361 TYR A C 1
ATOM 2908 O O . TYR A 1 361 ? 23.296 -12.229 -11.303 1.00 91.94 361 TYR A O 1
ATOM 2916 N N . LEU A 1 362 ? 21.712 -12.364 -12.876 1.00 87.31 362 LEU A N 1
ATOM 2917 C CA . LEU A 1 362 ? 20.668 -11.704 -12.124 1.00 87.31 362 LEU A CA 1
ATOM 2918 C C . LEU A 1 362 ? 19.724 -12.769 -11.577 1.00 87.31 362 LEU A C 1
ATOM 2920 O O . LEU A 1 362 ? 19.255 -13.626 -12.329 1.00 87.31 362 LEU A O 1
ATOM 2924 N N . ALA A 1 363 ? 19.399 -12.678 -10.295 1.00 83.38 363 ALA A N 1
ATOM 2925 C CA . ALA A 1 363 ? 18.323 -13.450 -9.685 1.00 83.38 363 ALA A CA 1
ATOM 2926 C C . ALA A 1 363 ? 17.315 -12.498 -9.041 1.00 83.38 363 ALA A C 1
ATOM 2928 O O . ALA A 1 363 ? 17.689 -11.428 -8.555 1.00 83.38 363 ALA A O 1
ATOM 2929 N N . PHE A 1 364 ? 16.045 -12.889 -9.058 1.00 70.62 364 PHE A N 1
ATOM 2930 C CA . PHE A 1 364 ? 15.012 -12.211 -8.285 1.00 70.62 364 PHE A CA 1
ATOM 2931 C C . PHE A 1 364 ? 15.251 -12.463 -6.792 1.00 70.62 364 PHE A C 1
ATOM 2933 O O . PHE A 1 364 ? 15.470 -13.613 -6.394 1.00 70.62 364 PHE A O 1
ATOM 2940 N N . SER A 1 365 ? 15.281 -11.385 -5.999 1.00 55.06 365 SER A N 1
ATOM 2941 C CA . SER A 1 365 ? 15.516 -11.438 -4.549 1.00 55.06 365 SER A CA 1
ATOM 2942 C C . SER A 1 365 ? 14.238 -11.407 -3.744 1.00 55.06 365 SER A C 1
ATOM 2944 O O . SER A 1 365 ? 13.435 -10.498 -4.055 1.00 55.06 365 SER A O 1
#

Sequence (365 aa):
MESEKKENKIEVLDVEPEDFKSLLGYLYLDKITLNENNVAALLYCSHKYMIPLLTKRCSAYLLSIVKPSNAIYLMSQTRFFDLPVFRDKCWEVIVRDSKSAFESESFAKIDFETLLDVLRNKDLNYPQIVAFNAAILWATAQLKLKLTEKYEKNPRILGPKIRSLLGRAIDHICFSKMSSEEMCDIVVPSGILSADEIVCIFVKITSSNKTLEKNPKNIKVPFESQSWKLNKYTLFNGSHINSGAYSFFSALGFKVHRTVKIIGLTVLSGQPRDVLHINIKKNGTCCGKALFVCNDETPQQVYIKFTNEIILERDVEYKATAGCSFNKFNYYVKNEEPYFSPIFSITALPQNYNYITDIHYLAFS

Nearest PDB structures (foldseek):
  8h37-assembly1_A  TM=6.971E-01  e=2.454E-06  Homo sapiens
  8h37-assembly1_P  TM=6.985E-01  e=3.051E-06  Homo sapiens
  8h37-assembly1_N  TM=6.979E-01  e=5.260E-06  Homo sapiens
  8gq6-assembly1_A  TM=4.542E-01  e=1.525E-07  Homo sapiens
  8h3r-assembly1_B  TM=4.429E-01  e=1.973E-06  Homo sapiens

Foldseek 3Di:
DPPPPPPPDDDDDPADPVLVVQVVCCVPPVDHDDDPVNLLRQCVVCVVVVPVVSVVVSLVVLLVPAALQCLLLVCQSCVPNPDVVSVVSSVVRCQVPVLNNLQHLSLLVGDLVSLQVSLQDPSHDDQLLSNVVSLLSNLVSVVVDPPPVVPVPALLVCLCSSLVSCACSVVSRLLLSHDPCSCVPPVVSNNVDDPVRSVVSVVSNVVVVDPDDDDPPDPPDDDDPFDFDKDKFFFDDPPDKDFDFDDQKWKWKKAWQAKWKFWWFKFFDADAQKKKKKFKDFPNHTQWIWIDHHHPPDDRIDTTTTPDTGIHHHGGMMMIMMGIDPGGGRIWDFDDHTDDDPTMDTPDGGPGTGGTGMIIITDGD

Mean predicted aligned error: 17.65 Å

Solvent-accessible surface area (backbone atoms only — not comparable to full-atom values): 20716 Å² total; per-residue (Å²): 134,82,78,80,76,77,78,85,77,81,87,74,90,89,59,58,70,68,51,51,48,46,51,50,40,28,75,76,65,76,45,76,87,82,46,92,83,49,33,62,57,45,36,51,49,17,61,77,70,68,35,67,71,54,33,52,51,37,52,55,51,52,64,74,68,66,40,31,52,44,21,66,34,54,49,40,76,43,63,88,69,76,48,64,73,56,49,52,49,32,49,55,40,32,55,75,35,26,52,53,28,42,72,20,77,48,49,38,75,44,50,72,66,50,54,34,56,59,46,61,45,80,84,52,69,58,64,44,61,49,54,50,52,33,50,49,48,24,36,54,49,71,66,65,61,74,77,52,80,79,60,80,78,41,47,59,72,47,9,55,56,40,38,64,68,40,49,82,42,57,72,46,55,54,68,56,73,44,55,72,62,56,39,62,73,50,50,60,56,36,28,53,62,52,72,69,55,51,52,54,34,50,52,50,42,59,51,68,73,58,86,84,81,94,74,86,81,76,84,79,76,86,85,70,98,46,62,70,40,85,45,75,47,61,38,60,76,83,89,60,69,41,80,49,71,86,47,45,62,32,47,38,29,34,30,26,72,47,62,31,36,49,46,31,39,29,29,44,26,55,42,63,76,27,40,39,38,38,38,34,24,46,92,84,44,79,67,43,54,36,73,48,77,33,44,93,81,57,52,72,64,40,79,48,61,44,80,58,91,32,76,42,55,52,77,41,64,34,36,41,34,42,32,42,73,81,49,39,29,46,36,34,32,66,72,68,85,61,54,90,46,96,49,50,45,79,76,38,74,40,83,71,37,36,39,69,42,31,46,32,29,28,37,71,102

Organism: Lepeophtheirus salmonis (NCBI:txid72036)